Protein AF-0000000080308855 (afdb_homodimer)

InterPro domains:
  IPR004655 Beta-ketoacyl-[acyl-carrier-protein] synthase III [TIGR00747] (2-329)
  IPR013747 Beta-ketoacyl-[acyl-carrier-protein] synthase III, C-terminal [PF08541] (245-331)
  IPR013751 Beta-ketoacyl-[acyl-carrier-protein] synthase III, N-terminal [PF08545] (100-181)
  IPR016039 Thiolase-like [G3DSA:3.40.47.10] (1-331)
  IPR016039 Thiolase-like [SSF53901] (4-331)

Structure (mmCIF, N/CA/C/O backbone):
data_AF-0000000080308855-model_v1
#
loop_
_entity.id
_entity.type
_entity.pdbx_description
1 polymer 3-oxoacyl-
#
loop_
_atom_site.group_PDB
_atom_site.id
_atom_site.type_symbol
_atom_site.label_atom_id
_atom_site.label_alt_id
_atom_site.label_comp_id
_atom_site.label_asym_id
_atom_site.label_entity_id
_atom_site.label_seq_id
_atom_site.pdbx_PDB_ins_code
_atom_site.Cartn_x
_atom_site.Cartn_y
_atom_site.Cartn_z
_atom_site.occupancy
_atom_site.B_iso_or_equiv
_atom_site.auth_seq_id
_atom_site.auth_comp_id
_atom_site.auth_asym_id
_atom_site.auth_atom_id
_atom_site.pdbx_PDB_model_num
ATOM 1 N N . MET A 1 1 ? -13.664 26.125 -0.508 1 97 1 MET A N 1
ATOM 2 C CA . MET A 1 1 ? -13.219 26.562 0.813 1 97 1 MET A CA 1
ATOM 3 C C . MET A 1 1 ? -14.32 26.375 1.849 1 97 1 MET A C 1
ATOM 5 O O . MET A 1 1 ? -15.461 26.797 1.63 1 97 1 MET A O 1
ATOM 9 N N . VAL A 1 2 ? -13.938 25.672 2.977 1 97.94 2 VAL A N 1
ATOM 10 C CA . VAL A 1 2 ? -14.852 25.422 4.086 1 97.94 2 VAL A CA 1
ATOM 11 C C . VAL A 1 2 ? -14.273 26.016 5.371 1 97.94 2 VAL A C 1
ATOM 13 O O . VAL A 1 2 ? -13.297 25.484 5.914 1 97.94 2 VAL A O 1
ATOM 16 N N . THR A 1 3 ? -14.906 27.016 5.902 1 98.44 3 THR A N 1
ATOM 17 C CA . THR A 1 3 ? -14.469 27.609 7.16 1 98.44 3 THR A CA 1
ATOM 18 C C . THR A 1 3 ? -15.008 26.828 8.352 1 98.44 3 THR A C 1
ATOM 20 O O . THR A 1 3 ? -15.883 25.969 8.195 1 98.44 3 THR A O 1
ATOM 23 N N . ASN A 1 4 ? -14.43 27.188 9.523 1 98.44 4 ASN A N 1
ATOM 24 C CA . ASN A 1 4 ? -14.977 26.562 10.727 1 98.44 4 ASN A CA 1
ATOM 25 C C . ASN A 1 4 ? -16.453 26.875 10.898 1 98.44 4 ASN A C 1
ATOM 27 O O . ASN A 1 4 ? -17.234 26 11.305 1 98.44 4 ASN A O 1
ATOM 31 N N . ASP A 1 5 ? -16.828 28.031 10.602 1 98 5 ASP A N 1
ATOM 32 C CA . ASP A 1 5 ? -18.234 28.438 10.711 1 98 5 ASP A CA 1
ATOM 33 C C . ASP A 1 5 ? -19.094 27.688 9.695 1 98 5 ASP A C 1
ATOM 35 O O . ASP A 1 5 ? -20.266 27.391 9.969 1 98 5 ASP A O 1
ATOM 39 N N . ASP A 1 6 ? -18.547 27.438 8.562 1 97.75 6 ASP A N 1
ATOM 40 C CA . ASP A 1 6 ? -19.281 26.703 7.539 1 97.75 6 ASP A CA 1
ATOM 41 C C . ASP A 1 6 ? -19.688 25.312 8.047 1 97.75 6 ASP A C 1
ATOM 43 O O . ASP A 1 6 ? -20.75 24.797 7.66 1 97.75 6 ASP A O 1
ATOM 47 N N . LEU A 1 7 ? -18.891 24.688 8.891 1 97.5 7 LEU A N 1
ATOM 48 C CA . LEU A 1 7 ? -19.25 23.375 9.445 1 97.5 7 LEU A CA 1
ATOM 49 C C . LEU A 1 7 ? -20.562 23.469 10.219 1 97.5 7 LEU A C 1
ATOM 51 O O . LEU A 1 7 ? -21.375 22.547 10.164 1 97.5 7 LEU A O 1
ATOM 55 N N . ARG A 1 8 ? -20.75 24.5 10.891 1 96.19 8 ARG A N 1
ATOM 56 C CA . ARG A 1 8 ? -21.969 24.734 11.641 1 96.19 8 ARG A CA 1
ATOM 57 C C . ARG A 1 8 ? -23.109 25.156 10.719 1 96.19 8 ARG A C 1
ATOM 59 O O . ARG A 1 8 ? -24.203 24.562 10.758 1 96.19 8 ARG A O 1
ATOM 66 N N . THR A 1 9 ? -22.891 26.125 9.875 1 96.75 9 THR A N 1
ATOM 67 C CA . THR A 1 9 ? -23.969 26.766 9.117 1 96.75 9 THR A CA 1
ATOM 68 C C . THR A 1 9 ? -24.391 25.891 7.941 1 96.75 9 THR A C 1
ATOM 70 O O . THR A 1 9 ? -25.578 25.828 7.609 1 96.75 9 THR A O 1
ATOM 73 N N . GLN A 1 10 ? -23.438 25.266 7.359 1 93.88 10 GLN A N 1
ATOM 74 C CA . GLN A 1 10 ? -23.75 24.5 6.152 1 93.88 10 GLN A CA 1
ATOM 75 C C . GLN A 1 10 ? -24.016 23.031 6.48 1 93.88 10 GLN A C 1
ATOM 77 O O . GLN A 1 10 ? -24.812 22.375 5.816 1 93.88 10 GLN A O 1
ATOM 82 N N . TYR A 1 11 ? -23.375 22.562 7.48 1 90.69 11 TYR A N 1
ATOM 83 C CA . TYR A 1 11 ? -23.484 21.125 7.711 1 90.69 11 TYR A CA 1
ATOM 84 C C . TYR A 1 11 ? -24.219 20.828 9.008 1 90.69 11 TYR A C 1
ATOM 86 O O . TYR A 1 11 ? -24.484 19.672 9.336 1 90.69 11 TYR A O 1
ATOM 94 N N . GLY A 1 12 ? -24.469 21.781 9.766 1 94.5 12 GLY A N 1
ATOM 95 C CA . GLY A 1 12 ? -25.266 21.625 10.969 1 94.5 12 GLY A CA 1
ATOM 96 C C . GLY A 1 12 ? -24.516 20.969 12.109 1 94.5 12 GLY A C 1
ATOM 97 O O . GLY A 1 12 ? -25.125 20.391 13.016 1 94.5 12 GLY A O 1
ATOM 98 N N . ILE A 1 13 ? -23.25 21.016 12.078 1 95.81 13 ILE A N 1
ATOM 99 C CA . ILE A 1 13 ? -22.422 20.438 13.133 1 95.81 13 ILE A CA 1
ATOM 100 C C . ILE A 1 13 ? -22.359 21.391 14.32 1 95.81 13 ILE A C 1
ATOM 102 O O . ILE A 1 13 ? -22.109 22.578 14.156 1 95.81 13 ILE A O 1
ATOM 106 N N . ASP A 1 14 ? -22.594 20.859 15.492 1 97.62 14 ASP A N 1
ATOM 107 C CA . ASP A 1 14 ? -22.516 21.656 16.703 1 97.62 14 ASP A CA 1
ATOM 108 C C . ASP A 1 14 ? -21.062 21.906 17.094 1 97.62 14 ASP A C 1
ATOM 110 O O . ASP A 1 14 ? -20.469 21.141 17.859 1 97.62 14 ASP A O 1
ATOM 114 N N . THR A 1 15 ? -20.562 22.984 16.656 1 97 15 THR A N 1
ATOM 115 C CA . THR A 1 15 ? -19.172 23.406 16.891 1 97 15 THR A CA 1
ATOM 116 C C . THR A 1 15 ? -19.031 24.906 16.703 1 97 15 THR A C 1
ATOM 118 O O . THR A 1 15 ? -20.016 25.594 16.422 1 97 15 THR A O 1
ATOM 121 N N . THR A 1 16 ? -17.844 25.469 17.078 1 97.5 16 THR A N 1
ATOM 122 C CA . THR A 1 16 ? -17.531 26.875 16.891 1 97.5 16 THR A CA 1
ATOM 123 C C . THR A 1 16 ? -16.094 27.047 16.391 1 97.5 16 THR A C 1
ATOM 125 O O . THR A 1 16 ? -15.266 26.141 16.531 1 97.5 16 THR A O 1
ATOM 128 N N . HIS A 1 17 ? -15.945 28.188 15.758 1 98 17 HIS A N 1
ATOM 129 C CA . HIS A 1 17 ? -14.586 28.531 15.367 1 98 17 HIS A CA 1
ATOM 130 C C . HIS A 1 17 ? -13.633 28.453 16.562 1 98 17 HIS A C 1
ATOM 132 O O . HIS A 1 17 ? -12.531 27.906 16.438 1 98 17 HIS A O 1
ATOM 138 N N . GLU A 1 18 ? -14.016 28.969 17.672 1 98.12 18 GLU A N 1
ATOM 139 C CA . GLU A 1 18 ? -13.172 29.016 18.859 1 98.12 18 GLU A CA 1
ATOM 140 C C . GLU A 1 18 ? -12.812 27.594 19.328 1 98.12 18 GLU A C 1
ATOM 142 O O . GLU A 1 18 ? -11.656 27.328 19.641 1 98.12 18 GLU A O 1
ATOM 147 N N . TRP A 1 19 ? -13.773 26.75 19.344 1 97.5 19 TRP A N 1
ATOM 148 C CA . TRP A 1 19 ? -13.578 25.359 19.781 1 97.5 19 TRP A CA 1
ATOM 149 C C . TRP A 1 19 ? -12.562 24.656 18.891 1 97.5 19 TRP A C 1
ATOM 151 O O . TRP A 1 19 ? -11.633 24.016 19.391 1 97.5 19 TRP A O 1
ATOM 161 N N . ILE A 1 20 ? -12.672 24.781 17.656 1 98.06 20 ILE A N 1
ATOM 162 C CA . ILE A 1 20 ? -11.812 24.109 16.688 1 98.06 20 ILE A CA 1
ATOM 163 C C . ILE A 1 20 ? -10.422 24.719 16.719 1 98.06 20 ILE A C 1
ATOM 165 O O . ILE A 1 20 ? -9.422 24.016 16.828 1 98.06 20 ILE A O 1
ATOM 169 N N . HIS A 1 21 ? -10.43 26.062 16.625 1 98.06 21 HIS A N 1
ATOM 170 C CA . HIS A 1 21 ? -9.156 26.766 16.516 1 98.06 21 HIS A CA 1
ATOM 171 C C . HIS A 1 21 ? -8.289 26.516 17.75 1 98.06 21 HIS A C 1
ATOM 173 O O . HIS A 1 21 ? -7.078 26.328 17.641 1 98.06 21 HIS A O 1
ATOM 179 N N . GLN A 1 22 ? -8.82 26.531 18.891 1 96.94 22 GLN A N 1
ATOM 180 C CA . GLN A 1 22 ? -8.078 26.312 20.125 1 96.94 22 GLN A CA 1
ATOM 181 C C . GLN A 1 22 ? -7.473 24.922 20.172 1 96.94 22 GLN A C 1
ATOM 183 O O . GLN A 1 22 ? -6.371 24.734 20.688 1 96.94 22 GLN A O 1
ATOM 188 N N . ARG A 1 23 ? -8.133 24.031 19.609 1 95.44 23 ARG A N 1
ATOM 189 C CA . ARG A 1 23 ? -7.75 22.625 19.75 1 95.44 23 ARG A CA 1
ATOM 190 C C . ARG A 1 23 ? -6.828 22.188 18.625 1 95.44 23 ARG A C 1
ATOM 192 O O . ARG A 1 23 ? -6.035 21.266 18.781 1 95.44 23 ARG A O 1
ATOM 199 N N . THR A 1 24 ? -6.938 22.859 17.5 1 97.38 24 THR A N 1
ATOM 200 C CA . THR A 1 24 ? -6.293 22.266 16.344 1 97.38 24 THR A CA 1
ATOM 201 C C . THR A 1 24 ? -5.48 23.328 15.586 1 97.38 24 THR A C 1
ATOM 203 O O . THR A 1 24 ? -4.613 22.984 14.781 1 97.38 24 THR A O 1
ATOM 206 N N . GLY A 1 25 ? -5.797 24.562 15.742 1 97.81 25 GLY A N 1
ATOM 207 C CA . GLY A 1 25 ? -5.176 25.641 14.969 1 97.81 25 GLY A CA 1
ATOM 208 C C . GLY A 1 25 ? -5.797 25.828 13.602 1 97.81 25 GLY A C 1
ATOM 209 O O . GLY A 1 25 ? -5.375 26.688 12.836 1 97.81 25 GLY A O 1
ATOM 210 N N . ILE A 1 26 ? -6.875 25.094 13.242 1 98.69 26 ILE A N 1
ATOM 211 C CA . ILE A 1 26 ? -7.469 25.109 11.906 1 98.69 26 ILE A CA 1
ATOM 212 C C . ILE A 1 26 ? -8.516 26.219 11.82 1 98.69 26 ILE A C 1
ATOM 214 O O . ILE A 1 26 ? -9.336 26.375 12.727 1 98.69 26 ILE A O 1
ATOM 218 N N . GLU A 1 27 ? -8.453 26.953 10.758 1 98.69 27 GLU A N 1
ATOM 219 C CA . GLU A 1 27 ? -9.414 28.031 10.531 1 98.69 27 GLU A CA 1
ATOM 220 C C . GLU A 1 27 ? -10.336 27.703 9.359 1 98.69 27 GLU A C 1
ATOM 222 O O . GLU A 1 27 ? -11.492 28.141 9.336 1 98.69 27 GLU A O 1
ATOM 227 N N . GLU A 1 28 ? -9.805 27.172 8.414 1 98.5 28 GLU A N 1
ATO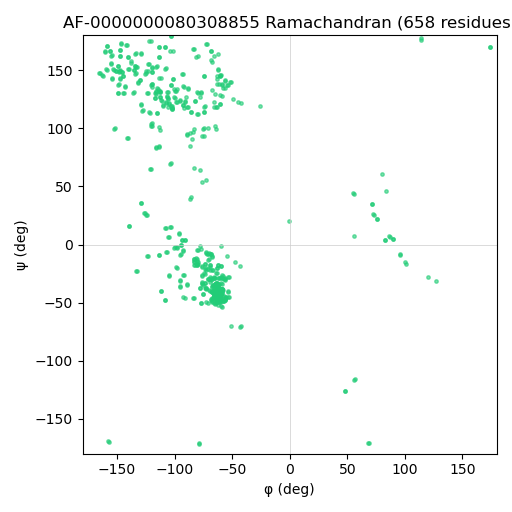M 228 C CA . GLU A 1 28 ? -10.516 26.719 7.219 1 98.5 28 GLU A CA 1
ATOM 229 C C . GLU A 1 28 ? -9.852 25.484 6.617 1 98.5 28 GLU A C 1
ATOM 231 O O . GLU A 1 28 ? -8.797 25.047 7.074 1 98.5 28 GLU A O 1
ATOM 236 N N . ARG A 1 29 ? -10.516 24.844 5.73 1 98.5 29 ARG A N 1
ATOM 237 C CA . ARG A 1 29 ? -10.008 23.703 4.977 1 98.5 29 ARG A CA 1
ATOM 238 C C . ARG A 1 29 ? -10.578 23.672 3.564 1 98.5 29 ARG A C 1
ATOM 240 O O . ARG A 1 29 ? -11.406 24.516 3.209 1 98.5 29 ARG A O 1
ATOM 247 N N . ARG A 1 30 ? -10.078 22.766 2.744 1 98.44 30 ARG A N 1
ATOM 248 C CA . ARG A 1 30 ? -10.562 22.578 1.38 1 98.44 30 ARG A CA 1
ATOM 249 C C . ARG A 1 30 ? -11.25 21.219 1.224 1 98.44 30 ARG A C 1
ATOM 251 O O . ARG A 1 30 ? -10.758 20.203 1.728 1 98.44 30 ARG A O 1
ATOM 258 N N . TYR A 1 31 ? -12.359 21.25 0.648 1 97.75 31 TYR A N 1
ATOM 259 C CA . TYR A 1 31 ? -13.047 20.016 0.245 1 97.75 31 TYR A CA 1
ATOM 260 C C . TYR A 1 31 ? -13.102 19.906 -1.273 1 97.75 31 TYR A C 1
ATOM 262 O O . TYR A 1 31 ? -13.422 20.875 -1.967 1 97.75 31 TYR A O 1
ATOM 270 N N . ALA A 1 32 ? -12.719 18.734 -1.751 1 97.31 32 ALA A N 1
ATOM 271 C CA . ALA A 1 32 ? -12.766 18.469 -3.188 1 97.31 32 ALA A CA 1
ATOM 272 C C . ALA A 1 32 ? -14.203 18.547 -3.709 1 97.31 32 ALA A C 1
ATOM 274 O O . ALA A 1 32 ? -15.148 18.234 -2.988 1 97.31 32 ALA A O 1
ATOM 275 N N . GLU A 1 33 ? -14.336 18.938 -4.98 1 95.94 33 GLU A N 1
ATOM 276 C CA . GLU A 1 33 ? -15.633 18.906 -5.641 1 95.94 33 GLU A CA 1
ATOM 277 C C . GLU A 1 33 ? -16.109 17.469 -5.848 1 95.94 33 GLU A C 1
ATOM 279 O O . GLU A 1 33 ? -15.305 16.531 -5.852 1 95.94 33 GLU A O 1
ATOM 284 N N . ASP A 1 34 ? -17.453 17.359 -5.988 1 93.56 34 ASP A N 1
ATOM 285 C CA . ASP A 1 34 ? -17.984 16.062 -6.336 1 93.56 34 ASP A CA 1
ATOM 286 C C . ASP A 1 34 ? -17.359 15.531 -7.625 1 93.56 34 ASP A C 1
ATOM 288 O O . ASP A 1 34 ? -17.172 16.281 -8.586 1 93.56 34 ASP A O 1
ATOM 292 N N . GLY A 1 35 ? -16.984 14.32 -7.598 1 95.12 35 GLY A N 1
ATOM 293 C CA . GLY A 1 35 ? -16.375 13.719 -8.781 1 95.12 35 GLY A CA 1
ATOM 294 C C . GLY A 1 35 ? -14.859 13.75 -8.758 1 95.12 35 GLY A C 1
ATOM 295 O O . GLY A 1 35 ? -14.211 13.086 -9.57 1 95.12 35 GLY A O 1
ATOM 296 N N . VAL A 1 36 ? -14.234 14.438 -7.812 1 97.19 36 VAL A N 1
ATOM 297 C CA . VAL A 1 36 ? -12.781 14.562 -7.738 1 97.19 36 VAL A CA 1
ATOM 298 C C . VAL A 1 36 ? -12.234 13.633 -6.656 1 97.19 36 VAL A C 1
ATOM 300 O O . VAL A 1 36 ? -12.625 13.734 -5.488 1 97.19 36 VAL A O 1
ATOM 303 N N . GLY A 1 37 ? -11.43 12.688 -7.09 1 97.12 37 GLY A N 1
ATOM 304 C CA . GLY A 1 37 ? -10.812 11.75 -6.164 1 97.12 37 GLY A CA 1
ATOM 305 C C . GLY A 1 37 ? -9.352 12.062 -5.883 1 97.12 37 GLY A C 1
ATOM 306 O O . GLY A 1 37 ? -8.828 13.086 -6.34 1 97.12 37 GLY A O 1
ATOM 307 N N . SER A 1 38 ? -8.766 11.281 -5.07 1 98.12 38 SER A N 1
ATOM 308 C CA . SER A 1 38 ? -7.379 11.461 -4.664 1 98.12 38 SER A CA 1
ATOM 309 C C . SER A 1 38 ? -6.441 11.391 -5.863 1 98.12 38 SER A C 1
ATOM 311 O O . SER A 1 38 ? -5.461 12.141 -5.938 1 98.12 38 SER A O 1
ATOM 313 N N . ALA A 1 39 ? -6.707 10.469 -6.805 1 98.06 39 ALA A N 1
ATOM 314 C CA . ALA A 1 39 ? -5.871 10.336 -7.996 1 98.06 39 ALA A CA 1
ATOM 315 C C . ALA A 1 39 ? -5.922 11.609 -8.844 1 98.06 39 ALA A C 1
ATOM 317 O O . ALA A 1 39 ? -4.93 11.984 -9.469 1 98.06 39 ALA A O 1
ATOM 318 N N . ASP A 1 40 ? -7.098 12.266 -8.883 1 97.88 40 ASP A N 1
ATOM 319 C CA . ASP A 1 40 ? -7.242 13.508 -9.633 1 97.88 40 ASP A CA 1
ATOM 320 C C . ASP A 1 40 ? -6.359 14.609 -9.055 1 97.88 40 ASP A C 1
ATOM 322 O O . ASP A 1 40 ? -5.656 15.305 -9.789 1 97.88 40 ASP A O 1
ATOM 326 N N . MET A 1 41 ? -6.434 14.75 -7.793 1 98.31 41 MET A N 1
ATOM 327 C CA . MET A 1 41 ? -5.629 15.781 -7.137 1 98.31 41 MET A CA 1
ATOM 328 C C . MET A 1 41 ? -4.145 15.445 -7.227 1 98.31 41 MET A C 1
ATOM 330 O O . MET A 1 41 ? -3.318 16.328 -7.457 1 98.31 41 MET A O 1
ATOM 334 N N . GLY A 1 42 ? -3.854 14.156 -7.027 1 98.62 42 GLY A N 1
ATOM 335 C CA . GLY A 1 42 ? -2.475 13.727 -7.168 1 98.62 42 GLY A CA 1
ATOM 336 C C . GLY A 1 42 ? -1.899 14 -8.547 1 98.62 42 GLY A C 1
ATOM 337 O O . GLY A 1 42 ? -0.734 14.383 -8.672 1 98.62 42 GLY A O 1
ATOM 338 N N . PHE A 1 43 ? -2.709 13.812 -9.547 1 98 43 PHE A N 1
ATOM 339 C CA . PHE A 1 43 ? -2.289 14.055 -10.922 1 98 43 PHE A CA 1
ATOM 340 C C . PHE A 1 43 ? -1.888 15.508 -11.125 1 98 43 PHE A C 1
ATOM 342 O O . PHE A 1 43 ? -0.851 15.789 -11.727 1 98 43 PHE A O 1
ATOM 349 N N . GLU A 1 44 ? -2.666 16.406 -10.617 1 97.75 44 GLU A N 1
ATOM 350 C CA . GLU A 1 44 ? -2.363 17.828 -10.75 1 97.75 44 GLU A CA 1
ATOM 351 C C . GLU A 1 44 ? -1.074 18.188 -10.023 1 97.75 44 GLU A C 1
ATOM 353 O O . GLU A 1 44 ? -0.25 18.938 -10.539 1 97.75 44 GLU A O 1
ATOM 358 N N . ALA A 1 45 ? -0.919 17.656 -8.82 1 98.44 45 ALA A N 1
ATOM 359 C CA . ALA A 1 45 ? 0.313 17.875 -8.07 1 98.44 45 ALA A CA 1
ATOM 360 C C . ALA A 1 45 ? 1.52 17.312 -8.812 1 98.44 45 ALA A C 1
ATOM 362 O O . ALA A 1 45 ? 2.58 17.938 -8.852 1 98.44 45 ALA A O 1
ATOM 363 N N . ALA A 1 46 ? 1.374 16.156 -9.352 1 98.06 46 ALA A N 1
ATOM 364 C CA . ALA A 1 46 ? 2.447 15.461 -10.07 1 98.06 46 ALA A CA 1
ATOM 365 C C . ALA A 1 46 ? 2.904 16.281 -11.281 1 98.06 46 ALA A C 1
ATOM 367 O O . ALA A 1 46 ? 4.105 16.375 -11.547 1 98.06 46 ALA A O 1
ATOM 368 N N . LYS A 1 47 ? 1.978 16.812 -11.992 1 96.56 47 LYS A N 1
ATOM 369 C CA . LYS A 1 47 ? 2.32 17.625 -13.156 1 96.56 47 LYS A CA 1
ATOM 370 C C . LYS A 1 47 ? 3.246 18.766 -12.773 1 96.56 47 LYS A C 1
ATOM 372 O O . LYS A 1 47 ? 4.246 19.031 -13.445 1 96.56 47 LYS A O 1
ATOM 377 N N . ILE A 1 48 ? 2.896 19.406 -11.695 1 96.88 48 ILE A N 1
ATOM 378 C CA . ILE A 1 48 ? 3.676 20.547 -11.227 1 96.88 48 ILE A CA 1
ATOM 379 C C . ILE A 1 48 ? 5.066 20.078 -10.805 1 96.88 48 ILE A C 1
ATOM 381 O O . ILE A 1 48 ? 6.07 20.688 -11.18 1 96.88 48 ILE A O 1
ATOM 385 N N . ALA A 1 49 ? 5.152 19 -10.055 1 97.75 49 ALA A N 1
ATOM 386 C CA . ALA A 1 49 ? 6.426 18.484 -9.57 1 97.75 49 ALA A CA 1
ATOM 387 C C . ALA A 1 49 ? 7.34 18.094 -10.727 1 97.75 49 ALA A C 1
ATOM 389 O O . ALA A 1 49 ? 8.539 18.375 -10.711 1 97.75 49 ALA A O 1
ATOM 390 N N . ILE A 1 50 ? 6.805 17.422 -11.695 1 96.75 50 ILE A N 1
ATOM 391 C CA . ILE A 1 50 ? 7.562 16.953 -12.852 1 96.75 50 ILE A CA 1
ATOM 392 C C . ILE A 1 50 ? 8.109 18.156 -13.625 1 96.75 50 ILE A C 1
ATOM 394 O O . ILE A 1 50 ? 9.281 18.172 -14 1 96.75 50 ILE A O 1
ATOM 398 N N . GLN A 1 51 ? 7.23 19.109 -13.797 1 95.69 51 GLN A N 1
ATOM 399 C CA . GLN A 1 51 ? 7.641 20.312 -14.5 1 95.69 51 GLN A CA 1
ATOM 400 C C . GLN A 1 51 ? 8.75 21.031 -13.742 1 95.69 51 GLN A C 1
ATOM 402 O O . GLN A 1 51 ? 9.742 21.469 -14.344 1 95.69 51 GLN A O 1
ATOM 407 N N . ARG A 1 52 ? 8.57 21.188 -12.492 1 95.75 52 ARG A N 1
ATOM 408 C CA . ARG A 1 52 ? 9.555 21.891 -11.664 1 95.75 52 ARG A CA 1
ATOM 409 C C . ARG A 1 52 ? 10.898 21.156 -11.672 1 95.75 52 ARG A C 1
ATOM 411 O O . ARG A 1 52 ? 11.953 21.766 -11.531 1 95.75 52 ARG A O 1
ATOM 418 N N . ALA A 1 53 ? 10.828 19.875 -11.844 1 96.38 53 ALA A N 1
ATOM 419 C CA . ALA A 1 53 ? 12.039 19.062 -11.891 1 96.38 53 ALA A CA 1
ATOM 420 C C . ALA A 1 53 ? 12.703 19.141 -13.258 1 96.38 53 ALA A C 1
ATOM 422 O O . ALA A 1 53 ? 13.781 18.578 -13.469 1 96.38 53 ALA A O 1
ATOM 423 N N . GLY A 1 54 ? 12.086 19.812 -14.227 1 96.69 54 GLY A N 1
ATOM 424 C CA . GLY A 1 54 ? 12.609 19.891 -15.586 1 96.69 54 GLY A CA 1
ATOM 425 C C . GLY A 1 54 ? 12.469 18.594 -16.359 1 96.69 54 GLY A C 1
ATOM 426 O O . GLY A 1 54 ? 13.273 18.312 -17.25 1 96.69 54 GLY A O 1
ATOM 427 N N . LEU A 1 55 ? 11.492 17.859 -15.938 1 95.69 55 LEU A N 1
ATOM 428 C CA . LEU A 1 55 ? 11.281 16.547 -16.562 1 95.69 55 LEU A CA 1
ATOM 429 C C . LEU A 1 55 ? 9.969 16.516 -17.328 1 95.69 55 LEU A C 1
ATOM 431 O O . LEU A 1 55 ? 9.211 17.5 -17.312 1 95.69 55 LEU A O 1
ATOM 435 N N . THR A 1 56 ? 9.789 15.453 -18.094 1 91.12 56 THR A N 1
ATOM 436 C CA . THR A 1 56 ? 8.516 15.117 -18.703 1 91.12 56 THR A CA 1
ATOM 437 C C . THR A 1 56 ? 7.953 13.82 -18.109 1 91.12 56 THR A C 1
ATOM 439 O O . THR A 1 56 ? 8.68 13.07 -17.453 1 91.12 56 THR A O 1
ATOM 442 N N . PRO A 1 57 ? 6.723 13.609 -18.266 1 87.94 57 PRO A N 1
ATOM 443 C CA . PRO A 1 57 ? 6.141 12.367 -17.766 1 87.94 57 PRO A CA 1
ATOM 444 C C . PRO A 1 57 ? 6.879 11.125 -18.266 1 87.94 57 PRO A C 1
ATOM 446 O O . PRO A 1 57 ? 6.906 10.102 -17.578 1 87.94 57 PRO A O 1
ATOM 449 N N . ARG A 1 58 ? 7.484 11.148 -19.375 1 89.38 58 ARG A N 1
ATOM 450 C CA . ARG A 1 58 ? 8.195 10.016 -19.969 1 89.38 58 ARG A CA 1
ATOM 451 C C . ARG A 1 58 ? 9.453 9.695 -19.156 1 89.38 58 ARG A C 1
ATOM 453 O O . ARG A 1 58 ? 9.969 8.578 -19.234 1 89.38 58 ARG A O 1
ATOM 460 N N . ASP A 1 59 ? 9.922 10.633 -18.422 1 94.19 59 ASP A N 1
ATOM 461 C CA . ASP A 1 59 ? 11.141 10.445 -17.641 1 94.19 59 ASP A CA 1
ATOM 462 C C . ASP A 1 59 ? 10.859 9.672 -16.344 1 94.19 59 ASP A C 1
ATOM 464 O O . ASP A 1 59 ? 11.781 9.156 -15.719 1 94.19 59 ASP A O 1
ATOM 468 N N . ILE A 1 60 ? 9.602 9.609 -15.961 1 96.5 60 ILE A N 1
ATOM 469 C CA . ILE A 1 60 ? 9.242 9.016 -14.68 1 96.5 60 ILE A CA 1
ATOM 470 C C . ILE A 1 60 ? 9.305 7.492 -14.773 1 96.5 60 ILE A C 1
ATOM 472 O O . ILE A 1 60 ? 8.695 6.895 -15.664 1 96.5 60 ILE A O 1
ATOM 476 N N . ASP A 1 61 ? 9.992 6.895 -13.805 1 97.81 61 ASP A N 1
ATOM 477 C CA . ASP A 1 61 ? 10.219 5.453 -13.836 1 97.81 61 ASP A CA 1
ATOM 478 C C . ASP A 1 61 ? 9.211 4.723 -12.953 1 97.81 61 ASP A C 1
ATOM 480 O O . ASP A 1 61 ? 9 3.518 -13.109 1 97.81 61 ASP A O 1
ATOM 484 N N . MET A 1 62 ? 8.625 5.441 -12.031 1 98.5 62 MET A N 1
ATOM 485 C CA . MET A 1 62 ? 7.68 4.82 -11.109 1 98.5 62 MET A CA 1
ATOM 486 C C . MET A 1 62 ? 6.855 5.875 -10.383 1 98.5 62 MET A C 1
ATOM 488 O O . MET A 1 62 ? 7.344 6.977 -10.117 1 98.5 62 MET A O 1
ATOM 492 N N . ILE A 1 63 ? 5.645 5.527 -10.094 1 98.56 63 ILE A N 1
ATOM 493 C CA . ILE A 1 63 ? 4.754 6.324 -9.25 1 98.56 63 ILE A CA 1
ATOM 494 C C . ILE A 1 63 ? 4.535 5.617 -7.918 1 98.56 63 ILE A C 1
ATOM 496 O O . ILE A 1 63 ? 4.117 4.457 -7.887 1 98.56 63 ILE A O 1
ATOM 500 N N . LEU A 1 64 ? 4.902 6.246 -6.836 1 98.94 64 LEU A N 1
ATOM 501 C CA . LEU A 1 64 ? 4.492 5.844 -5.496 1 98.94 64 LEU A CA 1
ATOM 502 C C . LEU A 1 64 ? 3.373 6.742 -4.98 1 98.94 64 LEU A C 1
ATOM 504 O O . LEU A 1 64 ? 3.553 7.957 -4.852 1 98.94 64 LEU A O 1
ATOM 508 N N . PHE A 1 65 ? 2.219 6.176 -4.73 1 98.94 65 PHE A N 1
ATOM 509 C CA . PHE A 1 65 ? 1.057 6.949 -4.316 1 98.94 65 PHE A CA 1
ATOM 510 C C . PHE A 1 65 ? 0.634 6.582 -2.9 1 98.94 65 PHE A C 1
ATOM 512 O O . PHE A 1 65 ? 0.193 5.457 -2.652 1 98.94 65 PHE A O 1
ATOM 519 N N . ALA A 1 66 ? 0.764 7.488 -1.954 1 98.88 66 ALA A N 1
ATOM 520 C CA . ALA A 1 66 ? 0.345 7.289 -0.569 1 98.88 66 ALA A CA 1
ATOM 521 C C . ALA A 1 66 ? -1.024 7.914 -0.315 1 98.88 66 ALA A C 1
ATOM 523 O O . ALA A 1 66 ? -1.22 9.109 -0.542 1 98.88 66 ALA A O 1
ATOM 524 N N . THR A 1 67 ? -1.992 7.094 0.147 1 98.31 67 THR A N 1
ATOM 525 C CA . THR A 1 67 ? -3.324 7.602 0.459 1 98.31 67 THR A CA 1
ATOM 526 C C . THR A 1 67 ? -4.086 6.617 1.339 1 98.31 67 THR A C 1
ATOM 528 O O . THR A 1 67 ? -3.873 5.406 1.25 1 98.31 67 THR A O 1
ATOM 531 N N . LEU A 1 68 ? -4.895 7.109 2.223 1 96.31 68 LEU A N 1
ATOM 532 C CA . LEU A 1 68 ? -5.848 6.258 2.932 1 96.31 68 LEU A CA 1
ATOM 533 C C . LEU A 1 68 ? -7.242 6.383 2.326 1 96.31 68 LEU A C 1
ATOM 535 O O . LEU A 1 68 ? -8.172 5.703 2.76 1 96.31 68 LEU A O 1
ATOM 539 N N . SER A 1 69 ? -7.438 7.266 1.293 1 96.06 69 SER A N 1
ATOM 540 C CA . SER A 1 69 ? -8.711 7.5 0.624 1 96.06 69 SER A CA 1
ATOM 541 C C . SER A 1 69 ? -8.617 7.191 -0.866 1 96.06 69 SER A C 1
ATOM 543 O O . SER A 1 69 ? -8.852 8.062 -1.703 1 96.06 69 SER A O 1
ATOM 545 N N . PRO A 1 70 ? -8.383 5.938 -1.197 1 95.56 70 PRO A N 1
ATOM 546 C CA . PRO A 1 70 ? -8.305 5.574 -2.613 1 95.56 70 PRO A CA 1
ATOM 547 C C . PRO A 1 70 ? -9.656 5.68 -3.32 1 95.56 70 PRO A C 1
ATOM 549 O O . PRO A 1 70 ? -10.695 5.789 -2.664 1 95.56 70 PRO A O 1
ATOM 552 N N . GLU A 1 71 ? -9.656 5.645 -4.629 1 94.25 71 GLU A N 1
ATOM 553 C CA . GLU A 1 71 ? -10.867 5.766 -5.426 1 94.25 71 GLU A CA 1
ATOM 554 C C . GLU A 1 71 ? -11.844 4.633 -5.125 1 94.25 71 GLU A C 1
ATOM 556 O O . GLU A 1 71 ? -13.055 4.848 -5.062 1 94.25 71 GLU A O 1
ATOM 561 N N . HIS A 1 72 ? -11.273 3.471 -4.945 1 92.81 72 HIS A N 1
ATOM 562 C CA . HIS A 1 72 ? -12.023 2.25 -4.676 1 92.81 72 HIS A CA 1
ATOM 563 C C . HIS A 1 72 ? -11.305 1.368 -3.664 1 92.81 72 HIS A C 1
ATOM 565 O O . HIS A 1 72 ? -10.203 1.707 -3.211 1 92.81 72 HIS A O 1
ATOM 571 N N . HIS A 1 73 ? -12.047 0.319 -3.254 1 92.12 73 HIS A N 1
ATOM 572 C CA . HIS A 1 73 ? -11.359 -0.615 -2.371 1 92.12 73 HIS A CA 1
ATOM 573 C C . HIS A 1 73 ? -10.086 -1.147 -3.02 1 92.12 73 HIS A C 1
ATOM 575 O O . HIS A 1 73 ? -9.031 -1.192 -2.381 1 92.12 73 HIS A O 1
ATOM 581 N N . PHE A 1 74 ? -10.211 -1.559 -4.242 1 94.56 74 PHE A N 1
ATOM 582 C CA . PHE A 1 74 ? -9.07 -1.822 -5.109 1 94.56 74 PHE A CA 1
ATOM 583 C C . PHE A 1 74 ? -9.484 -1.782 -6.578 1 94.56 74 PHE A C 1
ATOM 585 O O . PHE A 1 74 ? -10.641 -2.041 -6.906 1 94.56 74 PHE A O 1
ATOM 592 N N . PRO A 1 75 ? -8.531 -1.384 -7.473 1 96.88 75 PRO A N 1
ATOM 593 C CA . PRO A 1 75 ? -7.148 -0.99 -7.176 1 96.88 75 PRO A CA 1
ATOM 594 C C . PRO A 1 75 ? -7.059 0.38 -6.508 1 96.88 75 PRO A C 1
ATOM 596 O O . PRO A 1 75 ? -8.086 1.029 -6.281 1 96.88 75 PRO A O 1
ATOM 599 N N . GLY A 1 76 ? -5.832 0.737 -6.074 1 95.56 76 GLY A N 1
ATOM 600 C CA . GLY A 1 76 ? -5.59 2.02 -5.434 1 95.56 76 GLY A CA 1
ATOM 601 C C . GLY A 1 76 ? -5.492 3.17 -6.418 1 95.56 76 GLY A C 1
ATOM 602 O O . GLY A 1 76 ? -5.781 3.004 -7.602 1 95.56 76 GLY A O 1
ATOM 603 N N . SER A 1 77 ? -5.102 4.344 -5.941 1 97.88 77 SER A N 1
ATOM 604 C CA . SER A 1 77 ? -5.117 5.586 -6.703 1 97.88 77 SER A CA 1
ATOM 605 C C . SER A 1 77 ? -3.994 5.617 -7.734 1 97.88 77 SER A C 1
ATOM 607 O O . SER A 1 77 ? -4.07 6.359 -8.719 1 97.88 77 SER A O 1
ATOM 609 N N . GLY A 1 78 ? -2.928 4.871 -7.473 1 98.12 78 GLY A N 1
ATOM 610 C CA . GLY A 1 78 ? -1.75 4.922 -8.32 1 98.12 78 GLY A CA 1
ATOM 611 C C . GLY A 1 78 ? -2.055 4.633 -9.781 1 98.12 78 GLY A C 1
ATOM 612 O O . GLY A 1 78 ? -1.622 5.375 -10.664 1 98.12 78 GLY A O 1
ATOM 613 N N . VAL A 1 79 ? -2.836 3.609 -10.055 1 97.5 79 VAL A N 1
ATOM 614 C CA . VAL A 1 79 ? -3.084 3.203 -11.438 1 97.5 79 VAL A CA 1
ATOM 615 C C . VAL A 1 79 ? -4.027 4.195 -12.109 1 97.5 79 VAL A C 1
ATOM 617 O O . VAL A 1 79 ? -3.93 4.438 -13.312 1 97.5 79 VAL A O 1
ATOM 620 N N . PHE A 1 80 ? -4.941 4.762 -11.352 1 97 80 PHE A N 1
ATOM 621 C CA . PHE A 1 80 ? -5.824 5.777 -11.922 1 97 80 PHE A CA 1
ATOM 622 C C . PHE A 1 80 ? -5.043 7.027 -12.297 1 97 80 PHE A C 1
ATOM 624 O O . PHE A 1 80 ? -5.332 7.66 -13.32 1 97 80 PHE A O 1
ATOM 631 N N . MET A 1 81 ? -4.117 7.383 -11.469 1 96.62 81 MET A N 1
ATOM 632 C CA . MET A 1 81 ? -3.256 8.508 -11.828 1 96.62 81 MET A CA 1
ATOM 633 C C . MET A 1 81 ? -2.396 8.164 -13.039 1 96.62 81 MET A C 1
ATOM 635 O O . MET A 1 81 ? -2.213 8.992 -13.93 1 96.62 81 MET A O 1
ATOM 639 N N . GLN A 1 82 ? -1.805 6.945 -13.039 1 96.06 82 GLN A N 1
ATOM 640 C CA . GLN A 1 82 ? -0.998 6.488 -14.164 1 96.06 82 GLN A CA 1
ATOM 641 C C . GLN A 1 82 ? -1.776 6.582 -15.477 1 96.06 82 GLN A C 1
ATOM 643 O O . GLN A 1 82 ? -1.22 6.961 -16.5 1 96.06 82 GLN A O 1
ATOM 648 N N . ARG A 1 83 ? -3.029 6.238 -15.453 1 94 83 ARG A N 1
ATOM 649 C CA . ARG A 1 83 ? -3.902 6.355 -16.609 1 94 83 ARG A CA 1
ATOM 650 C C . ARG A 1 83 ? -3.922 7.785 -17.141 1 94 83 ARG A C 1
ATOM 652 O O . ARG A 1 83 ? -3.852 8.008 -18.359 1 94 83 ARG A O 1
ATOM 659 N N . LYS A 1 84 ? -4.09 8.688 -16.219 1 91.94 84 LYS A N 1
ATOM 660 C CA . LYS A 1 84 ? -4.133 10.102 -16.594 1 91.94 84 LYS A CA 1
ATOM 661 C C . LYS A 1 84 ? -2.805 10.555 -17.203 1 91.94 84 LYS A C 1
ATOM 663 O O . LYS A 1 84 ? -2.777 11.359 -18.125 1 91.94 84 LYS A O 1
ATOM 668 N N . PHE A 1 85 ? -1.74 10.039 -16.656 1 86.56 85 PHE A N 1
ATOM 669 C CA . PHE A 1 85 ? -0.406 10.336 -17.156 1 86.56 85 PHE A CA 1
ATOM 670 C C . PHE A 1 85 ? -0.246 9.828 -18.594 1 86.56 85 PHE A C 1
ATOM 672 O O . PHE A 1 85 ? 0.355 10.5 -19.438 1 86.56 85 PHE A O 1
ATOM 679 N N . ALA A 1 86 ? -0.747 8.648 -18.766 1 78.69 86 ALA A N 1
ATOM 680 C CA . ALA A 1 86 ? -0.641 8.031 -20.078 1 78.69 86 ALA A CA 1
ATOM 681 C C . ALA A 1 86 ? -1.311 8.883 -21.141 1 78.69 86 ALA A C 1
ATOM 683 O O . ALA A 1 86 ? -0.87 8.906 -22.297 1 78.69 86 ALA A O 1
ATOM 684 N N . GLU A 1 87 ? -2.219 9.633 -20.766 1 77.81 87 GLU A N 1
ATOM 685 C CA . GLU A 1 87 ? -2.939 10.5 -21.688 1 77.81 87 GLU A CA 1
ATOM 686 C C . GLU A 1 87 ? -2.076 11.68 -22.125 1 77.81 87 GLU A C 1
ATOM 688 O O . GLU A 1 87 ? -2.355 12.312 -23.156 1 77.81 87 GLU A O 1
ATOM 693 N N . LEU A 1 88 ? -1.094 11.922 -21.297 1 73.81 88 LEU A N 1
ATOM 694 C CA . LEU A 1 88 ? -0.211 13.031 -21.641 1 73.81 88 LEU A CA 1
ATOM 695 C C . LEU A 1 88 ? 0.807 12.617 -22.703 1 73.81 88 LEU A C 1
ATOM 697 O O . LEU A 1 88 ? 1.457 13.469 -23.312 1 73.81 88 LEU A O 1
ATOM 701 N N . PHE A 1 89 ? 0.872 11.312 -22.844 1 68 89 PHE A N 1
ATOM 702 C CA . PHE A 1 89 ? 1.857 10.797 -23.781 1 68 89 PHE A CA 1
ATOM 703 C C . PHE A 1 89 ? 1.298 10.797 -25.203 1 68 89 PHE A C 1
ATOM 705 O O . PHE A 1 89 ? 0.221 10.25 -25.453 1 68 89 PHE A O 1
ATOM 712 N N . GLU A 1 90 ? 1.493 11.945 -26.031 1 58.34 90 GLU A N 1
ATOM 713 C CA . GLU A 1 90 ? 1.021 12.102 -27.406 1 58.34 90 GLU A CA 1
ATOM 714 C C . GLU A 1 90 ? 1.498 10.953 -28.297 1 58.34 90 GLU A C 1
ATOM 716 O O . GLU A 1 90 ? 0.921 10.695 -29.344 1 58.34 90 GLU A O 1
ATOM 721 N N . GLY A 1 91 ? 2.381 10.156 -27.781 1 57.5 91 GLY A N 1
ATOM 722 C CA . GLY A 1 91 ? 2.975 9.211 -28.719 1 57.5 91 GLY A CA 1
ATOM 723 C C . GLY A 1 91 ? 2.375 7.82 -28.609 1 57.5 91 GLY A C 1
ATOM 724 O O . GLY A 1 91 ? 1.541 7.559 -27.75 1 57.5 91 GLY A O 1
ATOM 725 N N . ASP A 1 92 ? 2.648 6.867 -29.656 1 59.56 92 ASP A N 1
ATOM 726 C CA . ASP A 1 92 ? 2.072 5.555 -29.938 1 59.56 92 ASP A CA 1
ATOM 727 C C . ASP A 1 92 ? 2.1 4.664 -28.703 1 59.56 92 ASP A C 1
ATOM 729 O O . ASP A 1 92 ? 1.073 4.105 -28.312 1 59.56 92 ASP A O 1
ATOM 733 N N . MET A 1 93 ? 3.346 4.199 -28.25 1 61.12 93 MET A N 1
ATOM 734 C CA . MET A 1 93 ? 3.27 3.148 -27.234 1 61.12 93 MET A CA 1
ATOM 735 C C . MET A 1 93 ? 3.275 3.74 -25.828 1 61.12 93 MET A C 1
ATOM 737 O O . MET A 1 93 ? 4.152 4.539 -25.484 1 61.12 93 MET A O 1
ATOM 741 N N . PRO A 1 94 ? 2.227 3.543 -25.094 1 65.56 94 PRO A N 1
ATOM 742 C CA . PRO A 1 94 ? 2.197 4.035 -23.719 1 65.56 94 PRO A CA 1
ATOM 743 C C . PRO A 1 94 ? 3.322 3.457 -22.859 1 65.56 94 PRO A C 1
ATOM 745 O O . PRO A 1 94 ? 3.697 2.293 -23.031 1 65.56 94 PRO A O 1
ATOM 748 N N . LYS A 1 95 ? 4.035 4.387 -22.219 1 84.44 95 LYS A N 1
ATOM 749 C CA . LYS A 1 95 ? 4.941 3.891 -21.188 1 84.44 95 LYS A CA 1
ATOM 750 C C . LYS A 1 95 ? 4.164 3.266 -20.031 1 84.44 95 LYS A C 1
ATOM 752 O O . LYS A 1 95 ? 3.193 3.848 -19.547 1 84.44 95 LYS A O 1
ATOM 757 N N . TYR A 1 96 ? 4.41 2.029 -19.719 1 92.81 96 TYR A N 1
ATOM 758 C CA . TYR A 1 96 ? 3.777 1.304 -18.625 1 92.81 96 TYR A CA 1
ATOM 759 C C . TYR A 1 96 ? 4.473 1.603 -17.312 1 92.81 96 TYR A C 1
ATOM 761 O O . TYR A 1 96 ? 5.051 0.707 -16.688 1 92.81 96 TYR A O 1
ATOM 769 N N . VAL A 1 97 ? 4.324 2.939 -16.922 1 95.5 97 VAL A N 1
ATOM 770 C CA . VAL A 1 97 ? 4.961 3.348 -15.672 1 95.5 97 VAL A CA 1
ATOM 771 C C . VAL A 1 97 ? 4.336 2.592 -14.5 1 95.5 97 VAL A C 1
ATOM 773 O O . VAL A 1 97 ? 3.129 2.68 -14.266 1 95.5 97 VAL A O 1
ATOM 776 N N . PRO A 1 98 ? 5.191 1.804 -13.812 1 97.81 98 PRO A N 1
ATOM 777 C CA . PRO A 1 98 ? 4.633 1.112 -12.648 1 97.81 98 PRO A CA 1
ATOM 778 C C . PRO A 1 98 ? 4.09 2.074 -11.594 1 97.81 98 PRO A C 1
ATOM 780 O O . PRO A 1 98 ? 4.645 3.158 -11.391 1 97.81 98 PRO A O 1
ATOM 783 N N . ALA A 1 99 ? 3.031 1.689 -10.938 1 98.38 99 ALA A N 1
ATOM 784 C CA . ALA A 1 99 ? 2.369 2.459 -9.883 1 98.38 99 ALA A CA 1
ATOM 785 C C . ALA A 1 99 ? 2.16 1.611 -8.633 1 98.38 99 ALA A C 1
ATOM 787 O O . ALA A 1 99 ? 1.508 0.567 -8.688 1 98.38 99 ALA A O 1
ATOM 788 N N . MET A 1 100 ? 2.723 2.055 -7.543 1 98.75 100 MET A N 1
ATOM 789 C CA . MET A 1 100 ? 2.578 1.348 -6.273 1 98.75 100 MET A CA 1
ATOM 790 C C . MET A 1 100 ? 1.766 2.172 -5.281 1 98.75 100 MET A C 1
ATOM 792 O O . MET A 1 100 ? 2.074 3.34 -5.035 1 98.75 100 MET A O 1
ATOM 796 N N . ASP A 1 101 ? 0.759 1.575 -4.746 1 98.62 101 ASP A N 1
ATOM 797 C CA . ASP A 1 101 ? -0.059 2.219 -3.725 1 98.62 101 ASP A CA 1
ATOM 798 C C . ASP A 1 101 ? 0.406 1.827 -2.322 1 98.62 101 ASP A C 1
ATOM 800 O O . ASP A 1 101 ? 0.41 0.646 -1.972 1 98.62 101 ASP A O 1
ATOM 804 N N . ILE A 1 102 ? 0.724 2.846 -1.553 1 98.56 102 ILE A N 1
ATOM 805 C CA . ILE A 1 102 ? 1.183 2.691 -0.176 1 98.56 102 ILE A CA 1
ATOM 806 C C . ILE A 1 102 ? 0.061 3.072 0.788 1 98.56 102 ILE A C 1
ATOM 808 O O . ILE A 1 102 ? -0.479 4.18 0.716 1 98.56 102 ILE A O 1
ATOM 812 N N . ARG A 1 103 ? -0.313 2.1 1.644 1 97.38 103 ARG A N 1
ATOM 813 C CA . ARG A 1 103 ? -1.372 2.318 2.621 1 97.38 103 ARG A CA 1
ATOM 814 C C . ARG A 1 103 ? -0.794 2.527 4.02 1 97.38 103 ARG A C 1
ATOM 816 O O . ARG A 1 103 ? -0.928 1.662 4.887 1 97.38 103 ARG A O 1
ATOM 823 N N . ASN A 1 104 ? -0.124 3.652 4.238 1 98.38 104 ASN A N 1
ATOM 824 C CA . ASN A 1 104 ? 0.417 4.027 5.539 1 98.38 104 ASN A CA 1
ATOM 825 C C . ASN A 1 104 ? -0.062 5.41 5.969 1 98.38 104 ASN A C 1
ATOM 827 O O . ASN A 1 104 ? 0.669 6.148 6.633 1 98.38 104 ASN A O 1
ATOM 831 N N . GLN A 1 105 ? -1.231 5.785 5.48 1 96.94 105 GLN A N 1
ATOM 832 C CA . GLN A 1 105 ? -1.992 6.945 5.934 1 96.94 105 GLN A CA 1
ATOM 833 C C . GLN A 1 105 ? -1.104 8.18 6.035 1 96.94 105 GLN A C 1
ATOM 835 O O . GLN A 1 105 ? -0.459 8.57 5.059 1 96.94 105 GLN A O 1
ATOM 840 N N . CYS A 1 106 ? -1.054 8.883 7.234 1 98.56 106 CYS A N 1
ATOM 841 C CA . CYS A 1 106 ? -0.401 10.18 7.406 1 98.56 106 CYS A CA 1
ATOM 842 C C . CYS A 1 106 ? 1.106 10.055 7.211 1 98.56 106 CYS A C 1
ATOM 844 O O . CYS A 1 106 ? 1.769 11.023 6.836 1 98.56 106 CYS A O 1
ATOM 846 N N . SER A 1 107 ? 1.666 8.914 7.492 1 98.81 107 SER A N 1
ATOM 847 C CA . SER A 1 107 ? 3.107 8.734 7.355 1 98.81 107 SER A CA 1
ATOM 848 C C . SER A 1 107 ? 3.467 8.164 5.988 1 98.81 107 SER A C 1
ATOM 850 O O . SER A 1 107 ? 4.633 7.863 5.723 1 98.81 107 SER A O 1
ATOM 852 N N . GLY A 1 108 ? 2.461 8 5.133 1 98.81 108 GLY A N 1
ATOM 853 C CA . GLY A 1 108 ? 2.643 7.332 3.855 1 98.81 108 GLY A CA 1
ATOM 854 C C . GLY A 1 108 ? 3.682 8 2.975 1 98.81 108 GLY A C 1
ATOM 855 O O . GLY A 1 108 ? 4.438 7.32 2.275 1 98.81 108 GLY A O 1
ATOM 856 N N . PHE A 1 109 ? 3.689 9.344 2.994 1 98.94 109 PHE A N 1
ATOM 857 C CA . PHE A 1 109 ? 4.652 10.055 2.164 1 98.94 109 PHE A CA 1
ATOM 858 C C . PHE A 1 109 ? 6.078 9.672 2.533 1 98.94 109 PHE A C 1
ATOM 860 O O . PHE A 1 109 ? 6.914 9.453 1.654 1 98.94 109 PHE A O 1
ATOM 867 N N . LEU A 1 110 ? 6.418 9.531 3.84 1 98.94 110 LEU A N 1
ATOM 868 C CA . LEU A 1 110 ? 7.773 9.219 4.273 1 98.94 110 LEU A CA 1
ATOM 869 C C . LEU A 1 110 ? 8.117 7.766 3.965 1 98.94 110 LEU A C 1
ATOM 871 O O . LEU A 1 110 ? 9.273 7.449 3.654 1 98.94 110 LEU A O 1
ATOM 875 N N . TYR A 1 111 ? 7.156 6.875 4.109 1 98.94 111 TYR A N 1
ATOM 876 C CA . TYR A 1 111 ? 7.379 5.508 3.652 1 98.94 111 TYR A CA 1
ATOM 877 C C . TYR A 1 111 ? 7.691 5.473 2.162 1 98.94 111 TYR A C 1
ATOM 879 O O . TYR A 1 111 ? 8.594 4.758 1.727 1 98.94 111 TYR A O 1
ATOM 887 N N . GLY A 1 112 ? 6.914 6.289 1.398 1 98.94 112 GLY A N 1
ATOM 888 C CA . GLY A 1 112 ? 7.195 6.434 -0.021 1 98.94 112 GLY A CA 1
ATOM 889 C C . GLY A 1 112 ? 8.562 7.035 -0.301 1 98.94 112 GLY A C 1
ATOM 890 O O . GLY A 1 112 ? 9.273 6.578 -1.191 1 98.94 112 GLY A O 1
ATOM 891 N N . LEU A 1 113 ? 8.922 8.023 0.455 1 98.94 113 LEU A N 1
ATOM 892 C CA . LEU A 1 113 ? 10.211 8.688 0.266 1 98.94 113 LEU A CA 1
ATOM 893 C C . LEU A 1 113 ? 11.359 7.719 0.528 1 98.94 113 LEU A C 1
ATOM 895 O O . LEU A 1 113 ? 12.344 7.703 -0.214 1 98.94 113 LEU A O 1
ATOM 899 N N . GLY A 1 114 ? 11.258 6.918 1.634 1 98.88 114 GLY A N 1
ATOM 900 C CA . GLY A 1 114 ? 12.25 5.891 1.887 1 98.88 114 GLY A CA 1
ATOM 901 C C . GLY A 1 114 ? 12.367 4.879 0.759 1 98.88 114 GLY A C 1
ATOM 902 O O . GLY A 1 114 ? 13.477 4.512 0.361 1 98.88 114 GLY A O 1
ATOM 903 N N . THR A 1 115 ? 11.227 4.52 0.235 1 98.94 115 THR A N 1
ATOM 904 C CA . THR A 1 115 ? 11.18 3.572 -0.875 1 98.94 115 THR A CA 1
ATOM 905 C C . THR A 1 115 ? 11.836 4.168 -2.119 1 98.94 115 THR A C 1
ATOM 907 O O . THR A 1 115 ? 12.727 3.559 -2.711 1 98.94 115 THR A O 1
ATOM 910 N N . ALA A 1 116 ? 11.406 5.375 -2.471 1 98.94 116 ALA A N 1
ATOM 911 C CA . ALA A 1 116 ? 11.93 6.051 -3.656 1 98.94 116 ALA A CA 1
ATOM 912 C C . ALA A 1 116 ? 13.438 6.266 -3.547 1 98.94 116 ALA A C 1
ATOM 914 O O . ALA A 1 116 ? 14.18 6 -4.5 1 98.94 116 ALA A O 1
ATOM 915 N N . SER A 1 117 ? 13.867 6.727 -2.408 1 98.75 117 SER A N 1
ATOM 916 C CA . SER A 1 117 ? 15.289 6.973 -2.186 1 98.75 117 SER A CA 1
ATOM 917 C C . SER A 1 117 ? 16.094 5.691 -2.338 1 98.75 117 SER A C 1
ATOM 919 O O . SER A 1 117 ? 17.172 5.703 -2.938 1 98.75 117 SER A O 1
ATOM 921 N N . SER A 1 118 ? 15.586 4.609 -1.798 1 98.81 118 SER A N 1
ATOM 922 C CA . SER A 1 118 ? 16.281 3.332 -1.879 1 98.81 118 SER A CA 1
ATOM 923 C C . SER A 1 118 ? 16.359 2.838 -3.318 1 98.81 118 SER A C 1
ATOM 925 O O . SER A 1 118 ? 17.391 2.314 -3.742 1 98.81 118 SER A O 1
ATOM 927 N N . MET A 1 119 ? 15.266 2.984 -4.062 1 98.88 119 MET A N 1
ATOM 928 C CA . MET A 1 119 ? 15.234 2.531 -5.449 1 98.88 119 MET A CA 1
ATOM 929 C C . MET A 1 119 ? 16.203 3.34 -6.309 1 98.88 119 MET A C 1
ATOM 931 O O . MET A 1 119 ? 16.844 2.793 -7.203 1 98.88 119 MET A O 1
ATOM 935 N N . VAL A 1 120 ? 16.312 4.602 -6.035 1 98.75 120 VAL A N 1
ATOM 936 C CA . VAL A 1 120 ? 17.203 5.477 -6.793 1 98.75 120 VAL A CA 1
ATOM 937 C C . VAL A 1 120 ? 18.641 5.223 -6.379 1 98.75 120 VAL A C 1
ATOM 939 O O . VAL A 1 120 ? 19.531 5.086 -7.234 1 98.75 120 VAL A O 1
ATOM 942 N N . GLN A 1 121 ? 18.906 5.078 -5.086 1 98.06 121 GLN A N 1
ATOM 943 C CA . GLN A 1 121 ? 20.266 4.93 -4.566 1 98.06 121 GLN A CA 1
ATOM 944 C C . GLN A 1 121 ? 20.844 3.564 -4.926 1 98.06 121 GLN A C 1
ATOM 946 O O . GLN A 1 121 ? 22.062 3.418 -5.07 1 98.06 121 GLN A O 1
ATOM 951 N N . SER A 1 122 ? 20 2.555 -5.059 1 97.62 122 SER A N 1
ATOM 952 C CA . SER A 1 122 ? 20.453 1.233 -5.477 1 97.62 122 SER A CA 1
ATOM 953 C C . SER A 1 122 ? 20.797 1.209 -6.965 1 97.62 122 SER A C 1
ATOM 955 O O . SER A 1 122 ? 21.422 0.265 -7.449 1 97.62 122 SER A O 1
ATOM 957 N N . GLY A 1 123 ? 20.328 2.232 -7.734 1 97.94 123 GLY A N 1
ATOM 958 C CA . GLY A 1 123 ? 20.531 2.283 -9.172 1 97.94 123 GLY A CA 1
ATOM 959 C C . GLY A 1 123 ? 19.422 1.602 -9.945 1 97.94 123 GLY A C 1
ATOM 960 O O . GLY A 1 123 ? 19.453 1.539 -11.18 1 97.94 123 GLY A O 1
ATOM 961 N N . ALA A 1 124 ? 18.406 1.151 -9.273 1 97.94 124 ALA A N 1
ATOM 962 C CA . ALA A 1 124 ? 17.328 0.44 -9.945 1 97.94 124 ALA A CA 1
ATOM 963 C C . ALA A 1 124 ? 16.5 1.386 -10.82 1 97.94 124 ALA A C 1
ATOM 965 O O . ALA A 1 124 ? 16.031 0.998 -11.891 1 97.94 124 ALA A O 1
ATOM 966 N N . LEU A 1 125 ? 16.281 2.572 -10.328 1 98.56 125 LEU A N 1
ATOM 967 C CA . LEU A 1 125 ? 15.5 3.578 -11.047 1 98.56 125 LEU A CA 1
ATOM 968 C C . LEU A 1 125 ? 16.203 4.934 -11.008 1 98.56 125 LEU A C 1
ATOM 970 O O . LEU A 1 125 ? 17.078 5.156 -10.172 1 98.56 125 LEU A O 1
ATOM 974 N N . LYS A 1 126 ? 15.773 5.816 -11.875 1 98.75 126 LYS A N 1
ATOM 975 C CA . LYS A 1 126 ? 16.422 7.121 -11.961 1 98.75 126 LYS A CA 1
ATOM 976 C C . LYS A 1 126 ? 15.523 8.219 -11.406 1 98.75 126 LYS A C 1
ATOM 978 O O . LYS A 1 126 ? 16 9.148 -10.758 1 98.75 126 LYS A O 1
ATOM 983 N N . HIS A 1 127 ? 14.242 8.258 -11.805 1 98.75 127 HIS A N 1
ATOM 984 C CA . HIS A 1 127 ? 13.273 9.266 -11.375 1 98.75 127 HIS A CA 1
ATOM 985 C C . HIS A 1 127 ? 12.008 8.609 -10.836 1 98.75 127 HIS A C 1
ATOM 987 O O . HIS A 1 127 ? 11.266 7.969 -11.586 1 98.75 127 HIS A O 1
ATOM 993 N N . VAL A 1 128 ? 11.773 8.828 -9.539 1 98.88 128 VAL A N 1
ATOM 994 C CA . VAL A 1 128 ? 10.586 8.258 -8.906 1 98.88 128 VAL A CA 1
ATOM 995 C C . VAL A 1 128 ? 9.672 9.383 -8.414 1 98.88 128 VAL A C 1
ATOM 997 O O . VAL A 1 128 ? 10.117 10.312 -7.742 1 98.88 128 VAL A O 1
ATOM 1000 N N . LEU A 1 129 ? 8.438 9.32 -8.828 1 98.81 129 LEU A N 1
ATOM 1001 C CA . LEU A 1 129 ? 7.426 10.266 -8.383 1 98.81 129 LEU A CA 1
ATOM 1002 C C . LEU A 1 129 ? 6.746 9.781 -7.109 1 98.81 129 LEU A C 1
ATOM 1004 O O . LEU A 1 129 ? 6.176 8.688 -7.086 1 98.81 129 LEU A O 1
ATOM 1008 N N . VAL A 1 130 ? 6.863 10.539 -6.035 1 98.94 130 VAL A N 1
ATOM 1009 C CA . VAL A 1 130 ? 6.188 10.234 -4.777 1 98.94 130 VAL A CA 1
ATOM 1010 C C . VAL A 1 130 ? 5.039 11.219 -4.555 1 98.94 130 VAL A C 1
ATOM 1012 O O . VAL A 1 130 ? 5.254 12.43 -4.492 1 98.94 130 VAL A O 1
ATOM 1015 N N . VAL A 1 131 ? 3.838 10.664 -4.414 1 98.88 131 VAL A N 1
ATOM 1016 C CA . VAL A 1 131 ? 2.633 11.477 -4.328 1 98.88 131 VAL A CA 1
ATOM 1017 C C . VAL A 1 131 ? 1.883 11.164 -3.037 1 98.88 131 VAL A C 1
ATOM 1019 O O . VAL A 1 131 ? 1.76 10 -2.652 1 98.88 131 VAL A O 1
ATOM 1022 N N . GLY A 1 132 ? 1.511 12.164 -2.287 1 98.81 132 GLY A N 1
ATOM 1023 C CA . GLY A 1 132 ? 0.469 12.086 -1.276 1 98.81 132 GLY A CA 1
ATOM 1024 C C . GLY A 1 132 ? -0.814 12.789 -1.686 1 98.81 132 GLY A C 1
ATOM 1025 O O . GLY A 1 132 ? -0.786 13.938 -2.131 1 98.81 132 GLY A O 1
ATOM 1026 N N . GLY A 1 133 ? -1.93 12.102 -1.615 1 98.44 133 GLY A N 1
ATOM 1027 C CA . GLY A 1 133 ? -3.213 12.672 -1.997 1 98.44 133 GLY A CA 1
ATOM 1028 C C . GLY A 1 133 ? -4.375 12.109 -1.205 1 98.44 133 GLY A C 1
ATOM 1029 O O . GLY A 1 133 ? -4.441 10.898 -0.96 1 98.44 133 GLY A O 1
ATOM 1030 N N . GLU A 1 134 ? -5.273 13.016 -0.808 1 98.12 134 GLU A N 1
ATOM 1031 C CA . GLU A 1 134 ? -6.391 12.602 0.038 1 98.12 134 GLU A CA 1
ATOM 1032 C C . GLU A 1 134 ? -7.664 13.359 -0.325 1 98.12 134 GLU A C 1
ATOM 1034 O O . GLU A 1 134 ? -7.629 14.562 -0.562 1 98.12 134 GLU A O 1
ATOM 1039 N N . THR A 1 135 ? -8.758 12.641 -0.388 1 97.31 135 THR A N 1
ATOM 1040 C CA . THR A 1 135 ? -10.109 13.188 -0.4 1 97.31 135 THR A CA 1
ATOM 1041 C C . THR A 1 135 ? -10.883 12.742 0.837 1 97.31 135 THR A C 1
ATOM 1043 O O . THR A 1 135 ? -11.742 11.859 0.755 1 97.31 135 THR A O 1
ATOM 1046 N N . HIS A 1 136 ? -10.703 13.422 1.89 1 96.25 136 HIS A N 1
ATOM 1047 C CA . HIS A 1 136 ? -11.305 13.07 3.172 1 96.25 136 HIS A CA 1
ATOM 1048 C C . HIS A 1 136 ? -12.781 13.438 3.205 1 96.25 136 HIS A C 1
ATOM 1050 O O . HIS A 1 136 ? -13.578 12.758 3.863 1 96.25 136 HIS A O 1
ATOM 1056 N N . SER A 1 137 ? -13.102 14.484 2.531 1 94.94 137 SER A N 1
ATOM 1057 C CA . SER A 1 137 ? -14.43 15.086 2.635 1 94.94 137 SER A CA 1
ATOM 1058 C C . SER A 1 137 ? -15.516 14.094 2.234 1 94.94 137 SER A C 1
ATOM 1060 O O . SER A 1 137 ? -16.688 14.266 2.602 1 94.94 137 SER A O 1
ATOM 1062 N N . ALA A 1 138 ? -15.125 13.062 1.538 1 91.44 138 ALA A N 1
ATOM 1063 C CA . ALA A 1 138 ? -16.094 12.07 1.087 1 91.44 138 ALA A CA 1
ATOM 1064 C C . ALA A 1 138 ? -16.406 11.062 2.189 1 91.44 138 ALA A C 1
ATOM 1066 O O . ALA A 1 138 ? -17.438 10.375 2.145 1 91.44 138 ALA A O 1
ATOM 1067 N N . ALA A 1 139 ? -15.578 10.992 3.152 1 91 139 ALA A N 1
ATOM 1068 C CA . ALA A 1 139 ? -15.664 9.906 4.125 1 91 139 ALA A CA 1
ATOM 1069 C C . ALA A 1 139 ? -15.664 10.445 5.551 1 91 139 ALA A C 1
ATOM 1071 O O . ALA A 1 139 ? -15.078 9.836 6.453 1 91 139 ALA A O 1
ATOM 1072 N N . LEU A 1 140 ? -16.234 11.508 5.777 1 92.12 140 LEU A N 1
ATOM 1073 C CA . LEU A 1 140 ? -16.344 12.102 7.105 1 92.12 140 LEU A CA 1
ATOM 1074 C C . LEU A 1 140 ? -17.797 12.086 7.582 1 92.12 140 LEU A C 1
ATOM 1076 O O . LEU A 1 140 ? -18.719 12.234 6.777 1 92.12 140 LEU A O 1
ATOM 1080 N N . ASP A 1 141 ? -18 11.867 8.875 1 89.38 141 ASP A N 1
ATOM 1081 C CA . ASP A 1 141 ? -19.312 12.008 9.5 1 89.38 141 ASP A CA 1
ATOM 1082 C C . ASP A 1 141 ? -19.688 13.477 9.68 1 89.38 141 ASP A C 1
ATOM 1084 O O . ASP A 1 141 ? -19.344 14.094 10.695 1 89.38 141 ASP A O 1
ATOM 1088 N N . MET A 1 142 ? -20.5 13.977 8.766 1 90.5 142 MET A N 1
ATOM 1089 C CA . MET A 1 142 ? -20.828 15.398 8.75 1 90.5 142 MET A CA 1
ATOM 1090 C C . MET A 1 142 ? -22 15.695 9.68 1 90.5 142 MET A C 1
ATOM 1092 O O . MET A 1 142 ? -22.938 16.391 9.297 1 90.5 142 MET A O 1
ATOM 1096 N N . THR A 1 143 ? -21.984 15.07 10.812 1 89.81 143 THR A N 1
ATOM 1097 C CA . THR A 1 143 ? -22.922 15.336 11.898 1 89.81 143 THR A CA 1
ATOM 1098 C C . THR A 1 143 ? -22.172 15.719 13.172 1 89.81 143 THR A C 1
ATOM 1100 O O . THR A 1 143 ? -20.953 15.664 13.219 1 89.81 143 THR A O 1
ATOM 1103 N N . THR A 1 144 ? -22.922 16.078 14.211 1 93.81 144 THR A N 1
ATOM 1104 C CA . THR A 1 144 ? -22.328 16.469 15.484 1 93.81 144 THR A CA 1
ATOM 1105 C C . THR A 1 144 ? -21.578 15.297 16.109 1 93.81 144 THR A C 1
ATOM 1107 O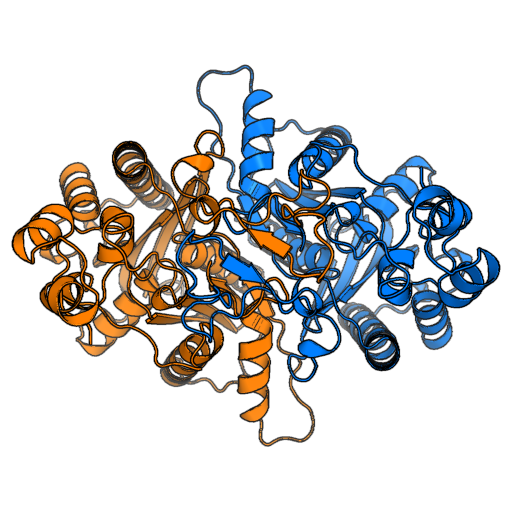 O . THR A 1 144 ? -20.562 15.484 16.781 1 93.81 144 THR A O 1
ATOM 1110 N N . ARG A 1 145 ? -22 14.125 15.711 1 89.25 145 ARG A N 1
ATOM 1111 C CA . ARG A 1 145 ? -21.328 12.938 16.234 1 89.25 145 ARG A CA 1
ATOM 1112 C C . ARG A 1 145 ? -19.875 12.875 15.766 1 89.25 145 ARG A C 1
ATOM 1114 O O . ARG A 1 145 ? -18.984 12.445 16.5 1 89.25 145 ARG A O 1
ATOM 1121 N N . GLY A 1 146 ? -19.641 13.328 14.617 1 91.88 146 GLY A N 1
ATOM 1122 C CA . GLY A 1 146 ? -18.328 13.227 14.008 1 91.88 146 GLY A CA 1
ATOM 1123 C C . GLY A 1 146 ? -17.484 14.484 14.188 1 91.88 146 GLY A C 1
ATOM 1124 O O . GLY A 1 146 ? -16.406 14.609 13.609 1 91.88 146 GLY A O 1
ATOM 1125 N N . ARG A 1 147 ? -17.844 15.43 14.953 1 94.25 147 ARG A N 1
ATOM 1126 C CA . ARG A 1 147 ? -17.281 16.781 14.953 1 94.25 147 ARG A CA 1
ATOM 1127 C C . ARG A 1 147 ? -15.789 16.75 15.297 1 94.25 147 ARG A C 1
ATOM 1129 O O . ARG A 1 147 ? -15.008 17.516 14.742 1 94.25 147 ARG A O 1
ATOM 1136 N N . THR A 1 148 ? -15.352 15.781 16.203 1 94.62 148 THR A N 1
ATOM 1137 C CA . THR A 1 148 ? -13.961 15.75 16.641 1 94.62 148 THR A CA 1
ATOM 1138 C C . THR A 1 148 ? -13.039 15.305 15.516 1 94.62 148 THR A C 1
ATOM 1140 O O . THR A 1 148 ? -11.883 15.742 15.438 1 94.62 148 THR A O 1
ATOM 1143 N N . VAL A 1 149 ? -13.539 14.516 14.672 1 95 149 VAL A N 1
ATOM 1144 C CA . VAL A 1 149 ? -12.75 14.016 13.555 1 95 149 VAL A CA 1
ATOM 1145 C C . VAL A 1 149 ? -12.938 14.922 12.336 1 95 149 VAL A C 1
ATOM 1147 O O . VAL A 1 149 ? -11.969 15.359 11.719 1 95 149 VAL A O 1
ATOM 1150 N N . THR A 1 150 ? -14.117 15.281 12.055 1 95.69 150 THR A N 1
ATOM 1151 C CA . THR A 1 150 ? -14.484 16.031 10.859 1 95.69 150 THR A CA 1
ATOM 1152 C C . THR A 1 150 ? -13.828 17.406 10.875 1 95.69 150 THR A C 1
ATOM 1154 O O . THR A 1 150 ? -13.438 17.938 9.828 1 95.69 150 THR A O 1
ATOM 1157 N N . SER A 1 151 ? -13.648 18 12 1 97.25 151 SER A N 1
ATOM 1158 C CA . SER A 1 151 ? -13.109 19.344 12.117 1 97.25 151 SER A CA 1
ATOM 1159 C C . SER A 1 151 ? -11.625 19.375 11.773 1 97.25 151 SER A C 1
ATOM 1161 O O . SER A 1 151 ? -11.055 20.453 11.578 1 97.25 151 SER A O 1
ATOM 1163 N N . LEU A 1 152 ? -10.984 18.234 11.594 1 98.06 152 LEU A N 1
ATOM 1164 C CA . LEU A 1 152 ? -9.531 18.156 11.43 1 98.06 152 LEU A CA 1
ATOM 1165 C C . LEU A 1 152 ? -9.148 18.141 9.953 1 98.06 152 LEU A C 1
ATOM 1167 O O . LEU A 1 152 ? -8.141 18.719 9.562 1 98.06 152 LEU A O 1
ATOM 1171 N N . PHE A 1 153 ? -9.961 17.5 9.172 1 98.19 153 PHE A N 1
ATOM 1172 C CA . PHE A 1 153 ? -9.398 17 7.918 1 98.19 153 PHE A CA 1
ATOM 1173 C C . PHE A 1 153 ? -9.789 17.906 6.754 1 98.19 153 PHE A C 1
ATOM 1175 O O . PHE A 1 153 ? -10.906 18.422 6.719 1 98.19 153 PHE A O 1
ATOM 1182 N N . GLY A 1 154 ? -8.891 18.094 5.855 1 98.44 154 GLY A N 1
ATOM 1183 C CA . GLY A 1 154 ? -9.086 18.719 4.559 1 98.44 154 GLY A CA 1
ATOM 1184 C C . GLY A 1 154 ? -8.539 17.906 3.406 1 98.44 154 GLY A C 1
ATOM 1185 O O . GLY A 1 154 ? -7.812 16.938 3.617 1 98.44 154 GLY A O 1
ATOM 1186 N N . ASP A 1 155 ? -8.961 18.266 2.211 1 98.56 155 ASP A N 1
ATOM 1187 C CA . ASP A 1 155 ? -8.539 17.562 1.001 1 98.56 155 ASP A CA 1
ATOM 1188 C C . ASP A 1 155 ? -7.32 18.25 0.374 1 98.56 155 ASP A C 1
ATOM 1190 O O . ASP A 1 155 ? -7.168 19.469 0.47 1 98.56 155 ASP A O 1
ATOM 1194 N N . GLY A 1 156 ? -6.441 17.422 -0.239 1 98.62 156 GLY A N 1
ATOM 1195 C CA . GLY A 1 156 ? -5.293 17.969 -0.937 1 98.62 156 GLY A CA 1
ATOM 1196 C C . GLY A 1 156 ? -4.328 16.906 -1.435 1 98.62 156 GLY A C 1
ATOM 1197 O O . GLY A 1 156 ? -4.504 15.719 -1.153 1 98.62 156 GLY A O 1
ATOM 1198 N N . ALA A 1 157 ? -3.418 17.375 -2.236 1 98.81 157 ALA A N 1
ATOM 1199 C CA . ALA A 1 157 ? -2.363 16.484 -2.73 1 98.81 157 ALA A CA 1
ATOM 1200 C C . ALA A 1 157 ? -1.062 17.25 -2.945 1 98.81 157 ALA A C 1
ATOM 1202 O O . ALA A 1 157 ? -1.08 18.469 -3.199 1 98.81 157 ALA A O 1
ATOM 1203 N N . GLY A 1 158 ? 0.018 16.625 -2.77 1 98.88 158 GLY A N 1
ATOM 1204 C CA . GLY A 1 158 ? 1.364 17.078 -3.082 1 98.88 158 GLY A CA 1
ATOM 1205 C C . GLY A 1 158 ? 2.24 15.984 -3.666 1 98.88 158 GLY A C 1
ATOM 1206 O O . GLY A 1 158 ? 1.896 14.797 -3.596 1 98.88 158 GLY A O 1
ATOM 1207 N N . ALA A 1 159 ? 3.316 16.391 -4.32 1 98.88 159 ALA A N 1
ATOM 1208 C CA . ALA A 1 159 ? 4.191 15.414 -4.961 1 98.88 159 ALA A CA 1
ATOM 1209 C C . ALA A 1 159 ? 5.637 15.898 -4.977 1 98.88 159 ALA A C 1
ATOM 1211 O O . ALA A 1 159 ? 5.895 17.109 -4.953 1 98.88 159 ALA A O 1
ATOM 1212 N N . VAL A 1 160 ? 6.551 14.969 -5.016 1 98.81 160 VAL A N 1
ATOM 1213 C CA . VAL A 1 160 ? 7.965 15.234 -5.234 1 98.81 160 VAL A CA 1
ATOM 1214 C C . VAL A 1 160 ? 8.531 14.234 -6.238 1 98.81 160 VAL A C 1
ATOM 1216 O O . VAL A 1 160 ? 8.023 13.125 -6.375 1 98.81 160 VAL A O 1
ATOM 1219 N N . VAL A 1 161 ? 9.516 14.641 -6.977 1 98.62 161 VAL A N 1
ATOM 1220 C CA . VAL A 1 161 ? 10.312 13.742 -7.801 1 98.62 161 VAL A CA 1
ATOM 1221 C C . VAL A 1 161 ? 11.656 13.477 -7.125 1 98.62 161 VAL A C 1
ATOM 1223 O O . VAL A 1 161 ? 12.391 14.414 -6.801 1 98.62 161 VAL A O 1
ATOM 1226 N N . VAL A 1 162 ? 11.906 12.227 -6.812 1 98.81 162 VAL A N 1
ATOM 1227 C CA . VAL A 1 162 ? 13.211 11.797 -6.316 1 98.81 162 VAL A CA 1
ATOM 1228 C C . VAL A 1 162 ? 14.078 11.32 -7.48 1 98.81 162 VAL A C 1
ATOM 1230 O O . VAL A 1 162 ? 13.727 10.359 -8.172 1 98.81 162 VAL A O 1
ATOM 1233 N N . SER A 1 163 ? 15.203 11.977 -7.656 1 98.56 163 SER A N 1
ATOM 1234 C CA . SER A 1 163 ? 16.016 11.711 -8.836 1 98.56 163 SER A CA 1
ATOM 1235 C C . SER A 1 163 ? 17.453 11.344 -8.453 1 98.56 163 SER A C 1
ATOM 1237 O O . SER A 1 163 ? 17.969 11.82 -7.445 1 98.56 163 SER A O 1
ATOM 1239 N N . ALA A 1 164 ? 18.016 10.477 -9.273 1 98.25 164 ALA A N 1
ATOM 1240 C CA . ALA A 1 164 ? 19.453 10.195 -9.148 1 98.25 164 ALA A CA 1
ATOM 1241 C C . ALA A 1 164 ? 20.281 11.445 -9.391 1 98.25 164 ALA A C 1
ATOM 1243 O O . ALA A 1 164 ? 19.953 12.258 -10.258 1 98.25 164 ALA A O 1
ATOM 1244 N N . THR A 1 165 ? 21.266 11.625 -8.617 1 95.94 165 THR A N 1
ATOM 1245 C CA . THR A 1 165 ? 22.188 12.742 -8.789 1 95.94 165 THR A CA 1
ATOM 1246 C C . THR A 1 165 ? 23.594 12.352 -8.367 1 95.94 165 THR A C 1
ATOM 1248 O O . THR A 1 165 ? 23.781 11.5 -7.5 1 95.94 165 THR A O 1
ATOM 1251 N N . ASP A 1 166 ? 24.562 12.938 -8.992 1 95 166 ASP A N 1
ATOM 1252 C CA . ASP A 1 166 ? 25.953 12.742 -8.617 1 95 166 ASP A CA 1
ATOM 1253 C C . ASP A 1 166 ? 26.422 13.836 -7.648 1 95 166 ASP A C 1
ATOM 1255 O O . ASP A 1 166 ? 27.547 13.797 -7.156 1 95 166 ASP A O 1
ATOM 1259 N N . ASP A 1 167 ? 25.469 14.727 -7.363 1 94.56 167 ASP A N 1
ATOM 1260 C CA . ASP A 1 167 ? 25.797 15.789 -6.414 1 94.56 167 ASP A CA 1
ATOM 1261 C C . ASP A 1 167 ? 25.703 15.289 -4.977 1 94.56 167 ASP A C 1
ATOM 1263 O O . ASP A 1 167 ? 24.609 15 -4.48 1 94.56 167 ASP A O 1
ATOM 1267 N N . PRO A 1 168 ? 26.844 15.211 -4.312 1 90.81 168 PRO A N 1
ATOM 1268 C CA . PRO A 1 168 ? 26.828 14.664 -2.953 1 90.81 168 PRO A CA 1
ATOM 1269 C C . PRO A 1 168 ? 26.109 15.578 -1.96 1 90.81 168 PRO A C 1
ATOM 1271 O O . PRO A 1 168 ? 25.844 15.172 -0.826 1 90.81 168 PRO A O 1
ATOM 1274 N N . LYS A 1 169 ? 25.766 16.766 -2.395 1 92.38 169 LYS A N 1
ATOM 1275 C CA . LYS A 1 169 ? 25.141 17.719 -1.494 1 92.38 169 LYS A CA 1
ATOM 1276 C C . LYS A 1 169 ? 23.641 17.812 -1.753 1 92.38 169 LYS A C 1
ATOM 1278 O O . LYS A 1 169 ? 22.984 18.766 -1.313 1 92.38 169 LYS A O 1
ATOM 1283 N N . ARG A 1 170 ? 23.188 16.828 -2.486 1 95.12 170 ARG A N 1
ATOM 1284 C CA . ARG A 1 170 ? 21.75 16.828 -2.775 1 95.12 170 ARG A CA 1
ATOM 1285 C C . ARG A 1 170 ? 21.156 15.438 -2.551 1 95.12 170 ARG A C 1
ATOM 1287 O O . ARG A 1 170 ? 21.828 14.422 -2.773 1 95.12 170 ARG A O 1
ATOM 1294 N N . GLY A 1 171 ? 19.906 15.5 -2.129 1 96.06 171 GLY A N 1
ATOM 1295 C CA . GLY A 1 171 ? 19.172 14.25 -2.061 1 96.06 171 GLY A CA 1
ATOM 1296 C C . GLY A 1 171 ? 18.812 13.844 -0.645 1 96.06 171 GLY A C 1
ATOM 1297 O O . GLY A 1 171 ? 19.125 14.555 0.31 1 96.06 171 GLY A O 1
ATOM 1298 N N . VAL A 1 172 ? 18.109 12.758 -0.551 1 97.75 172 VAL A N 1
ATOM 1299 C CA . VAL A 1 172 ? 17.703 12.219 0.745 1 97.75 172 VAL A CA 1
ATOM 1300 C C . VAL A 1 172 ? 18.922 11.578 1.429 1 97.75 172 VAL A C 1
ATOM 1302 O O . VAL A 1 172 ? 19.484 10.609 0.923 1 97.75 172 VAL A O 1
ATOM 1305 N N . ARG A 1 173 ? 19.328 12.086 2.605 1 95.81 173 ARG A N 1
ATOM 1306 C CA . ARG A 1 173 ? 20.5 11.617 3.326 1 95.81 173 ARG A CA 1
ATOM 1307 C C . ARG A 1 173 ? 20.188 10.391 4.168 1 95.81 173 ARG A C 1
ATOM 1309 O O . ARG A 1 173 ? 21 9.469 4.266 1 95.81 173 ARG A O 1
ATOM 1316 N N . LYS A 1 174 ? 19.109 10.539 4.82 1 97.12 174 LYS A N 1
ATOM 1317 C CA . LYS A 1 174 ? 18.719 9.492 5.762 1 97.12 174 LYS A CA 1
ATOM 1318 C C . LYS A 1 174 ? 17.219 9.477 5.984 1 97.12 174 LYS A C 1
ATOM 1320 O O . LYS A 1 174 ? 16.562 10.523 5.926 1 97.12 174 LYS A O 1
ATOM 1325 N N . TRP A 1 175 ? 16.719 8.289 6.121 1 98.56 175 TRP A N 1
ATOM 1326 C CA . TRP A 1 175 ? 15.336 8.125 6.57 1 98.56 175 TRP A CA 1
ATOM 1327 C C . TRP A 1 175 ? 15.242 7.066 7.66 1 98.56 175 TRP A C 1
ATOM 1329 O O . TRP A 1 175 ? 16.125 6.211 7.785 1 98.56 175 TRP A O 1
ATOM 1339 N N . HIS A 1 176 ? 14.25 7.234 8.461 1 98.12 176 HIS A N 1
ATOM 1340 C CA . HIS A 1 176 ? 13.883 6.309 9.523 1 98.12 176 HIS A CA 1
ATOM 1341 C C . HIS A 1 176 ? 12.375 6.086 9.57 1 98.12 176 HIS A C 1
ATOM 1343 O O . HIS A 1 176 ? 11.594 7.043 9.523 1 98.12 176 HIS A O 1
ATOM 1349 N N . LEU A 1 177 ? 11.992 4.801 9.609 1 98.56 177 LEU A N 1
ATOM 1350 C CA . LEU A 1 177 ? 10.578 4.434 9.688 1 98.56 177 LEU A CA 1
ATOM 1351 C C . LEU A 1 177 ? 10.305 3.576 10.922 1 98.56 177 LEU A C 1
ATOM 1353 O O . LEU A 1 177 ? 11.219 2.939 11.453 1 98.56 177 LEU A O 1
ATOM 1357 N N . GLY A 1 178 ? 9.062 3.604 11.375 1 97.5 178 GLY A N 1
ATOM 1358 C CA . GLY A 1 178 ? 8.656 2.797 12.516 1 97.5 178 GLY A CA 1
ATOM 1359 C C . GLY A 1 178 ? 7.164 2.502 12.539 1 97.5 178 GLY A C 1
ATOM 1360 O O . GLY A 1 178 ? 6.402 3.082 11.758 1 97.5 178 GLY A O 1
ATOM 1361 N N . ALA A 1 179 ? 6.832 1.567 13.383 1 97.12 179 ALA A N 1
ATOM 1362 C CA . ALA A 1 179 ? 5.43 1.205 13.594 1 97.12 179 ALA A CA 1
ATOM 1363 C C . ALA A 1 179 ? 5.219 0.626 14.984 1 97.12 179 ALA A C 1
ATOM 1365 O O . ALA A 1 179 ? 6.141 0.067 15.586 1 97.12 179 ALA A O 1
ATOM 1366 N N . ASP A 1 180 ? 4.082 0.802 15.492 1 95.62 180 ASP A N 1
ATOM 1367 C CA . ASP A 1 180 ? 3.607 0.202 16.734 1 95.62 180 ASP A CA 1
ATOM 1368 C C . ASP A 1 180 ? 2.143 -0.213 16.625 1 95.62 180 ASP A C 1
ATOM 1370 O O . ASP A 1 180 ? 1.244 0.563 16.953 1 95.62 180 ASP A O 1
ATOM 1374 N N . GLY A 1 181 ? 1.973 -1.493 16.203 1 95.25 181 GLY A N 1
ATOM 1375 C CA . GLY A 1 181 ? 0.649 -2.014 15.906 1 95.25 181 GLY A CA 1
ATOM 1376 C C . GLY A 1 181 ? -0.194 -2.26 17.141 1 95.25 181 GLY A C 1
ATOM 1377 O O . GLY A 1 181 ? -1.394 -2.525 17.031 1 95.25 181 GLY A O 1
ATOM 1378 N N . ARG A 1 182 ? 0.361 -2.129 18.406 1 94.12 182 ARG A N 1
ATOM 1379 C CA . ARG A 1 182 ? -0.365 -2.354 19.656 1 94.12 182 ARG A CA 1
ATOM 1380 C C . ARG A 1 182 ? -1.523 -1.372 19.797 1 94.12 182 ARG A C 1
ATOM 1382 O O . ARG A 1 182 ? -2.52 -1.671 20.453 1 94.12 182 ARG A O 1
ATOM 1389 N N . PHE A 1 183 ? -1.475 -0.212 18.969 1 93.62 183 PHE A N 1
ATOM 1390 C CA . PHE A 1 183 ? -2.455 0.856 19.125 1 93.62 183 PHE A CA 1
ATOM 1391 C C . PHE A 1 183 ? -3.16 1.143 17.812 1 93.62 183 PHE A C 1
ATOM 1393 O O . PHE A 1 183 ? -3.641 2.254 17.578 1 93.62 183 PHE A O 1
ATOM 1400 N N . ALA A 1 184 ? -3.195 0.152 16.984 1 95.94 184 ALA A N 1
ATOM 1401 C CA . ALA A 1 184 ? -3.738 0.319 15.641 1 95.94 184 ALA A CA 1
ATOM 1402 C C . ALA A 1 184 ? -5.172 0.841 15.688 1 95.94 184 ALA A C 1
ATOM 1404 O O . ALA A 1 184 ? -5.582 1.623 14.828 1 95.94 184 ALA A O 1
ATOM 1405 N N . GLU A 1 185 ? -5.926 0.524 16.719 1 95.94 185 GLU A N 1
ATOM 1406 C CA . GLU A 1 185 ? -7.344 0.861 16.781 1 95.94 185 GLU A CA 1
ATOM 1407 C C . GLU A 1 185 ? -7.559 2.221 17.438 1 95.94 185 GLU A C 1
ATOM 1409 O O . GLU A 1 185 ? -8.703 2.658 17.609 1 95.94 185 GLU A O 1
ATOM 1414 N N . ALA A 1 186 ? -6.473 2.947 17.781 1 97.5 186 ALA A N 1
ATOM 1415 C CA . ALA A 1 186 ? -6.598 4.305 18.297 1 97.5 186 ALA A CA 1
ATOM 1416 C C . ALA A 1 186 ? -6.914 5.297 17.188 1 97.5 186 ALA A C 1
ATOM 1418 O O . ALA A 1 186 ? -7.379 6.41 17.453 1 97.5 186 ALA A O 1
ATOM 1419 N N . LEU A 1 187 ? -6.68 4.965 16.016 1 97.06 187 LEU A N 1
ATOM 1420 C CA . LEU A 1 187 ? -6.973 5.727 14.812 1 97.06 187 LEU A CA 1
ATOM 1421 C C . LEU A 1 187 ? -7.199 4.797 13.625 1 97.06 187 LEU A C 1
ATOM 1423 O O . LEU A 1 187 ? -6.242 4.246 13.07 1 97.06 187 LEU A O 1
ATOM 1427 N N . TRP A 1 188 ? -8.453 4.57 13.297 1 96.44 188 TRP A N 1
ATOM 1428 C CA . TRP A 1 188 ? -8.766 3.568 12.289 1 96.44 188 TRP A CA 1
ATOM 1429 C C . TRP A 1 188 ? -10.164 3.785 11.719 1 96.44 188 TRP A C 1
ATOM 1431 O O . TRP A 1 188 ? -10.906 4.645 12.203 1 96.44 188 TRP A O 1
ATOM 1441 N N . MET A 1 189 ? -10.461 3.178 10.672 1 93.12 189 MET A N 1
ATOM 1442 C CA . MET A 1 189 ? -11.797 3.064 10.094 1 93.12 189 MET A CA 1
ATOM 1443 C C . MET A 1 189 ? -12.227 1.604 10 1 93.12 189 MET A C 1
ATOM 1445 O O . MET A 1 189 ? -11.836 0.89 9.078 1 93.12 189 MET A O 1
ATOM 1449 N N . PRO A 1 190 ? -13.094 1.228 10.898 1 87.69 190 PRO A N 1
ATOM 1450 C CA . PRO A 1 190 ? -13.336 -0.199 11.125 1 87.69 190 PRO A CA 1
ATOM 1451 C C . PRO A 1 190 ? -14.219 -0.824 10.047 1 87.69 190 PRO A C 1
ATOM 1453 O O . PRO A 1 190 ? -14.438 -2.039 10.055 1 87.69 190 PRO A O 1
ATOM 1456 N N . VAL A 1 191 ? -14.672 -0.016 9.18 1 79.19 191 VAL A N 1
ATOM 1457 C CA . VAL A 1 191 ? -15.508 -0.646 8.164 1 79.19 191 VAL A CA 1
ATOM 1458 C C . VAL A 1 191 ? -14.695 -1.703 7.41 1 79.19 191 VAL A C 1
ATOM 1460 O O . VAL A 1 191 ? -13.469 -1.666 7.406 1 79.19 191 VAL A O 1
ATOM 1463 N N . TRP A 1 192 ? -15.242 -2.764 6.984 1 77.5 192 TRP A N 1
ATOM 1464 C CA . TRP A 1 192 ? -14.562 -3.818 6.238 1 77.5 192 TRP A CA 1
ATOM 1465 C C . TRP A 1 192 ? -13.781 -4.734 7.172 1 77.5 192 TRP A C 1
ATOM 1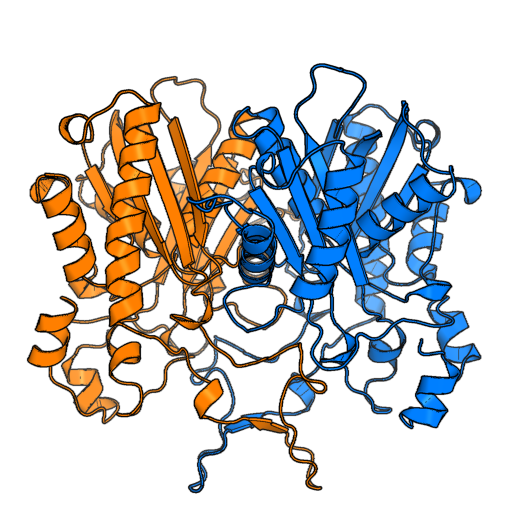467 O O . TRP A 1 192 ? -12.578 -4.926 7 1 77.5 192 TRP A O 1
ATOM 1477 N N . ASP A 1 193 ? -14.344 -5.379 8.047 1 87.06 193 ASP A N 1
ATOM 1478 C CA . ASP A 1 193 ? -13.625 -6.344 8.867 1 87.06 193 ASP A CA 1
ATOM 1479 C C . ASP A 1 193 ? -13.508 -7.691 8.164 1 87.06 193 ASP A C 1
ATOM 1481 O O . ASP A 1 193 ? -14.406 -8.523 8.258 1 87.06 193 ASP A O 1
ATOM 1485 N N . ILE A 1 194 ? -12.312 -7.961 7.543 1 92.75 194 ILE A N 1
ATOM 1486 C CA . ILE A 1 194 ? -12.125 -9.117 6.672 1 92.75 194 ILE A CA 1
ATOM 1487 C C . ILE A 1 194 ? -12.156 -10.398 7.504 1 92.75 194 ILE A C 1
ATOM 1489 O O . ILE A 1 194 ? -12.219 -11.5 6.953 1 92.75 194 ILE A O 1
ATOM 1493 N N . ARG A 1 195 ? -12.18 -10.305 8.852 1 93.44 195 ARG A N 1
ATOM 1494 C CA . ARG A 1 195 ? -12.219 -11.469 9.734 1 93.44 195 ARG A CA 1
ATOM 1495 C C . ARG A 1 195 ? -13.641 -11.984 9.898 1 93.44 195 ARG A C 1
ATOM 1497 O O . ARG A 1 195 ? -13.859 -13.086 10.398 1 93.44 195 ARG A O 1
ATOM 1504 N N . LYS A 1 196 ? -14.508 -11.141 9.438 1 87.56 196 LYS A N 1
ATOM 1505 C CA . LYS A 1 196 ? -15.914 -11.508 9.5 1 87.56 196 LYS A CA 1
ATOM 1506 C C . LYS A 1 196 ? -16.406 -12.023 8.148 1 87.56 196 LYS A C 1
ATOM 1508 O O . LYS A 1 196 ? -16.141 -11.406 7.109 1 87.56 196 LYS A O 1
ATOM 1513 N N . LYS A 1 197 ? -17.094 -13.148 8.117 1 81.88 197 LYS A N 1
ATOM 1514 C CA . LYS A 1 197 ? -17.625 -13.727 6.891 1 81.88 197 LYS A CA 1
ATOM 1515 C C . LYS A 1 197 ? -19.156 -13.688 6.887 1 81.88 197 LYS A C 1
ATOM 1517 O O . LYS A 1 197 ? -19.797 -14.438 7.617 1 81.88 197 LYS A O 1
ATOM 1522 N N . PRO A 1 198 ? -19.812 -12.711 6.227 1 79.19 198 PRO A N 1
ATOM 1523 C CA . PRO A 1 198 ? -19.25 -11.75 5.285 1 79.19 198 PRO A CA 1
ATOM 1524 C C . PRO A 1 198 ? -18.578 -10.57 5.992 1 79.19 198 PRO A C 1
ATOM 1526 O O . PRO A 1 198 ? -18.828 -10.328 7.172 1 79.19 198 PRO A O 1
ATOM 1529 N N . PHE A 1 199 ? -17.719 -9.898 5.152 1 77.06 199 PHE A N 1
ATOM 1530 C CA . PHE A 1 199 ? -16.875 -8.844 5.711 1 77.06 199 PHE A CA 1
ATOM 1531 C C . PHE A 1 199 ? -17.734 -7.66 6.152 1 77.06 199 PHE A C 1
ATOM 1533 O O . PHE A 1 199 ? -17.25 -6.797 6.898 1 77.06 199 PHE A O 1
ATOM 1540 N N . VAL A 1 200 ? -18.969 -7.52 5.598 1 71.25 200 VAL A N 1
ATOM 1541 C CA . VAL A 1 200 ? -19.938 -6.508 6.02 1 71.25 200 VAL A CA 1
ATOM 1542 C C . VAL A 1 200 ? -21.203 -7.184 6.527 1 71.25 200 VAL A C 1
ATOM 1544 O O . VAL A 1 200 ? -21.578 -8.258 6.055 1 71.25 200 VAL A O 1
ATOM 1547 N N . ASN A 1 201 ? -21.75 -6.691 7.695 1 62.19 201 ASN A N 1
ATOM 1548 C CA . ASN A 1 201 ? -23.031 -7.23 8.125 1 62.19 201 ASN A CA 1
ATOM 1549 C C . ASN A 1 201 ? -24.141 -6.895 7.133 1 62.19 201 ASN A C 1
ATOM 1551 O O . ASN A 1 201 ? -24.422 -5.719 6.887 1 62.19 201 ASN A O 1
ATOM 1555 N N . LEU A 1 202 ? -24.438 -7.918 6.285 1 56.44 202 LEU A N 1
ATOM 1556 C CA . LEU A 1 202 ? -25.531 -7.754 5.32 1 56.44 202 LEU A CA 1
ATOM 1557 C C . LEU A 1 202 ? -26.859 -8.141 5.934 1 56.44 202 LEU A C 1
ATOM 1559 O O . LEU A 1 202 ? -27 -9.211 6.535 1 56.44 202 LEU A O 1
ATOM 1563 N N . PRO A 1 203 ? -27.656 -7.312 6.438 1 48.94 203 PRO A N 1
ATOM 1564 C CA . PRO A 1 203 ? -28.938 -7.871 6.859 1 48.94 203 PRO A CA 1
ATOM 1565 C C . PRO A 1 203 ? -29.531 -8.812 5.82 1 48.94 203 PRO A C 1
ATOM 1567 O O . PRO A 1 203 ? -29.312 -8.641 4.621 1 48.94 203 PRO A O 1
ATOM 1570 N N . HIS A 1 204 ? -29.781 -10.016 6.227 1 44 204 HIS A N 1
ATOM 1571 C CA . HIS A 1 204 ? -30.406 -11.086 5.457 1 44 204 HIS A CA 1
ATOM 1572 C C . HIS A 1 204 ? -31.672 -10.594 4.75 1 44 204 HIS A C 1
ATOM 1574 O O . HIS A 1 204 ? -32.375 -11.375 4.125 1 44 204 HIS A O 1
ATOM 1580 N N . GLY A 1 205 ? -32.281 -9.469 5.047 1 41.5 205 GLY A N 1
ATOM 1581 C CA . GLY A 1 205 ? -33.625 -9.531 4.512 1 41.5 205 GLY A CA 1
ATOM 1582 C C . GLY A 1 205 ? -33.656 -9.562 2.994 1 41.5 205 GLY A C 1
ATOM 1583 O O . GLY A 1 205 ? -32.656 -9.312 2.338 1 41.5 205 GLY A O 1
ATOM 1584 N N . ARG A 1 206 ? -34.875 -10.016 2.471 1 42.41 206 ARG A N 1
ATOM 1585 C CA . ARG A 1 206 ? -35.312 -10.328 1.114 1 42.41 206 ARG A CA 1
ATOM 1586 C C . ARG A 1 206 ? -34.812 -9.289 0.121 1 42.41 206 ARG A C 1
ATOM 1588 O O . ARG A 1 206 ? -34.438 -9.625 -1.005 1 42.41 206 ARG A O 1
ATOM 1595 N N . ASP A 1 207 ? -35.375 -8.078 0.201 1 48.25 207 ASP A N 1
ATOM 1596 C CA . ASP A 1 207 ? -35.094 -7.176 -0.9 1 48.25 207 ASP A CA 1
ATOM 1597 C C . ASP A 1 207 ? -33.625 -6.676 -0.815 1 48.25 207 ASP A C 1
ATOM 1599 O O . ASP A 1 207 ? -33.281 -5.914 0.09 1 48.25 207 ASP A O 1
ATOM 1603 N N . GLY A 1 208 ? -32.5 -7.512 -0.765 1 49.78 208 GLY A N 1
ATOM 1604 C CA . GLY A 1 208 ? -31.109 -7.926 -0.633 1 49.78 208 GLY A CA 1
ATOM 1605 C C . GLY A 1 208 ? -30.156 -6.77 -0.4 1 49.78 208 GLY A C 1
ATOM 1606 O O . GLY A 1 208 ? -28.984 -6.824 -0.802 1 49.78 208 GLY A O 1
ATOM 1607 N N . LYS A 1 209 ? -30.5 -5.559 0.064 1 58.03 209 LYS A N 1
ATOM 1608 C CA . LYS A 1 209 ? -29.5 -4.508 0.272 1 58.03 209 LYS A CA 1
ATOM 1609 C C . LYS A 1 209 ? -28.719 -4.742 1.557 1 58.03 209 LYS A C 1
ATOM 1611 O O . LYS A 1 209 ? -29.281 -5.188 2.562 1 58.03 209 LYS A O 1
ATOM 1616 N N . ALA A 1 210 ? -27.406 -4.766 1.475 1 64.75 210 ALA A N 1
ATOM 1617 C CA . ALA A 1 210 ? -26.5 -4.914 2.613 1 64.75 210 ALA A CA 1
ATOM 1618 C C . ALA A 1 210 ? -26.609 -3.713 3.551 1 64.75 210 ALA A C 1
ATOM 1620 O O . ALA A 1 210 ? -26.797 -2.582 3.104 1 64.75 210 ALA A O 1
ATOM 1621 N N . GLU A 1 211 ? -26.797 -3.945 4.902 1 68.31 211 GLU A N 1
ATOM 1622 C CA . GLU A 1 211 ? -26.797 -2.896 5.918 1 68.31 211 GLU A CA 1
ATOM 1623 C C . GLU A 1 211 ? -25.453 -2.783 6.613 1 68.31 211 GLU A C 1
ATOM 1625 O O . GLU A 1 211 ? -24.797 -3.793 6.867 1 68.31 211 GLU A O 1
ATOM 1630 N N . ILE A 1 212 ? -25 -1.534 6.738 1 72.12 212 ILE A N 1
ATOM 1631 C CA . ILE A 1 212 ? -23.75 -1.256 7.449 1 72.12 212 ILE A CA 1
ATOM 1632 C C . ILE A 1 212 ? -24.062 -0.443 8.711 1 72.12 212 ILE A C 1
ATOM 1634 O O . ILE A 1 212 ? -24.875 0.473 8.68 1 72.12 212 ILE A O 1
ATOM 1638 N N . ASP A 1 213 ? -23.438 -0.889 9.797 1 72 213 ASP A N 1
ATOM 1639 C CA . ASP A 1 213 ? -23.469 -0.07 11 1 72 213 ASP A CA 1
ATOM 1640 C C . ASP A 1 213 ? -22.828 1.294 10.758 1 72 213 ASP A C 1
ATOM 1642 O O . ASP A 1 213 ? -21.641 1.379 10.445 1 72 213 ASP A O 1
ATOM 1646 N N . PRO A 1 214 ? -23.672 2.279 10.992 1 70.88 214 PRO A N 1
ATOM 1647 C CA . PRO A 1 214 ? -23.125 3.615 10.742 1 70.88 214 PRO A CA 1
ATOM 1648 C C . PRO A 1 214 ? -21.906 3.918 11.594 1 70.88 214 PRO A C 1
ATOM 1650 O O . PRO A 1 214 ? -21.047 4.703 11.188 1 70.88 214 PRO A O 1
ATOM 1653 N N . GLY A 1 215 ? -21.875 3.279 12.727 1 74.75 215 GLY A N 1
ATOM 1654 C CA . GLY A 1 215 ? -20.766 3.52 13.625 1 74.75 215 GLY A CA 1
ATOM 1655 C C . GLY A 1 215 ? -19.438 3.006 13.086 1 74.75 215 GLY A C 1
ATOM 1656 O O . GLY A 1 215 ? -18.375 3.395 13.562 1 74.75 215 GLY A O 1
ATOM 1657 N N . THR A 1 216 ? -19.469 2.229 12.023 1 81.31 216 THR A N 1
ATOM 1658 C CA . THR A 1 216 ? -18.234 1.652 11.492 1 81.31 216 THR A CA 1
ATOM 1659 C C . THR A 1 216 ? -17.828 2.338 10.195 1 81.31 216 THR A C 1
ATOM 1661 O O . THR A 1 216 ? -16.734 2.109 9.68 1 81.31 216 THR A O 1
ATOM 1664 N N . LEU A 1 217 ? -18.719 3.205 9.727 1 82.56 217 LEU A N 1
ATOM 1665 C CA . LEU A 1 217 ? -18.562 3.748 8.383 1 82.56 217 LEU A CA 1
ATOM 1666 C C . LEU A 1 217 ? -17.547 4.879 8.359 1 82.56 217 LEU A C 1
ATOM 1668 O O . LEU A 1 217 ? -17.016 5.223 7.301 1 82.56 217 LEU A O 1
ATOM 1672 N N . TRP A 1 218 ? -17.281 5.402 9.531 1 89.31 218 TRP A N 1
ATOM 1673 C CA . TRP A 1 218 ? -16.469 6.617 9.586 1 89.31 218 TRP A CA 1
ATOM 1674 C C . TRP A 1 218 ? -15.188 6.387 10.383 1 89.31 218 TRP A C 1
ATOM 1676 O O . TRP A 1 218 ? -15.148 5.531 11.273 1 89.31 218 TRP A O 1
ATOM 1686 N N . PRO A 1 219 ? -14.148 7.18 10.031 1 93.38 219 PRO A N 1
ATOM 1687 C CA . PRO A 1 219 ? -12.938 7.105 10.852 1 93.38 219 PRO A CA 1
ATOM 1688 C C . PRO A 1 219 ? -13.211 7.391 12.328 1 93.38 219 PRO A C 1
ATOM 1690 O O . PRO A 1 219 ? -14.016 8.266 12.648 1 93.38 219 PRO A O 1
ATOM 1693 N N . GLN A 1 220 ? -12.516 6.625 13.117 1 94.25 220 GLN A N 1
ATOM 1694 C CA . GLN A 1 220 ? -12.57 6.77 14.562 1 94.25 220 GLN A CA 1
ATOM 1695 C C . GLN A 1 220 ? -11.195 7.09 15.141 1 94.25 220 GLN A C 1
ATOM 1697 O O . GLN A 1 220 ? -10.172 6.641 14.609 1 94.25 220 GLN A O 1
ATOM 1702 N N . MET A 1 221 ? -11.234 7.875 16.25 1 96.19 221 MET A N 1
ATOM 1703 C CA . MET A 1 221 ? -9.961 8.32 16.797 1 96.19 221 MET A CA 1
ATOM 1704 C C . MET A 1 221 ? -10.047 8.5 18.297 1 96.19 221 MET A C 1
ATOM 1706 O O . MET A 1 221 ? -10.992 9.125 18.797 1 96.19 221 MET A O 1
ATOM 1710 N N . ASP A 1 222 ? -9.078 7.906 19 1 96.81 222 ASP A N 1
ATOM 1711 C CA . ASP A 1 222 ? -8.781 8.281 20.375 1 96.81 222 ASP A CA 1
ATOM 1712 C C . ASP A 1 222 ? -7.75 9.406 20.422 1 96.81 222 ASP A C 1
ATOM 1714 O O . ASP A 1 222 ? -6.551 9.156 20.547 1 96.81 222 ASP A O 1
ATOM 1718 N N . GLY A 1 223 ? -8.289 10.617 20.516 1 95.75 223 GLY A N 1
ATOM 1719 C CA . GLY A 1 223 ? -7.449 11.797 20.375 1 95.75 223 GLY A CA 1
ATOM 1720 C C . GLY A 1 223 ? -6.34 11.867 21.406 1 95.75 223 GLY A C 1
ATOM 1721 O O . GLY A 1 223 ? -5.215 12.266 21.094 1 95.75 223 GLY A O 1
ATOM 1722 N N . LYS A 1 224 ? -6.602 11.484 22.578 1 96.31 224 LYS A N 1
ATOM 1723 C CA . LYS A 1 224 ? -5.613 11.555 23.656 1 96.31 224 LYS A CA 1
ATOM 1724 C C . LYS A 1 224 ? -4.461 10.586 23.406 1 96.31 224 LYS A C 1
ATOM 1726 O O . LYS A 1 224 ? -3.293 10.961 23.547 1 96.31 224 LYS A O 1
ATOM 1731 N N . GLN A 1 225 ? -4.766 9.398 23.047 1 97.06 225 GLN A N 1
ATOM 1732 C CA . GLN A 1 225 ? -3.736 8.406 22.766 1 97.06 225 GLN A CA 1
ATOM 1733 C C . GLN A 1 225 ? -2.914 8.812 21.531 1 97.06 225 GLN A C 1
ATOM 1735 O O . GLN A 1 225 ? -1.689 8.672 21.531 1 97.06 225 GLN A O 1
ATOM 1740 N N . VAL A 1 226 ? -3.641 9.281 20.547 1 97.56 226 VAL A N 1
ATOM 1741 C CA . VAL A 1 226 ? -2.965 9.688 19.312 1 97.56 226 VAL A CA 1
ATOM 1742 C C . VAL A 1 226 ? -1.992 10.828 19.625 1 97.56 226 VAL A C 1
ATOM 1744 O O . VAL A 1 226 ? -0.841 10.805 19.172 1 97.56 226 VAL A O 1
ATOM 1747 N N . PHE A 1 227 ? -2.42 11.797 20.422 1 97.25 227 PHE A N 1
ATOM 1748 C CA . PHE A 1 227 ? -1.592 12.953 20.766 1 97.25 227 PHE A CA 1
ATOM 1749 C C . PHE A 1 227 ? -0.323 12.508 21.484 1 97.25 227 PHE A C 1
ATOM 1751 O O . PHE A 1 227 ? 0.783 12.883 21.094 1 97.25 227 PHE A O 1
ATOM 1758 N N . ARG A 1 228 ? -0.458 11.711 22.438 1 97.81 228 ARG A N 1
ATOM 1759 C CA . ARG A 1 228 ? 0.662 11.258 23.266 1 97.81 228 ARG A CA 1
ATOM 1760 C C . ARG A 1 228 ? 1.686 10.5 22.422 1 97.81 228 ARG A C 1
ATOM 1762 O O . ARG A 1 228 ? 2.881 10.805 22.469 1 97.81 228 ARG A O 1
ATOM 1769 N N . HIS A 1 229 ? 1.252 9.625 21.656 1 97.94 229 HIS A N 1
ATOM 1770 C CA . HIS A 1 229 ? 2.158 8.797 20.875 1 97.94 229 HIS A CA 1
ATOM 1771 C C . HIS A 1 229 ? 2.768 9.586 19.719 1 97.94 229 HIS A C 1
ATOM 1773 O O . HIS A 1 229 ? 3.914 9.352 19.328 1 97.94 229 HIS A O 1
ATOM 1779 N N . ALA A 1 230 ? 1.938 10.453 19.125 1 98.5 230 ALA A N 1
ATOM 1780 C CA . ALA A 1 230 ? 2.457 11.281 18.047 1 98.5 230 ALA A CA 1
ATOM 1781 C C . ALA A 1 230 ? 3.648 12.117 18.516 1 98.5 230 ALA A C 1
ATOM 1783 O O . ALA A 1 230 ? 4.695 12.133 17.859 1 98.5 230 ALA A O 1
ATOM 1784 N N . VAL A 1 231 ? 3.508 12.773 19.641 1 98.44 231 VAL A N 1
ATOM 1785 C CA . VAL A 1 231 ? 4.586 13.602 20.172 1 98.44 231 VAL A CA 1
ATOM 1786 C C . VAL A 1 231 ? 5.816 12.742 20.453 1 98.44 231 VAL A C 1
ATOM 1788 O O . VAL A 1 231 ? 6.926 13.078 20.031 1 98.44 231 VAL A O 1
ATOM 1791 N N . GLU A 1 232 ? 5.625 11.664 21.031 1 98 232 GLU A N 1
ATOM 1792 C CA . GLU A 1 232 ? 6.719 10.773 21.406 1 98 232 GLU A CA 1
ATOM 1793 C C . GLU A 1 232 ? 7.449 10.25 20.172 1 98 232 GLU A C 1
ATOM 1795 O O . GLU A 1 232 ? 8.672 10.336 20.078 1 98 232 GLU A O 1
ATOM 1800 N N . LYS A 1 233 ? 6.746 9.727 19.219 1 98.19 233 LYS A N 1
ATOM 1801 C CA . LYS A 1 233 ? 7.355 9.023 18.094 1 98.19 233 LYS A CA 1
ATOM 1802 C C . LYS A 1 233 ? 7.957 10.016 17.094 1 98.19 233 LYS A C 1
ATOM 1804 O O . LYS A 1 233 ? 8.969 9.719 16.469 1 98.19 233 LYS A O 1
ATOM 1809 N N . MET A 1 234 ? 7.328 11.164 16.953 1 98.62 234 MET A N 1
ATOM 1810 C CA . MET A 1 234 ? 7.914 12.188 16.078 1 98.62 234 MET A CA 1
ATOM 1811 C C . MET A 1 234 ? 9.234 12.688 16.656 1 98.62 234 MET A C 1
ATOM 1813 O O . MET A 1 234 ? 10.219 12.82 15.93 1 98.62 234 MET A O 1
ATOM 1817 N N . CYS A 1 235 ? 9.25 12.922 17.969 1 98.31 235 CYS A N 1
ATOM 1818 C CA . CYS A 1 235 ? 10.5 13.336 18.609 1 98.31 235 CYS A CA 1
ATOM 1819 C C . CYS A 1 235 ? 11.57 12.258 18.453 1 98.31 235 CYS A C 1
ATOM 1821 O O . CYS A 1 235 ? 12.695 12.547 18.047 1 98.31 235 CYS A O 1
ATOM 1823 N N . MET A 1 236 ? 11.195 11.07 18.719 1 97.25 236 MET A N 1
ATOM 1824 C CA . MET A 1 236 ? 12.133 9.945 18.688 1 97.25 236 MET A CA 1
ATOM 1825 C C . MET A 1 236 ? 12.711 9.766 17.281 1 97.25 236 MET A C 1
ATOM 1827 O O . MET A 1 236 ? 13.922 9.594 17.125 1 97.25 236 MET A O 1
ATOM 1831 N N . SER A 1 237 ? 11.852 9.773 16.281 1 97.44 237 SER A N 1
ATOM 1832 C CA . SER A 1 237 ? 12.297 9.516 14.914 1 97.44 237 SER A CA 1
ATOM 1833 C C . SER A 1 237 ? 13.18 10.648 14.398 1 97.44 237 SER A C 1
ATOM 1835 O O . SER A 1 237 ? 14.156 10.398 13.688 1 97.44 237 SER A O 1
ATOM 1837 N N . LEU A 1 238 ? 12.82 11.844 14.711 1 97.69 238 LEU A N 1
ATOM 1838 C CA . LEU A 1 238 ? 13.641 12.984 14.312 1 97.69 238 LEU A CA 1
ATOM 1839 C C . LEU A 1 238 ? 15.008 12.93 14.977 1 97.69 238 LEU A C 1
ATOM 1841 O O . LEU A 1 238 ? 16.031 13.172 14.328 1 97.69 238 LEU A O 1
ATOM 1845 N N . MET A 1 239 ? 15.023 12.617 16.234 1 97.38 239 MET A N 1
ATOM 1846 C CA . MET A 1 239 ? 16.281 12.5 16.953 1 97.38 239 MET A CA 1
ATOM 1847 C C . MET A 1 239 ? 17.141 11.383 16.359 1 97.38 239 MET A C 1
ATOM 1849 O O . MET A 1 239 ? 18.359 11.516 16.266 1 97.38 239 MET A O 1
ATOM 1853 N N . GLN A 1 240 ? 16.516 10.352 15.977 1 96.69 240 GLN A N 1
ATOM 1854 C CA . GLN A 1 240 ? 17.219 9.211 15.422 1 96.69 240 GLN A CA 1
ATOM 1855 C C . GLN A 1 240 ? 17.938 9.586 14.117 1 96.69 240 GLN A C 1
ATOM 1857 O O . GLN A 1 240 ? 19.109 9.273 13.938 1 96.69 240 GLN A O 1
ATOM 1862 N N . VAL A 1 241 ? 17.203 10.219 13.219 1 97.5 241 VAL A N 1
ATOM 1863 C CA . VAL A 1 241 ? 17.812 10.547 11.938 1 97.5 241 VAL A CA 1
ATOM 1864 C C . VAL A 1 241 ? 18.906 11.594 12.141 1 97.5 241 VAL A C 1
ATOM 1866 O O . VAL A 1 241 ? 19.922 11.586 11.438 1 97.5 241 VAL A O 1
ATOM 1869 N N . CYS A 1 242 ? 18.719 12.523 13.031 1 97.31 242 CYS A N 1
ATOM 1870 C CA . CYS A 1 242 ? 19.75 13.5 13.336 1 97.31 242 CYS A CA 1
ATOM 1871 C C . CYS A 1 242 ? 20.984 12.828 13.914 1 97.31 242 CYS A C 1
ATOM 1873 O O . CYS A 1 242 ? 22.109 13.133 13.516 1 97.31 242 CYS A O 1
ATOM 1875 N N . PHE A 1 243 ? 20.734 11.906 14.797 1 96.94 243 PHE A N 1
ATOM 1876 C CA . PHE A 1 243 ? 21.828 11.188 15.422 1 96.94 243 PHE A CA 1
ATOM 1877 C C . PHE A 1 243 ? 22.625 10.406 14.375 1 96.94 243 PHE A C 1
ATOM 1879 O O . PHE A 1 243 ? 23.859 10.469 14.352 1 96.94 243 PHE A O 1
ATOM 1886 N N . ASP A 1 244 ? 21.938 9.734 13.547 1 96.25 244 ASP A N 1
ATOM 1887 C CA . ASP A 1 244 ? 22.562 8.922 12.508 1 96.25 244 ASP A CA 1
ATOM 1888 C C . ASP A 1 244 ? 23.438 9.773 11.594 1 96.25 244 ASP A C 1
ATOM 1890 O O . ASP A 1 244 ? 24.422 9.281 11.031 1 96.25 244 ASP A O 1
ATOM 1894 N N . GLN A 1 245 ? 23.094 11.031 11.445 1 96.19 245 GLN A N 1
ATOM 1895 C CA . GLN A 1 245 ? 23.797 11.906 10.523 1 96.19 245 GLN A CA 1
ATOM 1896 C C . GLN A 1 245 ? 24.703 12.883 11.273 1 96.19 245 GLN A C 1
ATOM 1898 O O . GLN A 1 245 ? 25.25 13.812 10.68 1 96.19 245 GLN A O 1
ATOM 1903 N N . SER A 1 246 ? 24.812 12.703 12.594 1 97.31 246 SER A N 1
ATOM 1904 C CA . SER A 1 246 ? 25.625 13.57 13.445 1 97.31 246 SER A CA 1
ATOM 1905 C C . SER A 1 246 ? 25.219 15.031 13.289 1 97.31 246 SER A C 1
ATOM 1907 O O . SER A 1 246 ? 26.078 15.898 13.109 1 97.31 246 SER A O 1
ATOM 1909 N N . LEU A 1 247 ? 23.938 15.219 13.281 1 96.69 247 LEU A N 1
ATOM 1910 C CA . LEU A 1 247 ? 23.375 16.562 13.188 1 96.69 247 LEU A CA 1
ATOM 1911 C C . LEU A 1 247 ? 22.594 16.906 14.461 1 96.69 247 LEU A C 1
ATOM 1913 O O . LEU A 1 247 ? 22.156 16.031 15.188 1 96.69 247 LEU A O 1
ATOM 1917 N N . SER A 1 248 ? 22.531 18.172 14.734 1 93.81 248 SER A N 1
ATOM 1918 C CA . SER A 1 248 ? 21.609 18.703 15.727 1 93.81 248 SER A CA 1
ATOM 1919 C C . SER A 1 248 ? 20.469 19.484 15.062 1 93.81 248 SER A C 1
ATOM 1921 O O . SER A 1 248 ? 20.5 19.734 13.852 1 93.81 248 SER A O 1
ATOM 1923 N N . ALA A 1 249 ? 19.484 19.828 15.844 1 90.62 249 ALA A N 1
ATOM 1924 C CA . ALA A 1 249 ? 18.375 20.625 15.344 1 90.62 249 ALA A CA 1
ATOM 1925 C C . ALA A 1 249 ? 18.859 21.938 14.734 1 90.62 249 ALA A C 1
ATOM 1927 O O . ALA A 1 249 ? 18.281 22.438 13.773 1 90.62 249 ALA A O 1
ATOM 1928 N N . ASN A 1 250 ? 19.938 22.422 15.219 1 92.69 250 ASN A N 1
ATOM 1929 C CA . ASN A 1 250 ? 20.469 23.688 14.758 1 92.69 250 ASN A CA 1
ATOM 1930 C C . ASN A 1 250 ? 21.062 23.578 13.359 1 92.69 250 ASN A C 1
ATOM 1932 O O . ASN A 1 250 ? 21.203 24.562 12.648 1 92.69 250 ASN A O 1
ATOM 1936 N N . ASP A 1 251 ? 21.406 22.391 12.984 1 96.12 251 ASP A N 1
ATOM 1937 C CA . ASP A 1 251 ? 22 22.141 11.68 1 96.12 251 ASP A CA 1
ATOM 1938 C C . ASP A 1 251 ? 20.938 22.078 10.586 1 96.12 251 ASP A C 1
ATOM 1940 O O . ASP A 1 251 ? 21.25 22.125 9.398 1 96.12 251 ASP A O 1
ATOM 1944 N N . ILE A 1 252 ? 19.703 22 11 1 98.25 252 ILE A N 1
ATOM 1945 C CA . ILE A 1 252 ? 18.594 21.891 10.062 1 98.25 252 ILE A CA 1
ATOM 1946 C C . ILE A 1 252 ? 18.062 23.281 9.727 1 98.25 252 ILE A C 1
ATOM 1948 O O . ILE A 1 252 ? 17.859 24.094 10.617 1 98.25 252 ILE A O 1
ATOM 1952 N N . ASP A 1 253 ? 17.812 23.531 8.477 1 98.5 253 ASP A N 1
ATOM 1953 C CA . ASP A 1 253 ? 17.359 24.859 8.039 1 98.5 253 ASP A CA 1
ATOM 1954 C C . ASP A 1 253 ? 15.836 24.953 8.086 1 98.5 253 ASP A C 1
ATOM 1956 O O . ASP A 1 253 ? 15.289 26.047 8.289 1 98.5 253 ASP A O 1
ATOM 1960 N N . LEU A 1 254 ? 15.203 23.891 7.797 1 98.75 254 LEU A N 1
ATOM 1961 C CA . LEU A 1 254 ? 13.742 23.891 7.691 1 98.75 254 LEU A CA 1
ATOM 1962 C C . LEU A 1 254 ? 13.164 22.578 8.211 1 98.75 254 LEU A C 1
ATOM 1964 O O . LEU A 1 254 ? 13.664 21.5 7.883 1 98.75 254 LEU A O 1
ATOM 1968 N N . PHE A 1 255 ? 12.164 22.688 9.078 1 98.81 255 PHE A N 1
ATOM 1969 C CA . PHE A 1 255 ? 11.43 21.531 9.586 1 98.81 255 PHE A CA 1
ATOM 1970 C C . PHE A 1 255 ? 10.047 21.453 8.953 1 98.81 255 PHE A C 1
ATOM 1972 O O . PHE A 1 255 ? 9.281 22.422 8.984 1 98.81 255 PHE A O 1
ATOM 1979 N N . VAL A 1 256 ? 9.742 20.312 8.359 1 98.88 256 VAL A N 1
ATOM 1980 C CA . VAL A 1 256 ? 8.469 20.062 7.699 1 98.88 256 VAL A CA 1
ATOM 1981 C C . VAL A 1 256 ? 7.77 18.875 8.367 1 98.88 256 VAL A C 1
ATOM 1983 O O . VAL A 1 256 ? 8.086 17.719 8.07 1 98.88 256 VAL A O 1
ATOM 1986 N N . PHE A 1 257 ? 6.805 19.172 9.18 1 98.81 257 PHE A N 1
ATOM 1987 C CA . PHE A 1 257 ? 6.094 18.141 9.945 1 98.81 257 PHE A CA 1
ATOM 1988 C C . PHE A 1 257 ? 4.734 17.844 9.32 1 98.81 257 PHE A C 1
ATOM 1990 O O . PHE A 1 257 ? 4.062 18.766 8.828 1 98.81 257 PHE A O 1
ATOM 1997 N N . HIS A 1 258 ? 4.418 16.547 9.266 1 98.62 258 HIS A N 1
ATOM 1998 C CA . HIS A 1 258 ? 2.996 16.266 9.109 1 98.62 258 HIS A CA 1
ATOM 1999 C C . HIS A 1 258 ? 2.17 17.016 10.156 1 98.62 258 HIS A C 1
ATOM 2001 O O . HIS A 1 258 ? 2.557 17.094 11.32 1 98.62 258 HIS A O 1
ATOM 2007 N N . GLN A 1 259 ? 1.032 17.531 9.727 1 97.31 259 GLN A N 1
ATOM 2008 C CA . GLN A 1 259 ? 0.219 18.375 10.594 1 97.31 259 GLN A CA 1
ATOM 2009 C C . GLN A 1 259 ? -1.11 17.703 10.93 1 97.31 259 GLN A C 1
ATOM 2011 O O . GLN A 1 259 ? -2.125 17.969 10.281 1 97.31 259 GLN A O 1
ATOM 2016 N N . ALA A 1 260 ? -1.035 16.844 11.969 1 96.5 260 ALA A N 1
ATOM 2017 C CA . ALA A 1 260 ? -2.303 16.312 12.461 1 96.5 260 ALA A CA 1
ATOM 2018 C C . ALA A 1 260 ? -3.131 17.406 13.133 1 96.5 260 ALA A C 1
ATOM 2020 O O . ALA A 1 260 ? -4.336 17.516 12.906 1 96.5 260 ALA A O 1
ATOM 2021 N N . ASN A 1 261 ? -2.633 18.156 13.938 1 95.88 261 ASN A N 1
ATOM 2022 C CA . ASN A 1 261 ? -3.078 19.406 14.523 1 95.88 261 ASN A CA 1
ATOM 2023 C C . ASN A 1 261 ? -1.9 20.266 15 1 95.88 261 ASN A C 1
ATOM 2025 O O . ASN A 1 261 ? -0.781 19.766 15.117 1 95.88 261 ASN A O 1
ATOM 2029 N N . MET A 1 262 ? -2.15 21.516 15.195 1 96.31 262 MET A N 1
ATOM 2030 C CA . MET A 1 262 ? -1.074 22.453 15.461 1 96.31 262 MET A CA 1
ATOM 2031 C C . MET A 1 262 ? -0.426 22.188 16.812 1 96.31 262 MET A C 1
ATOM 2033 O O . MET A 1 262 ? 0.775 22.406 16.984 1 96.31 262 MET A O 1
ATOM 2037 N N . ARG A 1 263 ? -1.093 21.703 17.75 1 96.25 263 ARG A N 1
ATOM 2038 C CA . ARG A 1 263 ? -0.61 21.484 19.109 1 96.25 263 ARG A CA 1
ATOM 2039 C C . ARG A 1 263 ? 0.492 20.438 19.125 1 96.25 263 ARG A C 1
ATOM 2041 O O . ARG A 1 263 ? 1.477 20.578 19.859 1 96.25 263 ARG A O 1
ATOM 2048 N N . ILE A 1 264 ? 0.317 19.422 18.344 1 97.75 264 ILE A N 1
ATOM 2049 C CA . ILE A 1 264 ? 1.321 18.359 18.281 1 97.75 264 ILE A CA 1
ATOM 2050 C C . ILE A 1 264 ? 2.641 18.922 17.766 1 97.75 264 ILE A C 1
ATOM 2052 O O . ILE A 1 264 ? 3.699 18.688 18.344 1 97.75 264 ILE A O 1
ATOM 2056 N N . ASN A 1 265 ? 2.564 19.656 16.672 1 97.94 265 ASN A N 1
ATOM 2057 C CA . ASN A 1 265 ? 3.768 20.219 16.078 1 97.94 265 ASN A CA 1
ATOM 2058 C C . ASN A 1 265 ? 4.469 21.172 17.047 1 97.94 265 ASN A C 1
ATOM 2060 O O . ASN A 1 265 ? 5.699 21.188 17.141 1 97.94 265 ASN A O 1
ATOM 2064 N N . THR A 1 266 ? 3.684 21.953 17.734 1 96.69 266 THR A N 1
ATOM 2065 C CA . THR A 1 266 ? 4.23 22.891 18.703 1 96.69 266 THR A CA 1
ATOM 2066 C C . THR A 1 266 ? 4.941 22.141 19.828 1 96.69 266 THR A C 1
ATOM 2068 O O . THR A 1 266 ? 6.051 22.5 20.219 1 96.69 266 THR A O 1
ATOM 2071 N N . TYR A 1 267 ? 4.316 21.141 20.328 1 97.56 267 TYR A N 1
ATOM 2072 C CA . TYR A 1 267 ? 4.898 20.359 21.422 1 97.56 267 TYR A CA 1
ATOM 2073 C C . TYR A 1 267 ? 6.191 19.688 20.984 1 97.56 267 TYR A C 1
ATOM 2075 O O . TYR A 1 267 ? 7.164 19.656 21.75 1 97.56 267 TYR A O 1
ATOM 2083 N N . VAL A 1 268 ? 6.195 19.109 19.812 1 98.06 268 VAL A N 1
ATOM 2084 C CA . VAL A 1 268 ? 7.398 18.469 19.281 1 98.06 268 VAL A CA 1
ATOM 2085 C C . VAL A 1 268 ? 8.516 19.5 19.156 1 98.06 268 VAL A C 1
ATOM 2087 O O . VAL A 1 268 ? 9.648 19.25 19.578 1 98.06 268 VAL A O 1
ATOM 2090 N N . ALA A 1 269 ? 8.211 20.656 18.578 1 97.69 269 ALA A N 1
ATOM 2091 C CA . ALA A 1 269 ? 9.203 21.703 18.406 1 97.69 269 ALA A CA 1
ATOM 2092 C C . ALA A 1 269 ? 9.758 22.172 19.75 1 97.69 269 ALA A C 1
ATOM 2094 O O . ALA A 1 269 ? 10.969 22.359 19.906 1 97.69 269 ALA A O 1
ATOM 2095 N N . ASP A 1 270 ? 8.859 22.359 20.688 1 97.44 270 ASP A N 1
ATOM 2096 C CA . ASP A 1 270 ? 9.266 22.797 22.016 1 97.44 270 ASP A CA 1
ATOM 2097 C C . ASP A 1 270 ? 10.156 21.75 22.688 1 97.44 270 ASP A C 1
ATOM 2099 O O . ASP A 1 270 ? 11.18 22.094 23.281 1 97.44 270 ASP A O 1
ATOM 2103 N N . THR A 1 271 ? 9.758 20.578 22.594 1 97.38 271 THR A N 1
ATOM 2104 C CA . THR A 1 271 ? 10.477 19.484 23.219 1 97.38 271 THR A CA 1
ATOM 2105 C C . THR A 1 271 ? 11.891 19.375 22.656 1 97.38 271 THR A C 1
ATOM 2107 O O . THR A 1 271 ? 12.844 19.109 23.406 1 97.38 271 THR A O 1
ATOM 2110 N N . LEU A 1 272 ? 12.062 19.594 21.375 1 97.12 272 LEU A N 1
ATOM 2111 C CA . LEU A 1 272 ? 13.352 19.375 20.719 1 97.12 272 LEU A CA 1
ATOM 2112 C C . LEU A 1 272 ? 14.117 20.688 20.578 1 97.12 272 LEU A C 1
ATOM 2114 O O . LEU A 1 272 ? 15.227 20.703 20.031 1 97.12 272 LEU A O 1
ATOM 2118 N N . GLY A 1 273 ? 13.516 21.766 21 1 96.5 273 GLY A N 1
ATOM 2119 C CA . GLY A 1 273 ? 14.164 23.062 20.938 1 96.5 273 GLY A CA 1
ATOM 2120 C C . GLY A 1 273 ? 14.281 23.594 19.516 1 96.5 273 GLY A C 1
ATOM 2121 O O . GLY A 1 273 ? 15.281 24.234 19.172 1 96.5 273 GLY A O 1
ATOM 2122 N N . ILE A 1 274 ? 13.32 23.312 18.734 1 97.25 274 ILE A N 1
ATOM 2123 C CA . ILE A 1 274 ? 13.32 23.781 17.344 1 97.25 274 ILE A CA 1
ATOM 2124 C C . ILE A 1 274 ? 12.805 25.219 17.281 1 97.25 274 ILE A C 1
ATOM 2126 O O . ILE A 1 274 ? 11.703 25.5 17.734 1 97.25 274 ILE A O 1
ATOM 2130 N N . PRO A 1 275 ? 13.594 26.094 16.734 1 95.31 275 PRO A N 1
ATOM 2131 C CA . PRO A 1 275 ? 13.086 27.469 16.562 1 95.31 275 PRO A CA 1
ATOM 2132 C C . PRO A 1 275 ? 11.82 27.531 15.719 1 95.31 275 PRO A C 1
ATOM 2134 O O . PRO A 1 275 ? 11.742 26.891 14.664 1 95.31 275 PRO A O 1
ATOM 2137 N N . GLN A 1 276 ? 10.922 28.297 16.125 1 92.56 276 GLN A N 1
ATOM 2138 C CA . GLN A 1 276 ? 9.609 28.375 15.484 1 92.56 276 GLN A CA 1
ATOM 2139 C C . GLN A 1 276 ? 9.727 28.859 14.047 1 92.56 276 GLN A C 1
ATOM 2141 O O . GLN A 1 276 ? 8.945 28.469 13.18 1 92.56 276 GLN A O 1
ATOM 2146 N N . ASP A 1 277 ? 10.672 29.719 13.844 1 94.44 277 ASP A N 1
ATOM 2147 C CA . ASP A 1 277 ? 10.805 30.312 12.516 1 94.44 277 ASP A CA 1
ATOM 2148 C C . ASP A 1 277 ? 11.312 29.281 11.508 1 94.44 277 ASP A C 1
ATOM 2150 O O . ASP A 1 277 ? 11.234 29.5 10.297 1 94.44 277 ASP A O 1
ATOM 2154 N N . LYS A 1 278 ? 11.805 28.109 11.945 1 97.44 278 LYS A N 1
ATOM 2155 C CA . LYS A 1 278 ? 12.289 27.047 11.07 1 97.44 278 LYS A CA 1
ATOM 2156 C C . LYS A 1 278 ? 11.195 26.016 10.805 1 97.44 278 LYS A C 1
ATOM 2158 O O . LYS A 1 278 ? 11.367 25.125 9.977 1 97.44 278 LYS A O 1
ATOM 2163 N N . LEU A 1 279 ? 10.141 26.141 11.516 1 97.75 279 LEU A N 1
ATOM 2164 C CA . LEU A 1 279 ? 9 25.25 11.352 1 97.75 279 LEU A CA 1
ATOM 2165 C C . LEU A 1 279 ? 7.906 25.891 10.516 1 97.75 279 LEU A C 1
ATOM 2167 O O . LEU A 1 279 ? 7.41 26.969 10.859 1 97.75 279 LEU A O 1
ATOM 2171 N N . ILE A 1 280 ? 7.488 25.203 9.461 1 97.88 280 ILE A N 1
ATOM 2172 C CA . ILE A 1 280 ? 6.48 25.797 8.594 1 97.88 280 ILE A CA 1
ATOM 2173 C C . ILE A 1 280 ? 5.145 25.094 8.789 1 97.88 280 ILE A C 1
ATOM 2175 O O . ILE A 1 280 ? 5.109 23.906 9.117 1 97.88 280 ILE A O 1
ATOM 2179 N N . HIS A 1 281 ? 4.051 25.844 8.555 1 97.69 281 HIS A N 1
ATOM 2180 C CA . HIS A 1 281 ? 2.693 25.344 8.758 1 97.69 281 HIS A CA 1
ATOM 2181 C C . HIS A 1 281 ? 1.736 25.922 7.719 1 97.69 281 HIS A C 1
ATOM 2183 O O . HIS A 1 281 ? 1.92 27.047 7.258 1 97.69 281 HIS A O 1
ATOM 2189 N N . ASN A 1 282 ? 0.792 25.141 7.32 1 98.31 282 ASN A N 1
ATOM 2190 C CA . ASN A 1 282 ? -0.326 25.641 6.531 1 98.31 282 ASN A CA 1
ATOM 2191 C C . ASN A 1 282 ? -1.647 25.016 6.969 1 98.31 282 ASN A C 1
ATOM 2193 O O . ASN A 1 282 ? -2.645 25.094 6.25 1 98.31 282 ASN A O 1
ATOM 2197 N N . ILE A 1 283 ? -1.604 24.422 8.141 1 98.62 283 ILE A N 1
ATOM 2198 C CA . ILE A 1 283 ? -2.752 23.672 8.625 1 98.62 283 ILE A CA 1
ATOM 2199 C C . ILE A 1 283 ? -3.934 24.609 8.852 1 98.62 283 ILE A C 1
ATOM 2201 O O . ILE A 1 283 ? -5.09 24.188 8.734 1 98.62 283 ILE A O 1
ATOM 2205 N N . HIS A 1 284 ? -3.709 25.891 9.18 1 98.44 284 HIS A N 1
ATOM 2206 C CA . HIS A 1 284 ? -4.785 26.844 9.414 1 98.44 284 HIS A CA 1
ATOM 2207 C C . HIS A 1 284 ? -5.609 27.062 8.148 1 98.44 284 HIS A C 1
ATOM 2209 O O . HIS A 1 284 ? -6.785 27.438 8.227 1 98.44 284 HIS A O 1
ATOM 2215 N N . LYS A 1 285 ? -5.008 26.734 7.008 1 98.19 285 LYS A N 1
ATOM 2216 C CA . LYS A 1 285 ? -5.676 27 5.738 1 98.19 285 LYS A CA 1
ATOM 2217 C C . LYS A 1 285 ? -6.23 25.719 5.133 1 98.19 285 LYS A C 1
ATOM 2219 O O . LYS A 1 285 ? -7.219 25.75 4.395 1 98.19 285 LYS A O 1
ATOM 2224 N N . TYR A 1 286 ? -5.609 24.578 5.469 1 98.31 286 TYR A N 1
ATOM 2225 C CA . TYR A 1 286 ? -5.926 23.391 4.68 1 98.31 286 TYR A CA 1
ATOM 2226 C C . TYR A 1 286 ? -6.441 22.266 5.574 1 98.31 286 TYR A C 1
ATOM 2228 O O . TYR A 1 286 ? -6.996 21.281 5.082 1 98.31 286 TYR A O 1
ATOM 2236 N N . GLY A 1 287 ? -6.34 22.406 6.914 1 98.5 287 GLY A N 1
ATOM 2237 C CA . GLY A 1 287 ? -6.609 21.281 7.793 1 98.5 287 GLY A CA 1
ATOM 2238 C C . GLY A 1 287 ? -5.574 20.172 7.68 1 98.5 287 GLY A C 1
ATOM 2239 O O . GLY A 1 287 ? -4.457 20.406 7.207 1 98.5 287 GLY A O 1
ATOM 2240 N N . ASN A 1 288 ? -5.871 19.062 8.297 1 98.62 288 ASN A N 1
ATOM 2241 C CA . ASN A 1 288 ? -5.039 17.875 8.203 1 98.62 288 ASN A CA 1
ATOM 2242 C C . ASN A 1 288 ? -5.203 17.188 6.852 1 98.62 288 ASN A C 1
ATOM 2244 O O . ASN A 1 288 ? -6.254 16.609 6.57 1 98.62 288 ASN A O 1
ATOM 2248 N N . THR A 1 289 ? -4.121 17.188 6.051 1 98.69 289 THR A N 1
ATOM 2249 C CA . THR A 1 289 ? -4.199 16.594 4.723 1 98.69 289 THR A CA 1
ATOM 2250 C C . THR A 1 289 ? -3.424 15.273 4.672 1 98.69 289 THR A C 1
ATOM 2252 O O . THR A 1 289 ? -3.08 14.789 3.592 1 98.69 289 THR A O 1
ATOM 2255 N N . THR A 1 290 ? -3.088 14.766 5.77 1 98.31 290 THR A N 1
ATOM 2256 C CA . THR A 1 290 ? -2.545 13.43 5.945 1 98.31 290 THR A CA 1
ATOM 2257 C C . THR A 1 290 ? -1.29 13.234 5.098 1 98.31 290 THR A C 1
ATOM 2259 O O . THR A 1 290 ? -0.296 13.945 5.285 1 98.31 290 THR A O 1
ATOM 2262 N N . ALA A 1 291 ? -1.312 12.336 4.125 1 98.62 291 ALA A N 1
ATOM 2263 C CA . ALA A 1 291 ? -0.119 12.008 3.35 1 98.62 291 ALA A CA 1
ATOM 2264 C C . ALA A 1 291 ? 0.288 13.172 2.447 1 98.62 291 ALA A C 1
ATOM 2266 O O . ALA A 1 291 ? 1.43 13.234 1.984 1 98.62 291 ALA A O 1
ATOM 2267 N N . ALA A 1 292 ? -0.571 14.086 2.197 1 98.81 292 ALA A N 1
ATOM 2268 C CA . ALA A 1 292 ? -0.31 15.195 1.286 1 98.81 292 ALA A CA 1
ATOM 2269 C C . ALA A 1 292 ? 0.444 16.328 1.992 1 98.81 292 ALA A C 1
ATOM 2271 O O . ALA A 1 292 ? 1.012 17.203 1.34 1 98.81 292 ALA A O 1
ATOM 2272 N N . THR A 1 293 ? 0.496 16.312 3.32 1 98.88 293 THR A N 1
ATOM 2273 C CA . THR A 1 293 ? 0.943 17.453 4.105 1 98.88 293 THR A CA 1
ATOM 2274 C C . THR A 1 293 ? 2.373 17.844 3.736 1 98.88 293 THR A C 1
ATOM 2276 O O . THR A 1 293 ? 2.637 18.969 3.338 1 98.88 293 THR A O 1
ATOM 2279 N N . ILE A 1 294 ? 3.268 16.906 3.783 1 98.94 294 ILE A N 1
ATOM 2280 C CA . ILE A 1 294 ? 4.691 17.203 3.66 1 98.94 294 ILE A CA 1
ATOM 2281 C C . ILE A 1 294 ? 4.996 17.688 2.246 1 98.94 294 ILE A C 1
ATOM 2283 O O . ILE A 1 294 ? 5.582 18.766 2.064 1 98.94 294 ILE A O 1
ATOM 2287 N N . PRO A 1 295 ? 4.535 17 1.247 1 98.94 295 PRO A N 1
ATOM 2288 C CA . PRO A 1 295 ? 4.859 17.516 -0.083 1 98.94 295 PRO A CA 1
ATOM 2289 C C . PRO A 1 295 ? 4.133 18.812 -0.401 1 98.94 295 PRO A C 1
ATOM 2291 O O . PRO A 1 295 ? 4.656 19.656 -1.14 1 98.94 295 PRO A O 1
ATOM 2294 N N . LEU A 1 296 ? 2.947 19.078 0.158 1 98.69 296 LEU A N 1
ATOM 2295 C CA . LEU A 1 296 ? 2.26 20.344 0.004 1 98.69 296 LEU A CA 1
ATOM 2296 C C . LEU A 1 296 ? 3.068 21.484 0.633 1 98.69 296 LEU A C 1
ATOM 2298 O O . LEU A 1 296 ? 3.219 22.547 0.035 1 98.69 296 LEU A O 1
ATOM 2302 N N . LEU A 1 297 ? 3.553 21.219 1.813 1 98.81 297 LEU A N 1
ATOM 2303 C CA . LEU A 1 297 ? 4.352 22.219 2.521 1 98.81 297 LEU A CA 1
ATOM 2304 C C . LEU A 1 297 ? 5.645 22.5 1.772 1 98.81 297 LEU A C 1
ATOM 2306 O O . LEU A 1 297 ? 6.062 23.656 1.671 1 98.81 297 LEU A O 1
ATOM 2310 N N . LEU A 1 298 ? 6.273 21.453 1.271 1 98.75 298 LEU A N 1
ATOM 2311 C CA . LEU A 1 298 ? 7.5 21.641 0.5 1 98.75 298 LEU A CA 1
ATOM 2312 C C . LEU A 1 298 ? 7.238 22.5 -0.729 1 98.75 298 LEU A C 1
ATOM 2314 O O . LEU A 1 298 ? 8.016 23.406 -1.029 1 98.75 298 LEU A O 1
ATOM 2318 N N . ALA A 1 299 ? 6.195 22.219 -1.4 1 98.5 299 ALA A N 1
ATOM 2319 C CA . ALA A 1 299 ? 5.852 22.984 -2.602 1 98.5 299 ALA A CA 1
ATOM 2320 C C . ALA A 1 299 ? 5.613 24.453 -2.273 1 98.5 299 ALA A C 1
ATOM 2322 O O . ALA A 1 299 ? 6.125 25.328 -2.965 1 98.5 299 ALA A O 1
ATOM 2323 N N . GLU A 1 300 ? 4.836 24.688 -1.263 1 98.19 300 GLU A N 1
ATOM 2324 C CA . GLU A 1 300 ? 4.543 26.062 -0.873 1 98.19 300 GLU A CA 1
ATOM 2325 C C . GLU A 1 300 ? 5.805 26.781 -0.415 1 98.19 300 GLU A C 1
ATOM 2327 O O . GLU A 1 300 ? 5.988 27.969 -0.703 1 98.19 300 GLU A O 1
ATOM 2332 N N . ALA A 1 301 ? 6.605 26.062 0.32 1 98.44 301 ALA A N 1
ATOM 2333 C CA . ALA A 1 301 ? 7.848 26.656 0.808 1 98.44 301 ALA A CA 1
ATOM 2334 C C . ALA A 1 301 ? 8.758 27.047 -0.35 1 98.44 301 ALA A C 1
ATOM 2336 O O . ALA A 1 301 ? 9.43 28.078 -0.292 1 98.44 301 ALA A O 1
ATOM 2337 N N . GLU A 1 302 ? 8.789 26.25 -1.363 1 97.31 302 GLU A N 1
ATOM 2338 C CA . GLU A 1 302 ? 9.562 26.594 -2.549 1 97.31 302 GLU A CA 1
ATOM 2339 C C . GLU A 1 302 ? 8.992 27.828 -3.238 1 97.31 302 GLU A C 1
ATOM 2341 O O . GLU A 1 302 ? 9.734 28.719 -3.645 1 97.31 302 GLU A O 1
ATOM 2346 N N . GLU A 1 303 ? 7.727 27.859 -3.367 1 96.62 303 GLU A N 1
ATOM 2347 C CA . GLU A 1 303 ? 7.043 28.969 -4.043 1 96.62 303 GLU A CA 1
ATOM 2348 C C . GLU A 1 303 ? 7.266 30.281 -3.312 1 96.62 303 GLU A C 1
ATOM 2350 O O . GLU A 1 303 ? 7.387 31.328 -3.945 1 96.62 303 GLU A O 1
ATOM 2355 N N . THR A 1 304 ? 7.32 30.203 -2.008 1 96.81 304 THR A N 1
ATOM 2356 C CA . THR A 1 304 ? 7.422 31.422 -1.213 1 96.81 304 THR A CA 1
ATOM 2357 C C . THR A 1 304 ? 8.883 31.766 -0.933 1 96.81 304 THR A C 1
ATOM 2359 O O . THR A 1 304 ? 9.18 32.781 -0.288 1 96.81 304 THR A O 1
ATOM 2362 N N . GLY A 1 305 ? 9.797 30.906 -1.324 1 96.56 305 GLY A N 1
ATOM 2363 C CA . GLY A 1 305 ? 11.219 31.172 -1.16 1 96.56 305 GLY A CA 1
ATOM 2364 C C . GLY A 1 305 ? 11.75 30.734 0.196 1 96.56 305 GLY A C 1
ATOM 2365 O O . GLY A 1 305 ? 12.914 31 0.519 1 96.56 305 GLY A O 1
ATOM 2366 N N . ARG A 1 306 ? 10.953 30.094 0.967 1 97.62 306 ARG A N 1
ATOM 2367 C CA . ARG A 1 306 ? 11.383 29.609 2.275 1 97.62 306 ARG A CA 1
ATOM 2368 C C . ARG A 1 306 ? 12.25 28.375 2.141 1 97.62 306 ARG A C 1
ATOM 2370 O O . ARG A 1 306 ? 13.023 28.047 3.047 1 97.62 306 ARG A O 1
ATOM 2377 N N . LEU A 1 307 ? 12.039 27.672 1.071 1 98.06 307 LEU A N 1
ATOM 2378 C CA . LEU A 1 307 ? 12.859 26.516 0.731 1 98.06 307 LEU A CA 1
ATOM 2379 C C . LEU A 1 307 ? 13.711 26.797 -0.506 1 98.06 307 LEU A C 1
ATOM 2381 O O . LEU A 1 307 ? 13.172 27.156 -1.56 1 98.06 307 LEU A O 1
ATOM 2385 N N . LYS A 1 308 ? 15 26.641 -0.366 1 96.56 308 LYS A N 1
ATOM 2386 C CA . LYS A 1 308 ? 15.953 26.922 -1.435 1 96.56 308 LYS A CA 1
ATOM 2387 C C . LYS A 1 308 ? 16.984 25.812 -1.571 1 96.56 308 LYS A C 1
ATOM 2389 O O . LYS A 1 308 ? 17.25 25.094 -0.609 1 96.56 308 LYS A O 1
ATOM 2394 N N . PRO A 1 309 ? 17.531 25.688 -2.799 1 95 309 PRO A N 1
ATOM 2395 C CA . PRO A 1 309 ? 18.609 24.703 -2.965 1 95 309 PRO A CA 1
ATOM 2396 C C . PRO A 1 309 ? 19.734 24.906 -1.959 1 95 309 PRO A C 1
ATOM 2398 O O . PRO A 1 309 ? 20.109 26.031 -1.657 1 95 309 PRO A O 1
ATOM 2401 N N . GLY A 1 310 ? 20.188 23.797 -1.426 1 95.25 310 GLY A N 1
ATOM 2402 C CA . GLY A 1 310 ? 21.297 23.844 -0.481 1 95.25 310 GLY A CA 1
ATOM 2403 C C . GLY A 1 310 ? 20.844 23.75 0.965 1 95.25 310 GLY A C 1
ATOM 2404 O O . GLY A 1 310 ? 21.656 23.469 1.854 1 95.25 310 GLY A O 1
ATOM 2405 N N . MET A 1 311 ? 19.625 23.938 1.22 1 97.81 311 MET A N 1
ATOM 2406 C CA . MET A 1 311 ? 19.078 23.859 2.576 1 97.81 311 MET A CA 1
ATOM 2407 C C . MET A 1 311 ? 18.969 22.422 3.039 1 97.81 311 MET A C 1
ATOM 2409 O O . MET A 1 311 ? 18.703 21.516 2.238 1 97.81 311 MET A O 1
ATOM 2413 N N . LYS A 1 312 ? 19.203 22.219 4.34 1 98.19 312 LYS A N 1
ATOM 2414 C CA . LYS A 1 312 ? 18.922 20.938 4.988 1 98.19 312 LYS A CA 1
ATOM 2415 C C . LYS A 1 312 ? 17.5 20.906 5.555 1 98.19 312 LYS A C 1
ATOM 2417 O O . LYS A 1 312 ? 17.141 21.766 6.367 1 98.19 312 LYS A O 1
ATOM 2422 N N . VAL A 1 313 ? 16.797 19.969 5.102 1 98.75 313 VAL A N 1
ATOM 2423 C CA . VAL A 1 313 ? 15.383 19.891 5.453 1 98.75 313 VAL A CA 1
ATOM 2424 C C . VAL A 1 313 ? 15.117 18.609 6.258 1 98.75 313 VAL A C 1
ATOM 2426 O O . VAL A 1 313 ? 15.57 17.531 5.883 1 98.75 313 VAL A O 1
ATOM 2429 N N . ALA A 1 314 ? 14.453 18.734 7.398 1 98.81 314 ALA A N 1
ATOM 2430 C CA . ALA A 1 314 ? 14 17.594 8.18 1 98.81 314 ALA A CA 1
ATOM 2431 C C . ALA A 1 314 ? 12.484 17.406 8.055 1 98.81 314 ALA A C 1
ATOM 2433 O O . ALA A 1 314 ? 11.727 18.375 8.133 1 98.81 314 ALA A O 1
ATOM 2434 N N . MET A 1 315 ? 12.094 16.234 7.789 1 98.94 315 MET A N 1
ATOM 2435 C CA . MET A 1 315 ? 10.688 15.859 7.645 1 98.94 315 MET A CA 1
ATOM 2436 C C . MET A 1 315 ? 10.297 14.789 8.664 1 98.94 315 MET A C 1
ATOM 2438 O O . MET A 1 315 ? 11.078 13.875 8.938 1 98.94 315 MET A O 1
ATOM 2442 N N . VAL A 1 316 ? 9.148 14.922 9.242 1 98.81 316 VAL A N 1
ATOM 2443 C CA . VAL A 1 316 ? 8.695 13.906 10.188 1 98.81 316 VAL A CA 1
ATOM 2444 C C . VAL A 1 316 ? 7.176 13.773 10.125 1 98.81 316 VAL A C 1
ATOM 2446 O O . VAL A 1 316 ? 6.477 14.742 9.82 1 98.81 316 VAL A O 1
ATOM 2449 N N . ALA A 1 317 ? 6.668 12.57 10.258 1 98.81 317 ALA A N 1
ATOM 2450 C CA . ALA A 1 317 ? 5.234 12.297 10.203 1 98.81 317 ALA A CA 1
ATOM 2451 C C . ALA A 1 317 ? 4.859 11.156 11.148 1 98.81 317 ALA A C 1
ATOM 2453 O O . ALA A 1 317 ? 5.684 10.289 11.438 1 98.81 317 ALA A O 1
ATOM 2454 N N . PHE A 1 318 ? 3.684 11.219 11.672 1 98.62 318 PHE A N 1
ATOM 2455 C CA . PHE A 1 318 ? 3.012 10.203 12.469 1 98.62 318 PHE A CA 1
ATOM 2456 C C . PHE A 1 318 ? 1.604 9.945 11.953 1 98.62 318 PHE A C 1
ATOM 2458 O O . PHE A 1 318 ? 0.922 10.875 11.508 1 98.62 318 PHE A O 1
ATOM 2465 N N . GLY A 1 319 ? 1.203 8.648 11.977 1 97.75 319 GLY A N 1
ATOM 2466 C CA . GLY A 1 319 ? -0.124 8.383 11.438 1 97.75 319 GLY A CA 1
ATOM 2467 C C . GLY A 1 319 ? -0.725 7.086 11.953 1 97.75 319 GLY A C 1
ATOM 2468 O O . GLY A 1 319 ? -0.214 6.492 12.906 1 97.75 319 GLY A O 1
ATOM 2469 N N . SER A 1 320 ? -1.821 6.719 11.297 1 97.19 320 SER A N 1
ATOM 2470 C CA . SER A 1 320 ? -2.641 5.57 11.672 1 97.19 320 SER A CA 1
ATOM 2471 C C . SER A 1 320 ? -1.857 4.27 11.555 1 97.19 320 SER A C 1
ATOM 2473 O O . SER A 1 320 ? -1.028 4.117 10.648 1 97.19 320 SER A O 1
ATOM 2475 N N . GLY A 1 321 ? -2.166 3.334 12.492 1 92.38 321 GLY A N 1
ATOM 2476 C CA . GLY A 1 321 ? -1.567 2.01 12.508 1 92.38 321 GLY A CA 1
ATOM 2477 C C . GLY A 1 321 ? -0.803 1.716 13.789 1 92.38 321 GLY A C 1
ATOM 2478 O O . GLY A 1 321 ? -0.905 0.619 14.344 1 92.38 321 GLY A O 1
ATOM 2479 N N . PHE A 1 322 ? -0.33 2.746 14.367 1 97.25 322 PHE A N 1
ATOM 2480 C CA . PHE A 1 322 ? 0.572 3.891 14.422 1 97.25 322 PHE A CA 1
ATOM 2481 C C . PHE A 1 322 ? 1.807 3.646 13.562 1 97.25 322 PHE A C 1
ATOM 2483 O O . PHE A 1 322 ? 2.453 2.604 13.68 1 97.25 322 PHE A O 1
ATOM 2490 N N . THR A 1 323 ? 2.104 4.32 12.648 1 98.5 323 THR A N 1
ATOM 2491 C CA . THR A 1 323 ? 3.318 4.371 11.844 1 98.5 323 THR A CA 1
ATOM 2492 C C . THR A 1 323 ? 3.912 5.777 11.859 1 98.5 323 THR A C 1
ATOM 2494 O O . THR A 1 323 ? 3.191 6.762 12.039 1 98.5 323 THR A O 1
ATOM 2497 N N . TRP A 1 324 ? 5.227 5.855 11.75 1 98.75 324 TRP A N 1
ATOM 2498 C CA . TRP A 1 324 ? 5.895 7.152 11.711 1 98.75 324 TRP A CA 1
ATOM 2499 C C . TRP A 1 324 ? 7.145 7.094 10.844 1 98.75 324 TRP A C 1
ATOM 2501 O O . TRP A 1 324 ? 7.578 6.012 10.438 1 98.75 324 TRP A O 1
ATOM 2511 N N . GLY A 1 325 ? 7.613 8.195 10.453 1 98.5 325 GLY A N 1
ATOM 2512 C CA . GLY A 1 325 ? 8.852 8.32 9.703 1 98.5 325 GLY A CA 1
ATOM 2513 C C . GLY A 1 325 ? 9.516 9.672 9.859 1 98.5 325 GLY A C 1
ATOM 2514 O O . GLY A 1 325 ? 8.867 10.648 10.234 1 98.5 325 GLY A O 1
ATOM 2515 N N . ALA A 1 326 ? 10.766 9.703 9.648 1 98.81 326 ALA A N 1
ATOM 2516 C CA . ALA A 1 326 ? 11.562 10.922 9.57 1 98.81 326 ALA A CA 1
ATOM 2517 C C . ALA A 1 326 ? 12.609 10.82 8.469 1 98.81 326 ALA A C 1
ATOM 2519 O O . ALA A 1 326 ? 13.031 9.719 8.102 1 98.81 326 ALA A O 1
ATOM 2520 N N . ALA A 1 327 ? 12.945 11.922 7.934 1 98.81 327 ALA A N 1
ATOM 2521 C CA . ALA A 1 327 ? 13.984 11.953 6.906 1 98.81 327 ALA A CA 1
ATOM 2522 C C . ALA A 1 327 ? 14.719 13.297 6.914 1 98.81 327 ALA A C 1
ATOM 2524 O O . ALA A 1 327 ? 14.164 14.312 7.328 1 98.81 327 ALA A O 1
ATOM 2525 N N . ILE A 1 328 ? 15.945 13.258 6.547 1 98.56 328 ILE A N 1
ATOM 2526 C CA . ILE A 1 328 ? 16.75 14.445 6.289 1 98.56 328 ILE A CA 1
ATOM 2527 C C . ILE A 1 328 ? 17.156 14.484 4.816 1 98.56 328 ILE A C 1
ATOM 2529 O O . ILE A 1 328 ? 17.609 13.477 4.266 1 98.56 328 ILE A O 1
ATOM 2533 N N . ALA A 1 329 ? 16.953 15.625 4.23 1 98.25 329 ALA A N 1
ATOM 2534 C CA . ALA A 1 329 ? 17.359 15.797 2.834 1 98.25 329 ALA A CA 1
ATOM 2535 C C . ALA A 1 329 ? 18.141 17.094 2.645 1 98.25 329 ALA A C 1
ATOM 2537 O O . ALA A 1 329 ? 17.844 18.109 3.277 1 98.25 329 ALA A O 1
ATOM 2538 N N . ASP A 1 330 ? 19.141 16.953 1.837 1 97.5 330 ASP A N 1
ATOM 2539 C CA . ASP A 1 330 ? 19.766 18.141 1.263 1 97.5 330 ASP A CA 1
ATOM 2540 C C . ASP A 1 330 ? 19.031 18.594 0.001 1 97.5 330 ASP A C 1
ATOM 2542 O O . ASP A 1 330 ? 19.109 17.938 -1.036 1 97.5 330 ASP A O 1
ATOM 2546 N N . TRP A 1 331 ? 18.422 19.766 0.081 1 96.62 331 TRP A N 1
ATOM 2547 C CA . TRP A 1 331 ? 17.531 20.188 -0.981 1 96.62 331 TRP A CA 1
ATOM 2548 C C . TRP A 1 331 ? 18.312 20.719 -2.18 1 96.62 331 TRP A C 1
ATOM 2550 O O . TRP A 1 331 ? 19.219 21.547 -2.023 1 96.62 331 TRP A O 1
ATOM 2560 N N . MET B 1 1 ? -11.023 -26.875 4.113 1 96.94 1 MET B N 1
ATOM 2561 C CA . MET B 1 1 ? -10.961 -27.297 2.715 1 96.94 1 MET B CA 1
ATOM 2562 C C . MET B 1 1 ? -12.336 -27.203 2.061 1 96.94 1 MET B C 1
ATOM 2564 O O . MET B 1 1 ? -13.328 -27.703 2.605 1 96.94 1 MET B O 1
ATOM 2568 N N . VAL B 1 2 ? -12.359 -26.484 0.869 1 97.88 2 VAL B N 1
ATOM 2569 C CA . VAL B 1 2 ? -13.578 -26.328 0.09 1 97.88 2 VAL B CA 1
ATOM 2570 C C . VAL B 1 2 ? -13.375 -26.875 -1.317 1 97.88 2 VAL B C 1
ATOM 2572 O O . VAL B 1 2 ? -12.648 -26.297 -2.123 1 97.88 2 VAL B O 1
ATOM 2575 N N . THR B 1 3 ? -14.07 -27.922 -1.637 1 98.44 3 THR B N 1
ATOM 2576 C CA . THR B 1 3 ? -13.992 -28.5 -2.973 1 98.44 3 THR B CA 1
ATOM 2577 C C . THR B 1 3 ? -14.922 -27.781 -3.936 1 98.44 3 THR B C 1
ATOM 2579 O O . THR B 1 3 ? -15.766 -26.984 -3.51 1 98.44 3 THR B O 1
ATOM 2582 N N . ASN B 1 4 ? -14.703 -28.109 -5.23 1 98.44 4 ASN B N 1
ATOM 2583 C CA . ASN B 1 4 ? -15.633 -27.531 -6.203 1 98.44 4 ASN B CA 1
ATOM 2584 C C . ASN B 1 4 ? -17.078 -27.953 -5.918 1 98.44 4 ASN B C 1
ATOM 2586 O O . ASN B 1 4 ? -18 -27.156 -6.062 1 98.44 4 ASN B O 1
ATOM 2590 N N . ASP B 1 5 ? -17.266 -29.125 -5.543 1 98 5 ASP B N 1
ATOM 2591 C CA . ASP B 1 5 ? -18.594 -29.641 -5.223 1 98 5 ASP B CA 1
ATOM 2592 C C . ASP B 1 5 ? -19.156 -28.953 -3.986 1 98 5 ASP B C 1
ATOM 2594 O O . ASP B 1 5 ? -20.375 -28.75 -3.887 1 98 5 ASP B O 1
ATOM 2598 N N . ASP B 1 6 ? -18.312 -28.641 -3.07 1 97.75 6 ASP B N 1
ATOM 2599 C CA . ASP B 1 6 ? -18.75 -27.953 -1.863 1 97.75 6 ASP B CA 1
ATOM 2600 C C . ASP B 1 6 ? -19.406 -26.625 -2.201 1 97.75 6 ASP B C 1
ATOM 2602 O O . ASP B 1 6 ? -20.328 -26.172 -1.512 1 97.75 6 ASP B O 1
ATOM 2606 N N . LEU B 1 7 ? -18.938 -25.938 -3.244 1 97.44 7 LEU B N 1
ATOM 2607 C CA . LEU B 1 7 ? -19.531 -24.672 -3.65 1 97.44 7 LEU B CA 1
ATOM 2608 C C . LEU B 1 7 ? -21.016 -24.859 -3.988 1 97.44 7 LEU B C 1
ATOM 2610 O O . LEU B 1 7 ? -21.844 -24 -3.68 1 97.44 7 LEU B O 1
ATOM 2614 N N . ARG B 1 8 ? -21.312 -25.906 -4.582 1 96.12 8 ARG B N 1
ATOM 2615 C CA . ARG B 1 8 ? -22.688 -26.234 -4.934 1 96.12 8 ARG B CA 1
ATOM 2616 C C . ARG B 1 8 ? -23.469 -26.734 -3.717 1 96.12 8 ARG B C 1
ATOM 2618 O O . ARG B 1 8 ? -24.547 -26.234 -3.414 1 96.12 8 ARG B O 1
ATOM 2625 N N . THR B 1 9 ? -22.938 -27.672 -2.992 1 96.75 9 THR B N 1
ATOM 2626 C CA . THR B 1 9 ? -23.688 -28.391 -1.958 1 96.75 9 THR B CA 1
ATOM 2627 C C . THR B 1 9 ? -23.797 -27.531 -0.697 1 96.75 9 THR B C 1
ATOM 2629 O O . THR B 1 9 ? -24.828 -27.547 -0.023 1 96.75 9 THR B O 1
ATOM 2632 N N . GLN B 1 10 ? -22.766 -26.828 -0.412 1 93.94 10 GLN B N 1
ATOM 2633 C CA . GLN B 1 10 ? -22.75 -26.094 0.84 1 93.94 10 GLN B CA 1
ATOM 2634 C C . GLN B 1 10 ? -23.203 -24.641 0.626 1 93.94 10 GLN B C 1
ATOM 2636 O O . GLN B 1 10 ? -23.828 -24.047 1.509 1 93.94 10 GLN B O 1
ATOM 2641 N N . TYR B 1 11 ? -22.938 -24.125 -0.519 1 90.56 11 TYR B N 1
ATOM 2642 C CA . TYR B 1 11 ? -23.203 -22.703 -0.688 1 90.56 11 TYR B CA 1
ATOM 2643 C C . TYR B 1 11 ? -24.328 -22.484 -1.698 1 90.56 11 TYR B C 1
ATOM 2645 O O . TYR B 1 11 ? -24.766 -21.359 -1.908 1 90.56 11 TYR B O 1
ATOM 2653 N N . GLY B 1 12 ? -24.719 -23.469 -2.346 1 94.5 12 GLY B N 1
ATOM 2654 C CA . GLY B 1 12 ? -25.859 -23.391 -3.25 1 94.5 12 GLY B CA 1
ATOM 2655 C C . GLY B 1 12 ? -25.531 -22.688 -4.559 1 94.5 12 GLY B C 1
ATOM 2656 O O . GLY B 1 12 ? -26.422 -22.172 -5.234 1 94.5 12 GLY B O 1
ATOM 2657 N N . ILE B 1 13 ? -24.312 -22.641 -4.918 1 95.81 13 ILE B N 1
ATOM 2658 C CA . ILE B 1 13 ? -23.891 -22.016 -6.164 1 95.81 13 ILE B CA 1
ATOM 2659 C C . ILE B 1 13 ? -24.125 -22.969 -7.332 1 95.81 13 ILE B C 1
ATOM 2661 O O . ILE B 1 13 ? -23.766 -24.141 -7.266 1 95.81 13 ILE B O 1
ATOM 2665 N N . ASP B 1 14 ? -24.766 -22.453 -8.367 1 97.62 14 ASP B N 1
ATOM 2666 C CA . ASP B 1 14 ? -24.984 -23.266 -9.562 1 97.62 14 ASP B CA 1
ATOM 2667 C C . ASP B 1 14 ? -23.703 -23.422 -10.375 1 97.62 14 ASP B C 1
ATOM 2669 O O . ASP B 1 14 ? -23.438 -22.609 -11.266 1 97.62 14 ASP B O 1
ATOM 2673 N N . THR B 1 15 ? -23.016 -24.453 -10.117 1 96.94 15 THR B N 1
ATOM 2674 C CA . THR B 1 15 ? -21.75 -24.766 -10.766 1 96.94 15 THR B CA 1
ATOM 2675 C C . THR B 1 15 ? -21.438 -26.266 -10.648 1 96.94 15 THR B C 1
ATOM 2677 O O . THR B 1 15 ? -22.234 -27.016 -10.086 1 96.94 15 THR B O 1
ATOM 2680 N N . THR B 1 16 ? -20.375 -26.75 -11.367 1 97.5 16 THR B N 1
ATOM 2681 C CA . THR B 1 16 ? -19.906 -28.125 -11.289 1 97.5 16 THR B CA 1
ATOM 2682 C C . THR B 1 16 ? -18.391 -28.172 -11.25 1 97.5 16 THR B C 1
ATOM 2684 O O . THR B 1 16 ? -17.719 -27.219 -11.625 1 97.5 16 THR B O 1
ATOM 2687 N N . HIS B 1 17 ? -17.969 -29.297 -10.719 1 98 17 HIS B N 1
ATOM 2688 C CA . HIS B 1 17 ? -16.531 -29.531 -10.758 1 98 17 HIS B CA 1
ATOM 2689 C C . HIS B 1 17 ? -16 -29.391 -12.18 1 98 17 HIS B C 1
ATOM 2691 O O . HIS B 1 17 ? -14.961 -28.766 -12.398 1 98 17 HIS B O 1
ATOM 2697 N N . GLU B 1 18 ? -16.656 -29.953 -13.133 1 98.12 18 GLU B N 1
ATOM 2698 C CA . GLU B 1 18 ? -16.219 -29.938 -14.523 1 98.12 18 GLU B CA 1
ATOM 2699 C C . GLU B 1 18 ? -16.125 -28.516 -15.062 1 98.12 18 GLU B C 1
ATOM 2701 O O . GLU B 1 18 ? -15.141 -28.156 -15.719 1 98.12 18 GLU B O 1
ATOM 2706 N N . TRP B 1 19 ? -17.109 -27.734 -14.773 1 97.5 19 TRP B N 1
ATOM 2707 C CA . TRP B 1 19 ? -17.156 -26.359 -15.234 1 97.5 19 TRP B CA 1
ATOM 2708 C C . TRP B 1 19 ? -15.961 -25.562 -14.688 1 97.5 19 TRP B C 1
ATOM 2710 O O . TRP B 1 19 ? -15.289 -24.859 -15.438 1 97.5 19 TRP B O 1
ATOM 2720 N N . ILE B 1 20 ? -15.695 -25.688 -13.477 1 98.06 20 ILE B N 1
ATOM 2721 C CA . ILE B 1 20 ? -14.633 -24.922 -12.812 1 98.06 20 ILE B CA 1
ATOM 2722 C C . ILE B 1 20 ? -13.273 -25.453 -13.266 1 98.06 20 ILE B C 1
ATOM 2724 O O . ILE B 1 20 ? -12.406 -24.672 -13.672 1 98.06 20 ILE B O 1
ATOM 2728 N N . HIS B 1 21 ? -13.156 -26.766 -13.195 1 98.12 21 HIS B N 1
ATOM 2729 C CA . HIS B 1 21 ? -11.867 -27.375 -13.492 1 98.12 21 HIS B CA 1
ATOM 2730 C C . HIS B 1 21 ? -11.438 -27.094 -14.93 1 98.12 21 HIS B C 1
ATOM 2732 O O . HIS B 1 21 ? -10.266 -26.812 -15.188 1 98.12 21 HIS B O 1
ATOM 2738 N N . GLN B 1 22 ? -12.281 -27.156 -15.836 1 96.94 22 GLN B N 1
ATOM 2739 C CA . GLN B 1 22 ? -11.969 -26.906 -17.234 1 96.94 22 GLN B CA 1
ATOM 2740 C C . GLN B 1 22 ? -11.516 -25.469 -17.453 1 96.94 22 GLN B C 1
ATOM 2742 O O . GLN B 1 22 ? -10.648 -25.203 -18.297 1 96.94 22 GLN B O 1
ATOM 2747 N N . ARG B 1 23 ? -12.039 -24.625 -16.719 1 95.5 23 ARG B N 1
ATOM 2748 C CA . ARG B 1 23 ? -11.82 -23.203 -16.953 1 95.5 23 ARG B CA 1
ATOM 2749 C C . ARG B 1 23 ? -10.633 -22.688 -16.156 1 95.5 23 ARG B C 1
ATOM 2751 O O . ARG B 1 23 ? -10 -21.688 -16.531 1 95.5 23 ARG B O 1
ATOM 2758 N N . THR B 1 24 ? -10.352 -23.344 -15.062 1 97.44 24 THR B N 1
ATOM 2759 C CA . THR B 1 24 ? -9.422 -22.703 -14.141 1 97.44 24 THR B CA 1
ATOM 2760 C C . THR B 1 24 ? -8.344 -23.672 -13.688 1 97.44 24 THR B C 1
ATOM 2762 O O . THR B 1 24 ? -7.301 -23.266 -13.172 1 97.44 24 THR B O 1
ATOM 2765 N N . GLY B 1 25 ? -8.594 -24.938 -13.75 1 97.88 25 GLY B N 1
ATOM 2766 C CA . GLY B 1 25 ? -7.695 -25.953 -13.219 1 97.88 25 GLY B CA 1
ATOM 2767 C C . GLY B 1 25 ? -7.855 -26.172 -11.727 1 97.88 25 GLY B C 1
ATOM 2768 O O . GLY B 1 25 ? -7.152 -26.984 -11.141 1 97.88 25 GLY B O 1
ATOM 2769 N N . ILE B 1 26 ? -8.82 -25.516 -11.047 1 98.69 26 ILE B N 1
ATOM 2770 C CA . ILE B 1 26 ? -8.977 -25.562 -9.602 1 98.69 26 ILE B CA 1
ATOM 2771 C C . ILE B 1 26 ? -9.867 -26.75 -9.211 1 98.69 26 ILE B C 1
ATOM 2773 O O . ILE B 1 26 ? -10.906 -26.969 -9.828 1 98.69 26 ILE B O 1
ATOM 2777 N N . GLU B 1 27 ? -9.43 -27.453 -8.227 1 98.69 27 GLU B N 1
ATOM 2778 C CA . GLU B 1 27 ? -10.195 -28.594 -7.73 1 98.69 27 GLU B CA 1
ATOM 2779 C C . GLU B 1 27 ? -10.742 -28.328 -6.332 1 98.69 27 GLU B C 1
ATOM 2781 O O . GLU B 1 27 ? -11.805 -28.828 -5.969 1 98.69 27 GLU B O 1
ATOM 2786 N N . GLU B 1 28 ? -9.984 -27.75 -5.582 1 98.5 28 GLU B N 1
ATOM 2787 C CA . GLU B 1 28 ? -10.328 -27.344 -4.223 1 98.5 28 GLU B CA 1
ATOM 2788 C C . GLU B 1 28 ? -9.609 -26.047 -3.834 1 98.5 28 GLU B C 1
ATOM 2790 O O . GLU B 1 28 ? -8.773 -25.547 -4.586 1 98.5 28 GLU B O 1
ATOM 2795 N N . ARG B 1 29 ? -10.016 -25.453 -2.777 1 98.5 29 ARG B N 1
ATOM 2796 C CA . ARG B 1 29 ? -9.383 -24.266 -2.203 1 98.5 29 ARG B CA 1
ATOM 2797 C C . ARG B 1 29 ? -9.492 -24.266 -0.682 1 98.5 29 ARG B C 1
ATOM 2799 O O . ARG B 1 29 ? -10.117 -25.156 -0.102 1 98.5 29 ARG B O 1
ATOM 2806 N N . ARG B 1 30 ? -8.836 -23.312 -0.046 1 98.44 30 ARG B N 1
ATOM 2807 C CA . ARG B 1 30 ? -8.891 -23.141 1.402 1 98.44 30 ARG B CA 1
ATOM 2808 C C . ARG B 1 30 ? -9.586 -21.844 1.774 1 98.44 30 ARG B C 1
ATOM 2810 O O . ARG B 1 30 ? -9.344 -20.812 1.154 1 98.44 30 ARG B O 1
ATOM 2817 N N . TYR B 1 31 ? -10.469 -21.938 2.666 1 97.75 31 TYR B N 1
ATOM 2818 C CA . TYR B 1 31 ? -11.086 -20.75 3.271 1 97.75 31 TYR B CA 1
ATOM 2819 C C . TYR B 1 31 ? -10.68 -20.625 4.734 1 97.75 31 TYR B C 1
ATOM 2821 O O . TYR B 1 31 ? -10.703 -21.609 5.48 1 97.75 31 TYR B O 1
ATOM 2829 N N . ALA B 1 32 ? -10.25 -19.422 5.086 1 97.31 32 ALA B N 1
ATOM 2830 C CA . ALA B 1 32 ? -9.875 -19.156 6.469 1 97.31 32 ALA B CA 1
ATOM 2831 C C . ALA B 1 32 ? -11.07 -19.328 7.406 1 97.31 32 ALA B C 1
ATOM 2833 O O . ALA B 1 32 ? -12.211 -19.094 7.016 1 97.31 32 ALA B O 1
ATOM 2834 N N . GLU B 1 33 ? -10.781 -19.703 8.648 1 96 33 GLU B N 1
ATOM 2835 C CA . GLU B 1 33 ? -11.82 -19.766 9.672 1 96 33 GLU B CA 1
ATOM 2836 C C . GLU B 1 33 ? -12.32 -18.359 10.031 1 96 33 GLU B C 1
ATOM 2838 O O . GLU B 1 33 ? -11.633 -17.375 9.789 1 96 33 GLU B O 1
ATOM 2843 N N . ASP B 1 34 ? -13.547 -18.375 10.594 1 93.69 34 ASP B N 1
ATOM 2844 C CA . ASP B 1 34 ? -14.047 -17.094 11.102 1 93.69 34 ASP B CA 1
ATOM 2845 C C . ASP B 1 34 ? -13.086 -16.516 12.141 1 93.69 34 ASP B C 1
ATOM 2847 O O . ASP B 1 34 ? -12.555 -17.234 12.977 1 93.69 34 ASP B O 1
ATOM 2851 N N . GLY B 1 35 ? -12.828 -15.273 12.008 1 95.19 35 GLY B N 1
ATOM 2852 C CA . GLY B 1 35 ? -11.938 -14.609 12.953 1 95.19 35 GLY B CA 1
ATOM 2853 C C . GLY B 1 35 ? -10.508 -14.523 12.461 1 95.19 35 GLY B C 1
ATOM 2854 O O . GLY B 1 35 ? -9.688 -13.812 13.047 1 95.19 35 GLY B O 1
ATOM 2855 N N . VAL B 1 36 ? -10.148 -15.18 11.367 1 97.25 36 VAL B N 1
ATOM 2856 C CA . VAL B 1 36 ? -8.781 -15.203 10.844 1 97.25 36 VAL B CA 1
ATOM 2857 C C . VAL B 1 36 ? -8.664 -14.25 9.656 1 97.25 36 VAL B C 1
ATOM 2859 O O . VAL B 1 36 ? -9.383 -14.391 8.664 1 97.25 36 VAL B O 1
ATOM 2862 N N . GLY B 1 37 ? -7.832 -13.242 9.836 1 97.12 37 GLY B N 1
ATOM 2863 C CA . GLY B 1 37 ? -7.594 -12.281 8.773 1 97.12 37 GLY B CA 1
ATOM 2864 C C . GLY B 1 37 ? -6.273 -12.484 8.062 1 97.12 37 GLY B C 1
ATOM 2865 O O . GLY B 1 37 ? -5.555 -13.453 8.344 1 97.12 37 GLY B O 1
ATOM 2866 N N . SER B 1 38 ? -6.023 -11.672 7.113 1 98.12 38 SER B N 1
ATOM 2867 C CA . SER B 1 38 ? -4.812 -11.75 6.301 1 98.12 38 SER B CA 1
ATOM 2868 C C . SER B 1 38 ? -3.561 -11.602 7.16 1 98.12 38 SER B C 1
ATOM 2870 O O . SER B 1 38 ? -2.555 -12.273 6.922 1 98.12 38 SER B O 1
ATOM 2872 N N . ALA B 1 39 ? -3.605 -10.688 8.148 1 98.12 39 ALA B N 1
ATOM 2873 C CA . ALA B 1 39 ? -2.461 -10.484 9.031 1 98.12 39 ALA B CA 1
ATOM 2874 C C . ALA B 1 39 ? -2.158 -11.742 9.836 1 98.12 39 ALA B C 1
ATOM 2876 O O . ALA B 1 39 ? -0.996 -12.039 10.133 1 98.12 39 ALA B O 1
ATOM 2877 N N . ASP B 1 40 ? -3.213 -12.484 10.227 1 97.88 40 ASP B N 1
ATOM 2878 C CA . ASP B 1 40 ? -3.031 -13.727 10.977 1 97.88 40 ASP B CA 1
ATOM 2879 C C . ASP B 1 40 ? -2.291 -14.773 10.148 1 97.88 40 ASP B C 1
ATOM 2881 O O . ASP B 1 40 ? -1.348 -15.398 10.633 1 97.88 40 ASP B O 1
ATOM 2885 N N . MET B 1 41 ? -2.734 -14.93 8.961 1 98.31 41 MET B N 1
ATOM 2886 C CA . MET B 1 41 ? -2.094 -15.906 8.086 1 98.31 41 MET B CA 1
ATOM 2887 C C . MET B 1 41 ? -0.681 -15.461 7.719 1 98.31 41 MET B C 1
ATOM 2889 O O . MET B 1 41 ? 0.24 -16.281 7.68 1 98.31 41 MET B O 1
ATOM 2893 N N . GLY B 1 42 ? -0.562 -14.156 7.453 1 98.62 42 GLY B N 1
ATOM 2894 C CA . GLY B 1 42 ? 0.761 -13.617 7.176 1 98.62 42 GLY B CA 1
ATOM 2895 C C . GLY B 1 42 ? 1.746 -13.844 8.305 1 98.62 42 GLY B C 1
ATOM 2896 O O . GLY B 1 42 ? 2.918 -14.141 8.07 1 98.62 42 GLY B O 1
ATOM 2897 N N . PHE B 1 43 ? 1.271 -13.711 9.508 1 98 43 PHE B N 1
ATOM 2898 C CA . PHE B 1 43 ? 2.105 -13.898 10.688 1 98 43 PHE B CA 1
ATOM 2899 C C . PHE B 1 43 ? 2.654 -15.32 10.742 1 98 43 PHE B C 1
ATOM 2901 O O . PHE B 1 43 ? 3.844 -15.523 10.992 1 98 43 PHE B O 1
ATOM 2908 N N . GLU B 1 44 ? 1.827 -16.266 10.484 1 97.75 44 GLU B N 1
ATOM 2909 C CA . GLU B 1 44 ? 2.258 -17.672 10.508 1 97.75 44 GLU B CA 1
ATOM 2910 C C . GLU B 1 44 ? 3.285 -17.938 9.406 1 97.75 44 GLU B C 1
ATOM 2912 O O . GLU B 1 44 ? 4.281 -18.625 9.641 1 97.75 44 GLU B O 1
ATOM 2917 N N . ALA B 1 45 ? 3.027 -17.422 8.227 1 98.44 45 ALA B N 1
ATOM 2918 C CA . ALA B 1 45 ? 3.982 -17.562 7.137 1 98.44 45 ALA B CA 1
ATOM 2919 C C . ALA B 1 45 ? 5.316 -16.891 7.48 1 98.44 45 ALA B C 1
ATOM 2921 O O . ALA B 1 45 ? 6.379 -17.453 7.191 1 98.44 45 ALA B O 1
ATOM 2922 N N . ALA B 1 46 ? 5.258 -15.742 8.055 1 98.06 46 ALA B N 1
ATOM 2923 C CA . ALA B 1 46 ? 6.445 -14.977 8.414 1 98.06 46 ALA B CA 1
ATOM 2924 C C . ALA B 1 46 ? 7.309 -15.734 9.414 1 98.06 46 ALA B C 1
ATOM 2926 O O . ALA B 1 46 ? 8.531 -15.75 9.305 1 98.06 46 ALA B O 1
ATOM 2927 N N . LYS B 1 47 ? 6.688 -16.328 10.375 1 96.5 47 LYS B N 1
ATOM 2928 C CA . LYS B 1 47 ? 7.426 -17.094 11.367 1 96.5 47 LYS B CA 1
ATOM 2929 C C . LYS B 1 47 ? 8.266 -18.188 10.703 1 96.5 47 LYS B C 1
ATOM 2931 O O . LYS B 1 47 ? 9.445 -18.359 11.039 1 96.5 47 LYS B O 1
ATOM 2936 N N . ILE B 1 48 ? 7.648 -18.844 9.773 1 97 48 ILE B N 1
ATOM 2937 C CA . ILE B 1 48 ? 8.328 -19.922 9.078 1 97 48 ILE B CA 1
ATOM 2938 C C . ILE B 1 48 ? 9.484 -19.375 8.258 1 97 48 ILE B C 1
ATOM 2940 O O . ILE B 1 48 ? 10.594 -19.906 8.297 1 97 48 ILE B O 1
ATOM 2944 N N . ALA B 1 49 ? 9.258 -18.297 7.535 1 97.88 49 ALA B N 1
ATOM 2945 C CA . ALA B 1 49 ? 10.289 -17.703 6.684 1 97.88 49 ALA B CA 1
ATOM 2946 C C . ALA B 1 49 ? 11.477 -17.234 7.516 1 97.88 49 ALA B C 1
ATOM 2948 O O . ALA B 1 49 ? 12.633 -17.438 7.129 1 97.88 49 ALA B O 1
ATOM 2949 N N . ILE B 1 50 ? 11.227 -16.594 8.609 1 96.75 50 ILE B N 1
ATOM 2950 C CA . ILE B 1 50 ? 12.266 -16.062 9.484 1 96.75 50 ILE B CA 1
ATOM 2951 C C . ILE B 1 50 ? 13.102 -17.203 10.047 1 96.75 50 ILE B C 1
ATOM 2953 O O . ILE B 1 50 ? 14.336 -17.141 10.039 1 96.75 50 ILE B O 1
ATOM 2957 N N . GLN B 1 51 ? 12.383 -18.219 10.461 1 95.81 51 GLN B N 1
ATOM 2958 C CA . GLN B 1 51 ? 13.078 -19.391 10.984 1 95.81 51 GLN B CA 1
ATOM 2959 C C . GLN B 1 51 ? 13.953 -20.031 9.922 1 95.81 51 GLN B C 1
ATOM 2961 O O . GLN B 1 51 ? 15.109 -20.391 10.188 1 95.81 51 GLN B O 1
ATOM 2966 N N . ARG B 1 52 ? 13.414 -20.219 8.781 1 96 52 ARG B N 1
ATOM 2967 C CA . ARG B 1 52 ? 14.148 -20.844 7.688 1 96 52 ARG B CA 1
ATOM 2968 C C . ARG B 1 52 ? 15.367 -20.016 7.301 1 96 52 ARG B C 1
ATOM 2970 O O . ARG B 1 52 ? 16.375 -20.562 6.832 1 96 52 ARG B O 1
ATOM 2977 N N . ALA B 1 53 ? 15.273 -18.75 7.504 1 96.44 53 ALA B N 1
ATOM 2978 C CA . ALA B 1 53 ? 16.375 -17.859 7.188 1 96.44 53 ALA B CA 1
ATOM 2979 C C . ALA B 1 53 ? 17.438 -17.875 8.297 1 96.44 53 ALA B C 1
ATOM 2981 O O . ALA B 1 53 ? 18.469 -17.219 8.18 1 96.44 53 ALA B O 1
ATOM 2982 N N . GLY B 1 54 ? 17.188 -18.578 9.398 1 96.75 54 GLY B N 1
ATOM 2983 C CA . GLY B 1 54 ? 18.094 -18.594 10.531 1 96.75 54 GLY B CA 1
ATOM 2984 C C . GLY B 1 54 ? 18.094 -17.312 11.328 1 96.75 54 GLY B C 1
ATOM 2985 O O . GLY B 1 54 ? 19.109 -16.953 11.938 1 96.75 54 GLY B O 1
ATOM 2986 N N . LEU B 1 55 ? 16.984 -16.641 11.234 1 95.81 55 LEU B N 1
ATOM 2987 C CA . LEU B 1 55 ? 16.875 -15.352 11.898 1 95.81 55 LEU B CA 1
ATOM 2988 C C . LEU B 1 55 ? 15.859 -15.406 13.031 1 95.81 55 LEU B C 1
ATOM 2990 O O . LEU B 1 55 ? 15.195 -16.438 13.219 1 95.81 55 LEU B O 1
ATOM 2994 N N . THR B 1 56 ? 15.844 -14.352 13.82 1 91.19 56 THR B N 1
ATOM 2995 C CA . THR B 1 56 ? 14.789 -14.094 14.797 1 91.19 56 THR B CA 1
ATOM 2996 C C . THR B 1 56 ? 13.992 -12.852 14.414 1 91.19 56 THR B C 1
ATOM 2998 O O . THR B 1 56 ? 14.43 -12.055 13.578 1 91.19 56 THR B O 1
ATOM 3001 N N . PRO B 1 57 ? 12.859 -12.719 14.945 1 88.12 57 PRO B N 1
ATOM 3002 C CA . PRO B 1 57 ? 12.062 -11.516 14.656 1 88.12 57 PRO B CA 1
ATOM 3003 C C . PRO B 1 57 ? 12.828 -10.227 14.922 1 88.12 57 PRO B C 1
ATOM 3005 O O . PRO B 1 57 ? 12.578 -9.211 14.266 1 88.12 57 PRO B O 1
ATOM 3008 N N . ARG B 1 58 ? 13.75 -10.188 15.797 1 89.44 58 ARG B N 1
ATOM 3009 C CA . ARG B 1 58 ? 14.523 -9 16.141 1 89.44 58 ARG B CA 1
ATOM 3010 C C . ARG B 1 58 ? 15.461 -8.602 15.008 1 89.44 58 ARG B C 1
ATOM 3012 O O . ARG B 1 58 ? 15.898 -7.453 14.922 1 89.44 58 ARG B O 1
ATOM 3019 N N . ASP B 1 59 ? 15.734 -9.516 14.141 1 94.31 59 ASP B N 1
ATOM 3020 C CA . ASP B 1 59 ? 16.641 -9.25 13.031 1 94.31 59 ASP B CA 1
ATOM 3021 C C . ASP B 1 59 ? 15.938 -8.523 11.898 1 94.31 59 ASP B C 1
ATOM 3023 O O . ASP B 1 59 ? 16.578 -7.953 11.016 1 94.31 59 ASP B O 1
ATOM 3027 N N . ILE B 1 60 ? 14.609 -8.555 11.914 1 96.62 60 ILE B N 1
ATOM 3028 C CA . ILE B 1 60 ? 13.844 -8 10.805 1 96.62 60 ILE B CA 1
ATOM 3029 C C . ILE B 1 60 ? 13.828 -6.477 10.891 1 96.62 60 ILE B C 1
ATOM 3031 O O . ILE B 1 60 ? 13.484 -5.914 11.93 1 96.62 60 ILE B O 1
ATOM 3035 N N . ASP B 1 61 ? 14.141 -5.836 9.766 1 97.88 61 ASP B N 1
ATOM 3036 C CA . ASP B 1 61 ? 14.258 -4.383 9.75 1 97.88 61 ASP B CA 1
ATOM 3037 C C . ASP B 1 61 ? 12.984 -3.734 9.211 1 97.88 61 ASP B C 1
ATOM 3039 O O . ASP B 1 61 ? 12.75 -2.543 9.43 1 97.88 61 ASP B O 1
ATOM 3043 N N . MET B 1 62 ? 12.195 -4.508 8.516 1 98.5 62 MET B N 1
ATOM 3044 C CA . MET B 1 62 ? 10.969 -3.967 7.93 1 98.5 62 MET B CA 1
ATOM 3045 C C . MET B 1 62 ? 10.047 -5.09 7.477 1 98.5 62 MET B C 1
ATOM 3047 O O . MET B 1 62 ? 10.508 -6.156 7.066 1 98.5 62 MET B O 1
ATOM 3051 N N . ILE B 1 63 ? 8.781 -4.84 7.566 1 98.56 63 ILE B N 1
ATOM 3052 C CA . ILE B 1 63 ? 7.734 -5.703 7.027 1 98.56 63 ILE B CA 1
ATOM 3053 C C . ILE B 1 63 ? 7.07 -5.027 5.832 1 98.56 63 ILE B C 1
ATOM 3055 O O . ILE B 1 63 ? 6.582 -3.898 5.941 1 98.56 63 ILE B O 1
ATOM 3059 N N . LEU B 1 64 ? 7.137 -5.645 4.684 1 98.94 64 LEU B N 1
ATOM 3060 C CA . LEU B 1 64 ? 6.309 -5.285 3.535 1 98.94 64 LEU B CA 1
ATOM 3061 C C . LEU B 1 64 ? 5.152 -6.266 3.373 1 98.94 64 LEU B C 1
ATOM 3063 O O . LEU B 1 64 ? 5.371 -7.465 3.178 1 98.94 64 LEU B O 1
ATOM 3067 N N . PHE B 1 65 ? 3.939 -5.785 3.49 1 98.94 65 PHE B N 1
ATOM 3068 C CA . PHE B 1 65 ? 2.766 -6.648 3.445 1 98.94 65 PHE B CA 1
ATOM 3069 C C . PHE B 1 65 ? 1.903 -6.328 2.232 1 98.94 65 PHE B C 1
ATOM 3071 O O . PHE B 1 65 ? 1.33 -5.238 2.143 1 98.94 65 PHE B O 1
ATOM 3078 N N . ALA B 1 66 ? 1.804 -7.234 1.287 1 98.88 66 ALA B N 1
ATOM 3079 C CA . ALA B 1 66 ? 0.966 -7.082 0.101 1 98.88 66 ALA B CA 1
ATOM 3080 C C . ALA B 1 66 ? -0.364 -7.809 0.271 1 98.88 66 ALA B C 1
ATOM 3082 O O . ALA B 1 66 ? -0.389 -9.016 0.536 1 98.88 66 ALA B O 1
ATOM 3083 N N . THR B 1 67 ? -1.485 -7.074 0.14 1 98.38 67 THR B N 1
ATOM 3084 C CA . THR B 1 67 ? -2.807 -7.688 0.24 1 98.38 67 THR B CA 1
ATOM 3085 C C . THR B 1 67 ? -3.871 -6.77 -0.357 1 98.38 67 THR B C 1
ATOM 3087 O O . THR B 1 67 ? -3.74 -5.547 -0.317 1 98.38 67 THR B O 1
ATOM 3090 N N . LEU B 1 68 ? -4.871 -7.328 -0.969 1 96.38 68 LEU B N 1
ATOM 3091 C CA . LEU B 1 68 ? -6.055 -6.559 -1.347 1 96.38 68 LEU B CA 1
ATOM 3092 C C . LEU B 1 68 ? -7.184 -6.77 -0.344 1 96.38 68 LEU B C 1
ATOM 3094 O O . LEU B 1 68 ? -8.25 -6.164 -0.466 1 96.38 68 LEU B O 1
ATOM 3098 N N . SER B 1 69 ? -6.984 -7.641 0.697 1 96.06 69 SER B N 1
ATOM 3099 C CA . SER B 1 69 ? -7.977 -7.949 1.723 1 96.06 69 SER B CA 1
ATOM 3100 C C . SER B 1 69 ? -7.453 -7.609 3.115 1 96.06 69 SER B C 1
ATOM 3102 O O . SER B 1 69 ? -7.352 -8.484 3.977 1 96.06 69 SER B O 1
ATOM 3104 N N . PRO B 1 70 ? -7.215 -6.348 3.369 1 95.62 70 PRO B N 1
ATOM 3105 C CA . PRO B 1 70 ? -6.742 -5.957 4.699 1 95.62 70 PRO B CA 1
ATOM 3106 C C . PRO B 1 70 ? -7.801 -6.148 5.785 1 95.62 70 PRO B C 1
ATOM 3108 O O . PRO B 1 70 ? -8.977 -6.348 5.473 1 95.62 70 PRO B O 1
ATOM 3111 N N . GLU B 1 71 ? -7.406 -6.094 7.027 1 94.25 71 GLU B N 1
ATOM 3112 C CA . GLU B 1 71 ? -8.312 -6.293 8.156 1 94.25 71 GLU B CA 1
ATOM 3113 C C . GLU B 1 71 ? -9.414 -5.238 8.172 1 94.25 71 GLU B C 1
ATOM 3115 O O . GLU B 1 71 ? -10.57 -5.543 8.477 1 94.25 71 GLU B O 1
ATOM 3120 N N . HIS B 1 72 ? -9.016 -4.039 7.844 1 92.88 72 HIS B N 1
ATOM 3121 C CA . HIS B 1 72 ? -9.898 -2.881 7.828 1 92.88 72 HIS B CA 1
ATOM 3122 C C . HIS B 1 72 ? -9.586 -1.958 6.656 1 92.88 72 HIS B C 1
ATOM 3124 O O . HIS B 1 72 ? -8.664 -2.223 5.883 1 92.88 72 HIS B O 1
ATOM 3130 N N . HIS B 1 73 ? -10.492 -0.969 6.516 1 92.06 73 HIS B N 1
ATOM 3131 C CA . HIS B 1 73 ? -10.172 0.004 5.473 1 92.06 73 HIS B CA 1
ATOM 3132 C C . HIS B 1 73 ? -8.805 0.632 5.707 1 92.06 73 HIS B C 1
ATOM 3134 O O . HIS B 1 73 ? -8.008 0.751 4.777 1 92.06 73 HIS B O 1
ATOM 3140 N N . PHE B 1 74 ? -8.578 1.033 6.906 1 94.56 74 PHE B N 1
ATOM 3141 C CA . PHE B 1 74 ? -7.25 1.38 7.391 1 94.56 74 PHE B CA 1
ATOM 3142 C C . PHE B 1 74 ? -7.195 1.325 8.914 1 94.56 74 PHE B C 1
ATOM 3144 O O . PHE B 1 74 ? -8.211 1.511 9.586 1 94.56 74 PHE B O 1
ATOM 3151 N N . PRO B 1 75 ? -5.98 1.011 9.461 1 96.88 75 PRO B N 1
ATOM 3152 C CA . PRO B 1 75 ? -4.734 0.708 8.758 1 96.88 75 PRO B CA 1
ATOM 3153 C C . PRO B 1 75 ? -4.754 -0.661 8.078 1 96.88 75 PRO B C 1
ATOM 3155 O O . PRO B 1 75 ? -5.75 -1.383 8.172 1 96.88 75 PRO B O 1
ATOM 3158 N N . GLY B 1 76 ? -3.703 -0.943 7.285 1 95.56 76 GLY B N 1
ATOM 3159 C CA . GLY B 1 76 ? -3.578 -2.213 6.59 1 95.56 76 GLY B CA 1
ATOM 3160 C C . GLY B 1 76 ? -3.1 -3.34 7.484 1 95.56 76 GLY B C 1
ATOM 3161 O O . GLY B 1 76 ? -3.037 -3.184 8.703 1 95.56 76 GLY B O 1
ATOM 3162 N N . SER B 1 77 ? -2.781 -4.48 6.898 1 97.88 77 SER B N 1
ATOM 3163 C CA . SER B 1 77 ? -2.475 -5.715 7.617 1 97.88 77 SER B CA 1
ATOM 3164 C C . SER B 1 77 ? -1.09 -5.652 8.25 1 97.88 77 SER B C 1
ATOM 3166 O O . SER B 1 77 ? -0.803 -6.391 9.203 1 97.88 77 SER B O 1
ATOM 3168 N N . GLY B 1 78 ? -0.212 -4.824 7.695 1 98.12 78 GLY B N 1
ATOM 3169 C CA . GLY B 1 78 ? 1.17 -4.777 8.148 1 98.12 78 GLY B CA 1
ATOM 3170 C C . GLY B 1 78 ? 1.303 -4.5 9.633 1 98.12 78 GLY B C 1
ATOM 3171 O O . GLY B 1 78 ? 2.033 -5.195 10.336 1 98.12 78 GLY B O 1
ATOM 3172 N N . VAL B 1 79 ? 0.567 -3.523 10.141 1 97.5 79 VAL B N 1
ATOM 3173 C CA . VAL B 1 79 ? 0.721 -3.123 11.539 1 97.5 79 VAL B CA 1
ATOM 3174 C C . VAL B 1 79 ? 0.097 -4.176 12.453 1 97.5 79 VAL B C 1
ATOM 3176 O O . VAL B 1 79 ? 0.572 -4.402 13.57 1 97.5 79 VAL B O 1
ATOM 3179 N N . PHE B 1 80 ? -0.962 -4.816 12.008 1 97.06 80 PHE B N 1
ATOM 3180 C CA . PHE B 1 80 ? -1.557 -5.883 12.805 1 97.06 80 PHE B CA 1
ATOM 3181 C C . PHE B 1 80 ? -0.606 -7.07 12.914 1 97.06 80 PHE B C 1
ATOM 3183 O O . PHE B 1 80 ? -0.523 -7.711 13.961 1 97.06 80 PHE B O 1
ATOM 3190 N N . MET B 1 81 ? 0.046 -7.367 11.836 1 96.69 81 MET B N 1
ATOM 3191 C CA . MET B 1 81 ? 1.054 -8.422 11.906 1 96.69 81 MET B CA 1
ATOM 3192 C C . MET B 1 81 ? 2.215 -8.008 12.805 1 96.69 81 MET B C 1
ATOM 3194 O O . MET B 1 81 ? 2.719 -8.812 13.586 1 96.69 81 MET B O 1
ATOM 3198 N N . GLN B 1 82 ? 2.695 -6.746 12.633 1 96.06 82 GLN B N 1
ATOM 3199 C CA . GLN B 1 82 ? 3.771 -6.219 13.461 1 96.06 82 GLN B CA 1
ATOM 3200 C C . GLN B 1 82 ? 3.439 -6.352 14.945 1 96.06 82 GLN B C 1
ATOM 3202 O O . GLN B 1 82 ? 4.312 -6.676 15.758 1 96.06 82 GLN B O 1
ATOM 3207 N N . ARG B 1 83 ? 2.215 -6.109 15.312 1 94 83 ARG B N 1
ATOM 3208 C CA . ARG B 1 83 ? 1.751 -6.273 16.688 1 94 83 ARG B CA 1
ATOM 3209 C C . ARG B 1 83 ? 2.002 -7.695 17.188 1 94 83 ARG B C 1
ATOM 3211 O O . ARG B 1 83 ? 2.461 -7.891 18.312 1 94 83 ARG B O 1
ATOM 3218 N N . LYS B 1 84 ? 1.628 -8.617 16.344 1 92 84 LYS B N 1
ATOM 3219 C CA . LYS B 1 84 ? 1.809 -10.016 16.703 1 92 84 LYS B CA 1
ATOM 3220 C C . LYS B 1 84 ? 3.287 -10.359 16.859 1 92 84 LYS B C 1
ATOM 3222 O O . LYS B 1 84 ? 3.66 -11.156 17.719 1 92 84 LYS B O 1
ATOM 3227 N N . PHE B 1 85 ? 4.09 -9.781 16.016 1 86.38 85 PHE B N 1
ATOM 3228 C CA . PHE B 1 85 ? 5.535 -9.969 16.094 1 86.38 85 PHE B CA 1
ATOM 3229 C C . PHE B 1 85 ? 6.082 -9.438 17.406 1 86.38 85 PHE B C 1
ATOM 3231 O O . PHE B 1 85 ? 6.953 -10.055 18.016 1 86.38 85 PHE B O 1
ATOM 3238 N N . ALA B 1 86 ? 5.574 -8.281 17.719 1 79.12 86 ALA B N 1
ATOM 3239 C CA . ALA B 1 86 ? 6.027 -7.637 18.953 1 79.12 86 ALA B CA 1
ATOM 3240 C C . ALA B 1 86 ? 5.77 -8.523 20.172 1 79.12 86 ALA B C 1
ATOM 3242 O O . ALA B 1 86 ? 6.539 -8.508 21.125 1 79.12 86 ALA B O 1
ATOM 3243 N N . GLU B 1 87 ? 4.82 -9.32 20.062 1 77.88 87 GLU B N 1
ATOM 3244 C CA . GLU B 1 87 ? 4.473 -10.219 21.172 1 77.88 87 GLU B CA 1
ATOM 3245 C C . GLU B 1 87 ? 5.504 -11.336 21.312 1 77.88 87 GLU B C 1
ATOM 3247 O O . GLU B 1 87 ? 5.602 -11.961 22.375 1 77.88 87 GLU B O 1
ATOM 3252 N N . LEU B 1 88 ? 6.203 -11.508 20.203 1 74.12 88 LEU B N 1
ATOM 3253 C CA . LEU B 1 88 ? 7.211 -12.555 20.25 1 74.12 88 LEU B CA 1
ATOM 3254 C C . LEU B 1 88 ? 8.477 -12.07 20.938 1 74.12 88 LEU B C 1
ATOM 3256 O O . LEU B 1 88 ? 9.328 -12.875 21.328 1 74.12 88 LEU B O 1
ATOM 3260 N N . PHE B 1 89 ? 8.508 -10.742 21.062 1 69.06 89 PHE B N 1
ATOM 3261 C CA . PHE B 1 89 ? 9.703 -10.164 21.672 1 69.06 89 PHE B CA 1
ATOM 3262 C C . PHE B 1 89 ? 9.594 -10.188 23.188 1 69.06 89 PHE B C 1
ATOM 3264 O O . PHE B 1 89 ? 8.594 -9.75 23.75 1 69.06 89 PHE B O 1
ATOM 3271 N N . GLU B 1 90 ? 10.203 -11.227 23.891 1 57.94 90 GLU B N 1
ATOM 3272 C CA . GLU B 1 90 ? 10.219 -11.391 25.344 1 57.94 90 GLU B CA 1
ATOM 3273 C C . GLU B 1 90 ? 10.891 -10.203 26.031 1 57.94 90 GLU B C 1
ATOM 3275 O O . GLU B 1 90 ? 10.695 -9.977 27.219 1 57.94 90 GLU B O 1
ATOM 3280 N N . GLY B 1 91 ? 11.344 -9.297 25.312 1 58.53 91 GLY B N 1
ATOM 3281 C CA . GLY B 1 91 ? 12.109 -8.281 26.031 1 58.53 91 GLY B CA 1
ATOM 3282 C C . GLY B 1 91 ? 11.352 -6.984 26.219 1 58.53 91 GLY B C 1
ATOM 3283 O O . GLY B 1 91 ? 10.211 -6.852 25.766 1 58.53 91 GLY B O 1
ATOM 3284 N N . ASP B 1 92 ? 11.828 -6.051 27.109 1 59.16 92 ASP B N 1
ATOM 3285 C CA . ASP B 1 92 ? 11.211 -4.836 27.625 1 59.16 92 ASP B CA 1
ATOM 3286 C C . ASP B 1 92 ? 10.844 -3.879 26.5 1 59.16 92 ASP B C 1
ATOM 3288 O O . ASP B 1 92 ? 9.812 -3.205 26.562 1 59.16 92 ASP B O 1
ATOM 3292 N N . MET B 1 93 ? 11.891 -3.619 25.531 1 62.62 93 MET B N 1
ATOM 3293 C CA . MET B 1 93 ? 11.477 -2.574 24.594 1 62.62 93 MET B CA 1
ATOM 3294 C C . MET B 1 93 ? 11.125 -3.166 23.234 1 62.62 93 MET B C 1
ATOM 3296 O O . MET B 1 93 ? 11.922 -3.904 22.641 1 62.62 93 MET B O 1
ATOM 3300 N N . PRO B 1 94 ? 9.922 -2.994 22.859 1 66.75 94 PRO B N 1
ATOM 3301 C CA . PRO B 1 94 ? 9.539 -3.496 21.547 1 66.75 94 PRO B CA 1
ATOM 3302 C C . PRO B 1 94 ? 10.336 -2.846 20.406 1 66.75 94 PRO B C 1
ATOM 3304 O O . PRO B 1 94 ? 10.68 -1.665 20.5 1 66.75 94 PRO B O 1
ATOM 3307 N N . LYS B 1 95 ? 10.883 -3.723 19.578 1 84.69 95 LYS B N 1
ATOM 3308 C CA . LYS B 1 95 ? 11.406 -3.17 18.344 1 84.69 95 LYS B CA 1
ATOM 3309 C C . LYS B 1 95 ? 10.281 -2.607 17.469 1 84.69 95 LYS B C 1
ATOM 3311 O O . LYS B 1 95 ? 9.258 -3.264 17.281 1 84.69 95 LYS B O 1
ATOM 3316 N N . TYR B 1 96 ? 10.289 -1.309 17.172 1 92.94 96 TYR B N 1
ATOM 3317 C CA . TYR B 1 96 ? 9.312 -0.625 16.328 1 92.94 96 TYR B CA 1
ATOM 3318 C C . TYR B 1 96 ? 9.586 -0.883 14.852 1 92.94 96 TYR B C 1
ATOM 3320 O O . TYR B 1 96 ? 9.883 0.048 14.102 1 92.94 96 TYR B O 1
ATOM 3328 N N . VAL B 1 97 ? 9.422 -2.262 14.516 1 95.62 97 VAL B N 1
ATOM 3329 C CA . VAL B 1 97 ? 9.672 -2.641 13.125 1 95.62 97 VAL B CA 1
ATOM 3330 C C . VAL B 1 97 ? 8.672 -1.944 12.211 1 95.62 97 VAL B C 1
ATOM 3332 O O . VAL B 1 97 ? 7.461 -2.121 12.359 1 95.62 97 VAL B O 1
ATOM 3335 N N . PRO B 1 98 ? 9.211 -1.114 11.297 1 97.81 98 PRO B N 1
ATOM 3336 C CA . PRO B 1 98 ? 8.273 -0.479 10.367 1 97.81 98 PRO B CA 1
ATOM 3337 C C . PRO B 1 98 ? 7.508 -1.49 9.516 1 97.81 98 PRO B C 1
ATOM 3339 O O . PRO B 1 98 ? 8.055 -2.535 9.148 1 97.81 98 PRO B O 1
ATOM 3342 N N . ALA B 1 99 ? 6.277 -1.191 9.219 1 98.38 99 ALA B N 1
ATOM 3343 C CA . ALA B 1 99 ? 5.383 -2.016 8.414 1 98.38 99 ALA B CA 1
ATOM 3344 C C . ALA B 1 99 ? 4.746 -1.199 7.293 1 98.38 99 ALA B C 1
ATOM 3346 O O . ALA B 1 99 ? 4.066 -0.204 7.555 1 98.38 99 ALA B O 1
ATOM 3347 N N . MET B 1 100 ? 4.984 -1.605 6.078 1 98.75 100 MET B N 1
ATOM 3348 C CA . MET B 1 100 ? 4.414 -0.922 4.918 1 98.75 100 MET B CA 1
ATOM 3349 C C . MET B 1 100 ? 3.396 -1.811 4.211 1 98.75 100 MET B C 1
ATOM 3351 O O . MET B 1 100 ? 3.697 -2.955 3.869 1 98.75 100 MET B O 1
ATOM 3355 N N . ASP B 1 101 ? 2.24 -1.294 4.012 1 98.62 101 ASP B N 1
ATOM 3356 C CA . ASP B 1 101 ? 1.196 -2.004 3.281 1 98.62 101 ASP B CA 1
ATOM 3357 C C . ASP B 1 101 ? 1.184 -1.601 1.809 1 98.62 101 ASP B C 1
ATOM 3359 O O . ASP B 1 101 ? 1.002 -0.426 1.483 1 98.62 101 ASP B O 1
ATOM 3363 N N . ILE B 1 102 ? 1.309 -2.604 0.967 1 98.56 102 ILE B N 1
ATOM 3364 C CA . ILE B 1 102 ? 1.313 -2.434 -0.482 1 98.56 102 ILE B CA 1
ATOM 3365 C C . ILE B 1 102 ? -0.021 -2.898 -1.062 1 98.56 102 ILE B C 1
ATOM 3367 O O . ILE B 1 102 ? -0.434 -4.039 -0.846 1 98.56 102 ILE B O 1
ATOM 3371 N N . ARG B 1 103 ? -0.701 -1.958 -1.742 1 97.44 103 ARG B N 1
ATOM 3372 C CA . ARG B 1 103 ? -1.988 -2.262 -2.357 1 97.44 103 ARG B CA 1
ATOM 3373 C C . ARG B 1 103 ? -1.845 -2.445 -3.865 1 97.44 103 ARG B C 1
ATOM 3375 O O . ARG B 1 103 ? -2.279 -1.595 -4.645 1 97.44 103 ARG B O 1
ATOM 3382 N N . ASN B 1 104 ? -1.212 -3.527 -4.297 1 98.38 104 ASN B N 1
ATOM 3383 C CA . ASN B 1 104 ? -1.063 -3.881 -5.703 1 98.38 104 ASN B CA 1
ATOM 3384 C C . ASN B 1 104 ? -1.547 -5.301 -5.98 1 98.38 104 ASN B C 1
ATOM 3386 O O . ASN B 1 104 ? -1.003 -5.988 -6.844 1 98.38 104 ASN B O 1
ATOM 3390 N N . GLN B 1 105 ? -2.479 -5.754 -5.16 1 96.94 105 GLN B N 1
ATOM 3391 C CA . GLN B 1 105 ? -3.254 -6.969 -5.371 1 96.94 105 GLN B CA 1
ATOM 3392 C C . GLN B 1 105 ? -2.35 -8.141 -5.75 1 96.94 105 GLN B C 1
ATOM 3394 O O . GLN B 1 105 ? -1.412 -8.469 -5.02 1 96.94 105 GLN B O 1
ATOM 3399 N N . CYS B 1 106 ? -2.615 -8.859 -6.906 1 98.56 106 CYS B N 1
ATOM 3400 C CA . CYS B 1 106 ? -1.954 -10.109 -7.277 1 98.56 106 CYS B CA 1
ATOM 3401 C C . CYS B 1 106 ? -0.473 -9.875 -7.559 1 98.56 106 CYS B C 1
ATOM 3403 O O . CYS B 1 106 ? 0.341 -10.789 -7.41 1 98.56 106 CYS B O 1
ATOM 3405 N N . SER B 1 107 ? -0.112 -8.695 -7.988 1 98.81 107 SER B N 1
ATOM 3406 C CA . SER B 1 107 ? 1.285 -8.414 -8.297 1 98.81 107 SER B CA 1
ATOM 3407 C C . SER B 1 107 ? 2.004 -7.801 -7.102 1 98.81 107 SER B C 1
ATOM 3409 O O . SER B 1 107 ? 3.174 -7.426 -7.195 1 98.81 107 SER B O 1
ATOM 3411 N N . GLY B 1 108 ? 1.293 -7.695 -5.98 1 98.81 108 GLY B N 1
ATOM 3412 C CA . GLY B 1 108 ? 1.809 -6.996 -4.812 1 98.81 108 GLY B CA 1
ATOM 3413 C C . GLY B 1 108 ? 3.109 -7.582 -4.297 1 98.81 108 GLY B C 1
ATOM 3414 O O . GLY B 1 108 ? 3.994 -6.844 -3.852 1 98.81 108 GLY B O 1
ATOM 3415 N N . PHE B 1 109 ? 3.213 -8.914 -4.336 1 98.94 109 PHE B N 1
ATOM 3416 C CA . PHE B 1 109 ? 4.43 -9.555 -3.846 1 98.94 109 PHE B CA 1
ATOM 3417 C C . PHE B 1 109 ? 5.645 -9.078 -4.629 1 98.94 109 PHE B C 1
ATOM 3419 O O . PHE B 1 109 ? 6.695 -8.797 -4.043 1 98.94 109 PHE B O 1
ATOM 3426 N N . LEU B 1 110 ? 5.566 -8.93 -5.969 1 98.94 110 LEU B N 1
ATOM 3427 C CA . LEU B 1 110 ? 6.699 -8.531 -6.793 1 98.94 110 LEU B CA 1
ATOM 3428 C C . LEU B 1 110 ? 7.02 -7.051 -6.59 1 98.94 110 LEU B C 1
ATOM 3430 O O . LEU B 1 110 ? 8.188 -6.652 -6.645 1 98.94 110 LEU B O 1
ATOM 3434 N N . TYR B 1 111 ? 5.988 -6.238 -6.426 1 98.94 111 TYR B N 1
ATOM 3435 C CA . TYR B 1 111 ? 6.242 -4.852 -6.047 1 98.94 111 TYR B CA 1
ATOM 3436 C C . TYR B 1 111 ? 6.992 -4.781 -4.723 1 98.94 111 TYR B C 1
ATOM 3438 O O . TYR B 1 111 ? 7.934 -3.998 -4.574 1 98.94 111 TYR B O 1
ATOM 3446 N N . GLY B 1 112 ? 6.551 -5.637 -3.771 1 98.94 112 GLY B N 1
ATOM 3447 C CA . GLY B 1 112 ? 7.262 -5.742 -2.508 1 98.94 112 GLY B CA 1
ATOM 3448 C C . GLY B 1 112 ? 8.688 -6.246 -2.662 1 98.94 112 GLY B C 1
ATOM 3449 O O . GLY B 1 112 ? 9.602 -5.727 -2.027 1 98.94 112 GLY B O 1
ATOM 3450 N N . LEU B 1 113 ? 8.867 -7.207 -3.498 1 98.94 113 LEU B N 1
ATOM 3451 C CA . LEU B 1 113 ? 10.195 -7.773 -3.719 1 98.94 113 LEU B CA 1
ATOM 3452 C C . LEU B 1 113 ? 11.141 -6.73 -4.309 1 98.94 113 LEU B C 1
ATOM 3454 O O . LEU B 1 113 ? 12.297 -6.637 -3.902 1 98.94 113 LEU B O 1
ATOM 3458 N N . GLY B 1 114 ? 10.641 -5.953 -5.324 1 98.88 114 GLY B N 1
ATOM 3459 C CA . GLY B 1 114 ? 11.438 -4.859 -5.855 1 98.88 114 GLY B CA 1
ATOM 3460 C C . GLY B 1 114 ? 11.82 -3.832 -4.805 1 98.88 114 GLY B C 1
ATOM 3461 O O . GLY B 1 114 ? 12.969 -3.383 -4.758 1 98.88 114 GLY B O 1
ATOM 3462 N N . THR B 1 115 ? 10.875 -3.543 -3.953 1 98.94 115 THR B N 1
ATOM 3463 C CA . THR B 1 115 ? 11.102 -2.59 -2.873 1 98.94 115 THR B CA 1
ATOM 3464 C C . THR B 1 115 ? 12.141 -3.123 -1.892 1 98.94 115 THR B C 1
ATOM 3466 O O . THR B 1 115 ? 13.125 -2.443 -1.59 1 98.94 115 THR B O 1
ATOM 3469 N N . ALA B 1 116 ? 11.93 -4.355 -1.445 1 98.94 116 ALA B N 1
ATOM 3470 C CA . ALA B 1 116 ? 12.836 -4.98 -0.483 1 98.94 116 ALA B CA 1
ATOM 3471 C C . ALA B 1 116 ? 14.25 -5.082 -1.048 1 98.94 116 ALA B C 1
ATOM 3473 O O . ALA B 1 116 ? 15.219 -4.754 -0.365 1 98.94 116 ALA B O 1
ATOM 3474 N N . SER B 1 117 ? 14.344 -5.527 -2.271 1 98.75 117 SER B N 1
ATOM 3475 C CA . SER B 1 117 ? 15.641 -5.672 -2.92 1 98.75 117 SER B CA 1
ATOM 3476 C C . SER B 1 117 ? 16.375 -4.332 -3.006 1 98.75 117 SER B C 1
ATOM 3478 O O . SER B 1 117 ? 17.578 -4.258 -2.768 1 98.75 117 SER B O 1
ATOM 3480 N N . SER B 1 118 ? 15.633 -3.301 -3.35 1 98.81 118 SER B N 1
ATOM 3481 C CA . SER B 1 118 ? 16.234 -1.974 -3.469 1 98.81 118 SER B CA 1
ATOM 3482 C C . SER B 1 118 ? 16.719 -1.461 -2.117 1 98.81 118 SER B C 1
ATOM 3484 O O . SER B 1 118 ? 17.781 -0.859 -2.021 1 98.81 118 SER B O 1
ATOM 3486 N N . MET B 1 119 ? 15.898 -1.676 -1.071 1 98.88 119 MET B N 1
ATOM 3487 C CA . MET B 1 119 ? 16.266 -1.212 0.264 1 98.88 119 MET B CA 1
ATOM 3488 C C . MET B 1 119 ? 17.5 -1.94 0.775 1 98.88 119 MET B C 1
ATOM 3490 O O . MET B 1 119 ? 18.359 -1.339 1.431 1 98.88 119 MET B O 1
ATOM 3494 N N . VAL B 1 120 ? 17.625 -3.193 0.468 1 98.75 120 VAL B N 1
ATOM 3495 C CA . VAL B 1 120 ? 18.766 -3.994 0.906 1 98.75 120 VAL B CA 1
ATOM 3496 C C . VAL B 1 120 ? 20 -3.641 0.075 1 98.75 120 VAL B C 1
ATOM 3498 O O . VAL B 1 120 ? 21.078 -3.434 0.62 1 98.75 120 VAL B O 1
ATOM 3501 N N . GLN B 1 121 ? 19.828 -3.494 -1.236 1 98.06 121 GLN B N 1
ATOM 3502 C CA . GLN B 1 121 ? 20.953 -3.254 -2.143 1 98.06 121 GLN B CA 1
ATOM 3503 C C . GLN B 1 121 ? 21.516 -1.846 -1.962 1 98.06 121 GLN B C 1
ATOM 3505 O O . GLN B 1 121 ? 22.703 -1.611 -2.191 1 98.06 121 GLN B O 1
ATOM 3510 N N . SER B 1 122 ? 20.672 -0.898 -1.566 1 97.62 122 SER B N 1
ATOM 3511 C CA . SER B 1 122 ? 21.141 0.458 -1.296 1 97.62 122 SER B CA 1
ATOM 3512 C C . SER B 1 122 ? 21.922 0.526 0.02 1 97.62 122 SER B C 1
ATOM 3514 O O . SER B 1 122 ? 22.594 1.519 0.299 1 97.62 122 SER B O 1
ATOM 3516 N N . GLY B 1 123 ? 21.781 -0.515 0.88 1 97.94 123 GLY B N 1
ATOM 3517 C CA . GLY B 1 123 ? 22.406 -0.532 2.193 1 97.94 123 GLY B CA 1
ATOM 3518 C C . GLY B 1 123 ? 21.531 0.076 3.275 1 97.94 123 GLY B C 1
ATOM 3519 O O . GLY B 1 123 ? 21.953 0.162 4.434 1 97.94 123 GLY B O 1
ATOM 3520 N N . ALA B 1 124 ? 20.344 0.441 2.943 1 97.94 124 ALA B N 1
ATOM 3521 C CA . ALA B 1 124 ? 19.453 1.08 3.918 1 97.94 124 ALA B CA 1
ATOM 3522 C C . ALA B 1 124 ? 19.016 0.089 4.992 1 97.94 124 ALA B C 1
ATOM 3524 O O . ALA B 1 124 ? 18.859 0.456 6.16 1 97.94 124 ALA B O 1
ATOM 3525 N N . LEU B 1 125 ? 18.734 -1.125 4.578 1 98.62 125 LEU B N 1
ATOM 3526 C CA . LEU B 1 125 ? 18.297 -2.174 5.492 1 98.62 125 LEU B CA 1
ATOM 3527 C C . LEU B 1 125 ? 19.047 -3.477 5.223 1 98.62 125 LEU B C 1
ATOM 3529 O O . LEU B 1 125 ? 19.641 -3.646 4.16 1 98.62 125 LEU B O 1
ATOM 3533 N N . LYS B 1 126 ? 18.969 -4.375 6.168 1 98.75 126 LYS B N 1
ATOM 3534 C CA . LYS B 1 126 ? 19.703 -5.629 6.043 1 98.75 126 LYS B CA 1
ATOM 3535 C C . LYS B 1 126 ? 18.766 -6.801 5.777 1 98.75 126 LYS B C 1
ATOM 3537 O O . LYS B 1 126 ? 19.078 -7.699 5 1 98.75 126 LYS B O 1
ATOM 3542 N N . HIS B 1 127 ? 17.672 -6.926 6.543 1 98.75 127 HIS B N 1
ATOM 3543 C CA . HIS B 1 127 ? 16.688 -8 6.422 1 98.75 127 HIS B CA 1
ATOM 3544 C C . HIS B 1 127 ? 15.273 -7.441 6.305 1 98.75 127 HIS B C 1
ATOM 3546 O O . HIS B 1 127 ? 14.75 -6.848 7.25 1 98.75 127 HIS B O 1
ATOM 3552 N N . VAL B 1 128 ? 14.664 -7.688 5.137 1 98.88 128 VAL B N 1
ATOM 3553 C CA . VAL B 1 128 ? 13.305 -7.211 4.902 1 98.88 128 VAL B CA 1
ATOM 3554 C C . VAL B 1 128 ? 12.367 -8.398 4.703 1 98.88 128 VAL B C 1
ATOM 3556 O O . VAL B 1 128 ? 12.656 -9.305 3.918 1 98.88 128 VAL B O 1
ATOM 3559 N N . LEU B 1 129 ? 11.32 -8.43 5.461 1 98.81 129 LEU B N 1
ATOM 3560 C CA . LEU B 1 129 ? 10.289 -9.453 5.34 1 98.81 129 LEU B CA 1
ATOM 3561 C C . LEU B 1 129 ? 9.211 -9.023 4.344 1 98.81 129 LEU B C 1
ATOM 3563 O O . LEU B 1 129 ? 8.578 -7.984 4.512 1 98.81 129 LEU B O 1
ATOM 3567 N N . VAL B 1 130 ? 9.055 -9.797 3.273 1 98.94 130 VAL B N 1
ATOM 3568 C CA . VAL B 1 130 ? 8.008 -9.555 2.289 1 98.94 130 VAL B CA 1
ATOM 3569 C C . VAL B 1 130 ? 6.922 -10.617 2.418 1 98.94 130 VAL B C 1
ATOM 3571 O O . VAL B 1 130 ? 7.195 -11.812 2.283 1 98.94 130 VAL B O 1
ATOM 3574 N N . VAL B 1 131 ? 5.695 -10.148 2.652 1 98.88 131 VAL B N 1
ATOM 3575 C CA . VAL B 1 131 ? 4.582 -11.055 2.934 1 98.88 131 VAL B CA 1
ATOM 3576 C C . VAL B 1 131 ? 3.453 -10.812 1.936 1 98.88 131 VAL B C 1
ATOM 3578 O O . VAL B 1 131 ? 3.131 -9.664 1.623 1 98.88 131 VAL B O 1
ATOM 3581 N N . GLY B 1 132 ? 2.943 -11.844 1.324 1 98.81 132 GLY B N 1
ATOM 3582 C CA . GLY B 1 132 ? 1.64 -11.852 0.681 1 98.81 132 GLY B CA 1
ATOM 3583 C C . GLY B 1 132 ? 0.599 -12.641 1.457 1 98.81 132 GLY B C 1
ATOM 3584 O O . GLY B 1 132 ? 0.845 -13.773 1.863 1 98.81 132 GLY B O 1
ATOM 3585 N N . GLY B 1 133 ? -0.537 -12.031 1.736 1 98.44 133 GLY B N 1
ATOM 3586 C CA . GLY B 1 133 ? -1.596 -12.688 2.486 1 98.44 133 GLY B CA 1
ATOM 3587 C C . GLY B 1 133 ? -2.984 -12.227 2.094 1 98.44 133 GLY B C 1
ATOM 3588 O O . GLY B 1 133 ? -3.209 -11.031 1.895 1 98.44 133 GLY B O 1
ATOM 3589 N N . GLU B 1 134 ? -3.891 -13.195 1.988 1 98.19 134 GLU B N 1
ATOM 3590 C CA . GLU B 1 134 ? -5.238 -12.883 1.524 1 98.19 134 GLU B CA 1
ATOM 3591 C C . GLU B 1 134 ? -6.285 -13.719 2.254 1 98.19 134 GLU B C 1
ATOM 3593 O O . GLU B 1 134 ? -6.094 -14.922 2.457 1 98.19 134 GLU B O 1
ATOM 3598 N N . THR B 1 135 ? -7.348 -13.078 2.654 1 97.31 135 THR B N 1
ATOM 3599 C CA . THR B 1 135 ? -8.586 -13.719 3.072 1 97.31 135 THR B CA 1
ATOM 3600 C C . THR B 1 135 ? -9.734 -13.352 2.133 1 97.31 135 THR B C 1
ATOM 3602 O O . THR B 1 135 ? -10.586 -12.531 2.482 1 97.31 135 THR B O 1
ATOM 3605 N N . HIS B 1 136 ? -9.828 -14.023 1.067 1 96.12 136 HIS B N 1
ATOM 3606 C CA . HIS B 1 136 ? -10.812 -13.727 0.031 1 96.12 136 HIS B CA 1
ATOM 3607 C C . HIS B 1 136 ? -12.203 -14.203 0.442 1 96.12 136 HIS B C 1
ATOM 3609 O O . HIS B 1 136 ? -13.203 -13.594 0.059 1 96.12 136 HIS B O 1
ATOM 3615 N N . SER B 1 137 ? -12.227 -15.258 1.175 1 94.94 137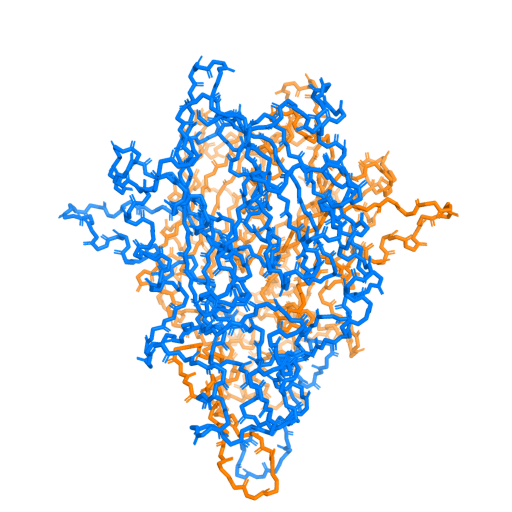 SER B N 1
ATOM 3616 C CA . SER B 1 137 ? -13.477 -15.945 1.475 1 94.94 137 SER B CA 1
ATOM 3617 C C . SER B 1 137 ? -14.461 -15.031 2.193 1 94.94 137 SER B C 1
ATOM 3619 O O . SER B 1 137 ? -15.672 -15.281 2.193 1 94.94 137 SER B O 1
ATOM 3621 N N . ALA B 1 138 ? -13.945 -13.969 2.742 1 91.44 138 ALA B N 1
ATOM 3622 C CA . ALA B 1 138 ? -14.797 -13.039 3.479 1 91.44 138 ALA B CA 1
ATOM 3623 C C . ALA B 1 138 ? -15.492 -12.062 2.531 1 91.44 138 ALA B C 1
ATOM 3625 O O . ALA B 1 138 ? -16.5 -11.453 2.893 1 91.44 138 ALA B O 1
ATOM 3626 N N . ALA B 1 139 ? -15 -11.953 1.358 1 90.88 139 ALA B N 1
ATOM 3627 C CA . ALA B 1 139 ? -15.453 -10.883 0.469 1 90.88 139 ALA B CA 1
ATOM 3628 C C . ALA B 1 139 ? -15.859 -11.438 -0.893 1 90.88 139 ALA B C 1
ATOM 3630 O O . ALA B 1 139 ? -15.609 -10.805 -1.925 1 90.88 139 ALA B O 1
ATOM 3631 N N . LEU B 1 140 ? -16.406 -12.539 -0.937 1 92.06 140 LEU B N 1
ATOM 3632 C CA . LEU B 1 140 ? -16.875 -13.148 -2.172 1 92.06 140 LEU B CA 1
ATOM 3633 C C . LEU B 1 140 ? -18.406 -13.25 -2.178 1 92.06 140 LEU B C 1
ATOM 3635 O O . LEU B 1 140 ? -19.016 -13.469 -1.133 1 92.06 140 LEU B O 1
ATOM 3639 N N . ASP B 1 141 ? -19.016 -13.055 -3.346 1 89.44 141 ASP B N 1
ATOM 3640 C CA . ASP B 1 141 ? -20.438 -13.297 -3.541 1 89.44 141 ASP B CA 1
ATOM 3641 C C . ASP B 1 141 ? -20.734 -14.797 -3.617 1 89.44 141 ASP B C 1
ATOM 3643 O O . ASP B 1 141 ? -20.656 -15.391 -4.691 1 89.44 141 ASP B O 1
ATOM 3647 N N . MET B 1 142 ? -21.203 -15.344 -2.508 1 90.62 142 MET B N 1
ATOM 3648 C CA . MET B 1 142 ? -21.406 -16.781 -2.404 1 90.62 142 MET B CA 1
ATOM 3649 C C . MET B 1 142 ? -22.781 -17.188 -2.934 1 90.62 142 MET B C 1
ATOM 3651 O O . MET B 1 142 ? -23.484 -17.984 -2.307 1 90.62 142 MET B O 1
ATOM 3655 N N . THR B 1 143 ? -23.172 -16.547 -3.996 1 89.88 143 THR B N 1
ATOM 3656 C CA . THR B 1 143 ? -24.375 -16.906 -4.746 1 89.88 143 THR B CA 1
ATOM 3657 C C . THR B 1 143 ? -24.016 -17.25 -6.191 1 89.88 143 THR B C 1
ATOM 3659 O O . THR B 1 143 ? -22.859 -17.109 -6.609 1 89.88 143 THR B O 1
ATOM 3662 N N . THR B 1 144 ? -25.016 -17.688 -6.957 1 93.81 144 THR B N 1
ATOM 3663 C CA . THR B 1 144 ? -24.812 -18.047 -8.352 1 93.81 144 THR B CA 1
ATOM 3664 C C . THR B 1 144 ? -24.375 -16.828 -9.164 1 93.81 144 THR B C 1
ATOM 3666 O O . THR B 1 144 ? -23.609 -16.969 -10.125 1 93.81 144 THR B O 1
ATOM 3669 N N . ARG B 1 145 ? -24.734 -15.688 -8.656 1 89.56 145 ARG B N 1
ATOM 3670 C CA . ARG B 1 145 ? -24.344 -14.469 -9.352 1 89.56 145 ARG B CA 1
ATOM 3671 C C . ARG B 1 145 ? -22.828 -14.297 -9.344 1 89.56 145 ARG B C 1
ATOM 3673 O O . ARG B 1 145 ? -22.25 -13.812 -10.32 1 89.56 145 ARG B O 1
ATOM 3680 N N . GLY B 1 146 ? -22.203 -14.711 -8.328 1 91.88 146 GLY B N 1
ATOM 3681 C CA . GLY B 1 146 ? -20.781 -14.516 -8.148 1 91.88 146 GLY B CA 1
ATOM 3682 C C . GLY B 1 146 ? -19.953 -15.711 -8.586 1 91.88 146 GLY B C 1
ATOM 3683 O O . GLY B 1 146 ? -18.734 -15.75 -8.359 1 91.88 146 GLY B O 1
ATOM 3684 N N . ARG B 1 147 ? -20.453 -16.672 -9.219 1 94.19 147 ARG B N 1
ATOM 3685 C CA . ARG B 1 147 ? -19.828 -17.969 -9.406 1 94.19 147 ARG B CA 1
ATOM 3686 C C . ARG B 1 147 ? -18.516 -17.844 -10.18 1 94.19 147 ARG B C 1
ATOM 3688 O O . ARG B 1 147 ? -17.547 -18.562 -9.891 1 94.19 147 ARG B O 1
ATOM 3695 N N . THR B 1 148 ? -18.453 -16.875 -11.164 1 94.5 148 THR B N 1
ATOM 3696 C CA . THR B 1 148 ? -17.266 -16.75 -12.008 1 94.5 148 THR B CA 1
ATOM 3697 C C . THR B 1 148 ? -16.078 -16.234 -11.203 1 94.5 148 THR B C 1
ATOM 3699 O O . THR B 1 148 ? -14.938 -16.609 -11.453 1 94.5 148 THR B O 1
ATOM 3702 N N . VAL B 1 149 ? -16.344 -15.445 -10.25 1 94.94 149 VAL B N 1
ATOM 3703 C CA . VAL B 1 149 ? -15.297 -14.875 -9.422 1 94.94 149 VAL B CA 1
ATOM 3704 C C . VAL B 1 149 ? -15.039 -15.781 -8.219 1 94.94 149 VAL B C 1
ATOM 3706 O O . VAL B 1 149 ? -13.898 -16.141 -7.93 1 94.94 149 VAL B O 1
ATOM 3709 N N . THR B 1 150 ? -16.047 -16.219 -7.594 1 95.62 150 THR B N 1
ATOM 3710 C CA . THR B 1 150 ? -15.977 -17 -6.355 1 95.62 150 THR B CA 1
ATOM 3711 C C . THR B 1 150 ? -15.258 -18.328 -6.582 1 95.62 150 THR B C 1
ATOM 3713 O O . THR B 1 150 ? -14.523 -18.797 -5.711 1 95.62 150 THR B O 1
ATOM 3716 N N . SER B 1 151 ? -15.391 -18.906 -7.719 1 97.25 151 SER B N 1
ATOM 3717 C CA . SER B 1 151 ? -14.82 -20.219 -8.008 1 97.25 151 SER B CA 1
ATOM 3718 C C . SER B 1 151 ? -13.297 -20.141 -8.133 1 97.25 151 SER B C 1
ATOM 3720 O O . SER B 1 151 ? -12.617 -21.172 -8.125 1 97.25 151 SER B O 1
ATOM 3722 N N . LEU B 1 152 ? -12.719 -18.953 -8.133 1 98.06 152 LEU B N 1
ATOM 3723 C CA . LEU B 1 152 ? -11.297 -18.766 -8.422 1 98.06 152 LEU B CA 1
ATOM 3724 C C . LEU B 1 152 ? -10.484 -18.703 -7.137 1 98.06 152 LEU B C 1
ATOM 3726 O O . LEU B 1 152 ? -9.367 -19.234 -7.074 1 98.06 152 LEU B O 1
ATOM 3730 N N . PHE B 1 153 ? -11.055 -18.109 -6.137 1 98.12 153 PHE B N 1
ATOM 3731 C CA . PHE B 1 153 ? -10.172 -17.562 -5.109 1 98.12 153 PHE B CA 1
ATOM 3732 C C . PHE B 1 153 ? -10.125 -18.484 -3.893 1 98.12 153 PHE B C 1
ATOM 3734 O O . PHE B 1 153 ? -11.141 -19.078 -3.52 1 98.12 153 PHE B O 1
ATOM 3741 N N . GLY B 1 154 ? -8.984 -18.594 -3.324 1 98.44 154 GLY B N 1
ATOM 3742 C CA . GLY B 1 154 ? -8.727 -19.219 -2.039 1 98.44 154 GLY B CA 1
ATOM 3743 C C . GLY B 1 154 ? -7.914 -18.359 -1.098 1 98.44 154 GL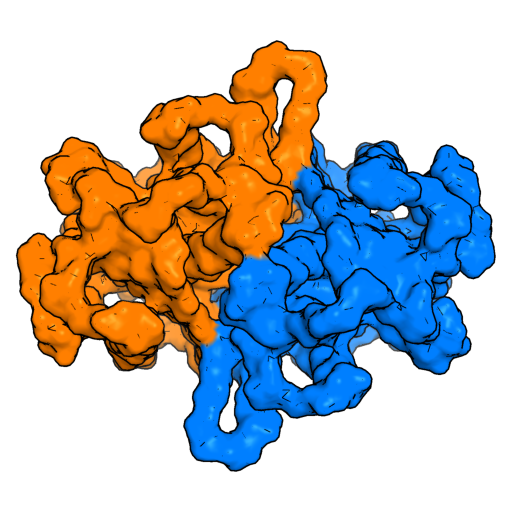Y B C 1
ATOM 3744 O O . GLY B 1 154 ? -7.359 -17.328 -1.51 1 98.44 154 GLY B O 1
ATOM 3745 N N . ASP B 1 155 ? -7.93 -18.734 0.165 1 98.56 155 ASP B N 1
ATOM 3746 C CA . ASP B 1 155 ? -7.203 -18 1.194 1 98.56 155 ASP B CA 1
ATOM 3747 C C . ASP B 1 155 ? -5.809 -18.578 1.41 1 98.56 155 ASP B C 1
ATOM 3749 O O . ASP B 1 155 ? -5.605 -19.781 1.256 1 98.56 155 ASP B O 1
ATOM 3753 N N . GLY B 1 156 ? -4.855 -17.672 1.737 1 98.62 156 GLY B N 1
ATOM 3754 C CA . GLY B 1 156 ? -3.512 -18.141 2.043 1 98.62 156 GLY B CA 1
ATOM 3755 C C . GLY B 1 156 ? -2.521 -17 2.238 1 98.62 156 GLY B C 1
ATOM 3756 O O . GLY B 1 156 ? -2.861 -15.836 2.039 1 98.62 156 GLY B O 1
ATOM 3757 N N . ALA B 1 157 ? -1.377 -17.391 2.713 1 98.81 157 ALA B N 1
ATOM 3758 C CA . ALA B 1 157 ? -0.29 -16.438 2.873 1 98.81 157 ALA B CA 1
ATOM 3759 C C . ALA B 1 157 ? 1.067 -17.109 2.672 1 98.81 157 ALA B C 1
ATOM 3761 O O . ALA B 1 157 ? 1.215 -18.312 2.902 1 98.81 157 ALA B O 1
ATOM 3762 N N . GLY B 1 158 ? 1.999 -16.391 2.188 1 98.88 158 GLY B N 1
ATOM 3763 C CA . GLY B 1 158 ? 3.406 -16.734 2.07 1 98.88 158 GLY B CA 1
ATOM 3764 C C . GLY B 1 158 ? 4.336 -15.578 2.373 1 98.88 158 GLY B C 1
ATOM 3765 O O . GLY B 1 158 ? 3.9 -14.43 2.428 1 98.88 158 GLY B O 1
ATOM 3766 N N . ALA B 1 159 ? 5.59 -15.898 2.662 1 98.88 159 ALA B N 1
ATOM 3767 C CA . ALA B 1 159 ? 6.547 -14.852 3.018 1 98.88 159 ALA B CA 1
ATOM 3768 C C . ALA B 1 159 ? 7.961 -15.234 2.586 1 98.88 159 ALA B C 1
ATOM 3770 O O . ALA B 1 159 ? 8.281 -16.422 2.467 1 98.88 159 ALA B O 1
ATOM 3771 N N . VAL B 1 160 ? 8.766 -14.242 2.357 1 98.81 160 VAL B N 1
ATOM 3772 C CA . VAL B 1 160 ? 10.203 -14.406 2.131 1 98.81 160 VAL B CA 1
ATOM 3773 C C . VAL B 1 160 ? 10.977 -13.359 2.928 1 98.81 160 VAL B C 1
ATOM 3775 O O . VAL B 1 160 ? 10.453 -12.281 3.221 1 98.81 160 VAL B O 1
ATOM 3778 N N . VAL B 1 161 ? 12.156 -13.688 3.33 1 98.69 161 VAL B N 1
ATOM 3779 C CA . VAL B 1 161 ? 13.102 -12.719 3.881 1 98.69 161 VAL B CA 1
ATOM 3780 C C . VAL B 1 161 ? 14.156 -12.367 2.83 1 98.69 161 VAL B C 1
ATOM 3782 O O . VAL B 1 161 ? 14.82 -13.258 2.289 1 98.69 161 VAL B O 1
ATOM 3785 N N . VAL B 1 162 ? 14.211 -11.117 2.467 1 98.81 162 VAL B N 1
ATOM 3786 C CA . VAL B 1 162 ? 15.266 -10.594 1.601 1 98.81 162 VAL B CA 1
ATOM 3787 C C . VAL B 1 162 ? 16.406 -10.039 2.447 1 98.81 162 VAL B C 1
ATOM 3789 O O . VAL B 1 162 ? 16.219 -9.094 3.217 1 98.81 162 VAL B O 1
ATOM 3792 N N . SER B 1 163 ? 17.594 -10.609 2.273 1 98.56 163 SER B N 1
ATOM 3793 C CA . SER B 1 163 ? 18.703 -10.273 3.152 1 98.56 163 SER B CA 1
ATOM 3794 C C . SER B 1 163 ? 19.906 -9.805 2.354 1 98.56 163 SER B C 1
ATOM 3796 O O . SER B 1 163 ? 20.125 -10.258 1.227 1 98.56 163 SER B O 1
ATOM 3798 N N . ALA B 1 164 ? 20.656 -8.898 2.959 1 98.25 164 ALA B N 1
ATOM 3799 C CA . ALA B 1 164 ? 21.938 -8.516 2.398 1 98.25 164 ALA B CA 1
ATOM 3800 C C . ALA B 1 164 ? 22.906 -9.703 2.365 1 98.25 164 ALA B C 1
ATOM 3802 O O . ALA B 1 164 ? 22.906 -10.523 3.283 1 98.25 164 ALA B O 1
ATOM 3803 N N . THR B 1 165 ? 23.609 -9.82 1.32 1 95.94 165 THR B N 1
ATOM 3804 C CA . THR B 1 165 ? 24.625 -10.875 1.198 1 95.94 165 THR B CA 1
ATOM 3805 C C . THR B 1 165 ? 25.797 -10.391 0.363 1 95.94 165 THR B C 1
ATOM 3807 O O . THR B 1 165 ? 25.641 -9.539 -0.516 1 95.94 165 THR B O 1
ATOM 3810 N N . ASP B 1 166 ? 26.953 -10.906 0.655 1 95.06 166 ASP B N 1
ATOM 3811 C CA . ASP B 1 166 ? 28.141 -10.617 -0.134 1 95.06 166 ASP B CA 1
ATOM 3812 C C . ASP B 1 166 ? 28.359 -11.688 -1.201 1 95.06 166 ASP B C 1
ATOM 3814 O O . ASP B 1 166 ? 29.281 -11.578 -2.02 1 95.06 166 ASP B O 1
ATOM 3818 N N . ASP B 1 167 ? 27.453 -12.648 -1.181 1 94.69 167 ASP B N 1
ATOM 3819 C CA . ASP B 1 167 ? 27.547 -13.695 -2.189 1 94.69 167 ASP B CA 1
ATOM 3820 C C . ASP B 1 167 ? 26.984 -13.227 -3.529 1 94.69 167 ASP B C 1
ATOM 3822 O O . ASP B 1 167 ? 25.781 -13.023 -3.668 1 94.69 167 ASP B O 1
ATOM 3826 N N . PRO B 1 168 ? 27.844 -13.086 -4.512 1 91.06 168 PRO B N 1
ATOM 3827 C CA . PRO B 1 168 ? 27.391 -12.57 -5.801 1 91.06 168 PRO B CA 1
ATOM 3828 C C . PRO B 1 168 ? 26.469 -13.539 -6.535 1 91.06 168 PRO B C 1
ATOM 3830 O O . PRO B 1 168 ? 25.844 -13.172 -7.531 1 91.06 168 PRO B O 1
ATOM 3833 N N . LYS B 1 169 ? 26.344 -14.742 -6.023 1 92.5 169 LYS B N 1
ATOM 3834 C CA . LYS B 1 169 ? 25.547 -15.75 -6.695 1 92.5 169 LYS B CA 1
ATOM 3835 C C . LYS B 1 169 ? 24.203 -15.945 -5.988 1 92.5 169 LYS B C 1
ATOM 3837 O O . LYS B 1 169 ? 23.516 -16.938 -6.211 1 92.5 169 LYS B O 1
ATOM 3842 N N . ARG B 1 170 ? 23.922 -14.977 -5.145 1 95.19 170 ARG B N 1
ATOM 3843 C CA . ARG B 1 170 ? 22.656 -15.062 -4.426 1 95.19 170 ARG B CA 1
ATOM 3844 C C . ARG B 1 170 ? 21.938 -13.727 -4.441 1 95.19 170 ARG B C 1
ATOM 3846 O O . ARG B 1 170 ? 22.562 -12.664 -4.418 1 95.19 170 ARG B O 1
ATOM 3853 N N . GLY B 1 171 ? 20.609 -13.875 -4.473 1 96.06 171 GLY B N 1
ATOM 3854 C CA . GLY B 1 171 ? 19.812 -12.672 -4.297 1 96.06 171 GLY B CA 1
ATOM 3855 C C . GLY B 1 171 ? 19.016 -12.305 -5.531 1 96.06 171 GLY B C 1
ATOM 3856 O O . GLY B 1 171 ? 19.078 -12.992 -6.551 1 96.06 171 GLY B O 1
ATOM 3857 N N . VAL B 1 172 ? 18.234 -11.281 -5.395 1 97.75 172 VAL B N 1
ATOM 3858 C CA . VAL B 1 172 ? 17.422 -10.781 -6.5 1 97.75 172 VAL B CA 1
ATOM 3859 C C . VAL B 1 172 ? 18.328 -10.062 -7.508 1 97.75 172 VAL B C 1
ATOM 3861 O O . VAL B 1 172 ? 18.953 -9.055 -7.184 1 97.75 172 VAL B O 1
ATOM 3864 N N . ARG B 1 173 ? 18.375 -10.539 -8.75 1 95.94 173 ARG B N 1
ATOM 3865 C CA . ARG B 1 173 ? 19.234 -10 -9.789 1 95.94 173 ARG B CA 1
ATOM 3866 C C . ARG B 1 173 ? 18.594 -8.805 -10.484 1 95.94 173 ARG B C 1
ATOM 3868 O O . ARG B 1 173 ? 19.281 -7.828 -10.812 1 95.94 173 ARG B O 1
ATOM 3875 N N . LYS B 1 174 ? 17.391 -9.047 -10.781 1 97.25 174 LYS B N 1
ATOM 3876 C CA . LYS B 1 174 ? 16.656 -8.031 -11.555 1 97.25 174 LYS B CA 1
ATOM 3877 C C . LYS B 1 174 ? 15.156 -8.133 -11.312 1 97.25 174 LYS B C 1
ATOM 3879 O O . LYS B 1 174 ? 14.633 -9.219 -11.07 1 97.25 174 LYS B O 1
ATOM 3884 N N . TRP B 1 175 ? 14.555 -6.98 -11.266 1 98.56 175 TRP B N 1
ATOM 3885 C CA . TRP B 1 175 ? 13.102 -6.922 -11.273 1 98.56 175 TRP B CA 1
ATOM 3886 C C . TRP B 1 175 ? 12.602 -5.887 -12.273 1 98.56 175 TRP B C 1
ATOM 3888 O O . TRP B 1 175 ? 13.344 -4.973 -12.656 1 98.56 175 TRP B O 1
ATOM 3898 N N . HIS B 1 176 ? 11.43 -6.137 -12.742 1 98.12 176 HIS B N 1
ATOM 3899 C CA . HIS B 1 176 ? 10.688 -5.254 -13.633 1 98.12 176 HIS B CA 1
ATOM 3900 C C . HIS B 1 176 ? 9.227 -5.137 -13.203 1 98.12 176 HIS B C 1
ATOM 3902 O O . HIS B 1 176 ? 8.578 -6.145 -12.922 1 98.12 176 HIS B O 1
ATOM 3908 N N . LEU B 1 177 ? 8.75 -3.885 -13.125 1 98.56 177 LEU B N 1
ATOM 3909 C CA . LEU B 1 177 ? 7.363 -3.617 -12.766 1 98.56 177 LEU B CA 1
ATOM 3910 C C . LEU B 1 177 ? 6.672 -2.795 -13.844 1 98.56 177 LEU B C 1
ATOM 3912 O O . LEU B 1 177 ? 7.328 -2.1 -14.625 1 98.56 177 LEU B O 1
ATOM 3916 N N . GLY B 1 178 ? 5.352 -2.914 -13.898 1 97.5 178 GLY B N 1
ATOM 3917 C CA . GLY B 1 178 ? 4.559 -2.146 -14.852 1 97.5 178 GLY B CA 1
ATOM 3918 C C . GLY B 1 178 ? 3.117 -1.964 -14.414 1 97.5 178 GLY B C 1
ATOM 3919 O O . GLY B 1 178 ? 2.668 -2.596 -13.461 1 97.5 178 GLY B O 1
ATOM 3920 N N . ALA B 1 179 ? 2.48 -1.053 -15.102 1 97.12 179 ALA B N 1
ATOM 3921 C CA . ALA B 1 179 ? 1.061 -0.797 -14.867 1 97.12 179 ALA B CA 1
ATOM 3922 C C . ALA B 1 179 ? 0.389 -0.252 -16.125 1 97.12 179 ALA B C 1
ATOM 3924 O O . ALA B 1 179 ? 1.042 0.368 -16.969 1 97.12 179 ALA B O 1
ATOM 3925 N N . ASP B 1 180 ? -0.833 -0.52 -16.266 1 95.62 180 ASP B N 1
ATOM 3926 C CA . ASP B 1 180 ? -1.711 0.029 -17.297 1 95.62 180 ASP B CA 1
ATOM 3927 C C . ASP B 1 180 ? -3.096 0.334 -16.734 1 95.62 180 ASP B C 1
ATOM 3929 O O . ASP B 1 180 ? -3.992 -0.511 -16.781 1 95.62 180 ASP B O 1
ATOM 3933 N N . GLY B 1 181 ? -3.225 1.608 -16.266 1 95.38 181 GLY B N 1
ATOM 3934 C CA . GLY B 1 181 ? -4.426 2.029 -15.57 1 95.38 181 GLY B CA 1
ATOM 3935 C C . GLY B 1 181 ? -5.621 2.201 -16.484 1 95.38 181 GLY B C 1
ATOM 3936 O O . GLY B 1 181 ? -6.75 2.385 -16.016 1 95.38 181 GLY B O 1
ATOM 3937 N N . ARG B 1 182 ? -5.473 2.094 -17.859 1 94.38 182 ARG B N 1
ATOM 3938 C CA . ARG B 1 182 ? -6.562 2.25 -18.812 1 94.38 182 ARG B CA 1
ATOM 3939 C C . ARG B 1 182 ? -7.633 1.188 -18.609 1 94.38 182 ARG B C 1
ATOM 3941 O O . ARG B 1 182 ? -8.805 1.41 -18.938 1 94.38 182 ARG B O 1
ATOM 3948 N N . PHE B 1 183 ? -7.242 0.043 -17.859 1 93.88 183 PHE B N 1
ATOM 3949 C CA . PHE B 1 183 ? -8.148 -1.094 -17.719 1 93.88 183 PHE B CA 1
ATOM 3950 C C . PHE B 1 183 ? -8.398 -1.411 -16.25 1 93.88 183 PHE B C 1
ATOM 3952 O O . PHE B 1 183 ? -8.711 -2.551 -15.898 1 93.88 183 PHE B O 1
ATOM 3959 N N . ALA B 1 184 ? -8.25 -0.423 -15.453 1 95.94 184 ALA B N 1
ATOM 3960 C CA . ALA B 1 184 ? -8.344 -0.611 -14.008 1 95.94 184 ALA B CA 1
ATOM 3961 C C . ALA B 1 184 ? -9.688 -1.229 -13.625 1 95.94 184 ALA B C 1
ATOM 3963 O O . ALA B 1 184 ? -9.766 -2.031 -12.695 1 95.94 184 ALA B O 1
ATOM 3964 N N . GLU B 1 185 ? -10.734 -0.971 -14.375 1 96.06 185 GLU B N 1
ATOM 3965 C CA . GLU B 1 185 ? -12.078 -1.405 -14 1 96.06 185 GLU B CA 1
ATOM 3966 C C . GLU B 1 185 ? -12.391 -2.787 -14.57 1 96.06 185 GLU B C 1
ATOM 3968 O O . GLU B 1 185 ? -13.492 -3.305 -14.391 1 96.06 185 GLU B O 1
ATOM 3973 N N . ALA B 1 186 ? -11.414 -3.445 -15.234 1 97.5 186 ALA B N 1
ATOM 3974 C CA . ALA B 1 186 ? -11.594 -4.816 -15.703 1 97.5 186 ALA B CA 1
ATOM 3975 C C . ALA B 1 186 ? -11.484 -5.812 -14.555 1 97.5 186 ALA B C 1
ATOM 3977 O O . ALA B 1 186 ? -11.922 -6.957 -14.672 1 97.5 186 ALA B O 1
ATOM 3978 N N . LEU B 1 187 ? -10.93 -5.445 -13.508 1 97.06 187 LEU B N 1
ATOM 3979 C CA . LEU B 1 187 ? -10.781 -6.215 -12.281 1 97.06 187 LEU B CA 1
ATOM 3980 C C . LEU B 1 187 ? -10.695 -5.293 -11.07 1 97.06 187 LEU B C 1
ATOM 3982 O O . LEU B 1 187 ? -9.656 -4.684 -10.82 1 97.06 187 LEU B O 1
ATOM 3986 N N . TRP B 1 188 ? -11.797 -5.145 -10.383 1 96.44 188 TRP B N 1
ATOM 3987 C CA . TRP B 1 188 ? -11.859 -4.156 -9.305 1 96.44 188 TRP B CA 1
ATOM 3988 C C . TRP B 1 188 ? -13 -4.469 -8.344 1 96.44 188 TRP B C 1
ATOM 3990 O O . TRP B 1 188 ? -13.789 -5.383 -8.578 1 96.44 188 TRP B O 1
ATOM 4000 N N . MET B 1 189 ? -12.992 -3.857 -7.25 1 93.06 189 MET B N 1
ATOM 4001 C CA . MET B 1 189 ? -14.094 -3.826 -6.289 1 93.06 189 MET B CA 1
ATOM 4002 C C . MET B 1 189 ? -14.57 -2.398 -6.051 1 93.06 189 MET B C 1
ATOM 4004 O O . MET B 1 189 ? -13.953 -1.651 -5.289 1 93.06 189 MET B O 1
ATOM 4008 N N . PRO B 1 190 ? -15.68 -2.074 -6.641 1 87.75 190 PRO B N 1
ATOM 4009 C CA . PRO B 1 190 ? -16.062 -0.667 -6.762 1 87.75 190 PRO B CA 1
ATOM 4010 C C . PRO B 1 190 ? -16.641 -0.101 -5.465 1 87.75 190 PRO B C 1
ATOM 4012 O O . PRO B 1 190 ? -16.953 1.092 -5.395 1 87.75 190 PRO B O 1
ATOM 4015 N N . VAL B 1 191 ? -16.734 -0.903 -4.492 1 78.69 191 VAL B N 1
ATOM 4016 C CA . VAL B 1 191 ? -17.266 -0.321 -3.266 1 78.69 191 VAL B CA 1
ATOM 4017 C C . VAL B 1 191 ? -16.359 0.808 -2.787 1 78.69 191 VAL B C 1
ATOM 4019 O O . VAL B 1 191 ? -15.18 0.863 -3.154 1 78.69 191 VAL B O 1
ATOM 4022 N N . TRP B 1 192 ? -16.828 1.865 -2.193 1 77.56 192 TRP B N 1
ATOM 4023 C CA . TRP B 1 192 ? -16.031 2.955 -1.631 1 77.56 192 TRP B CA 1
ATOM 4024 C C . TRP B 1 192 ? -15.656 3.967 -2.707 1 77.56 192 TRP B C 1
ATOM 4026 O O . TRP B 1 192 ? -14.5 4.371 -2.809 1 77.56 192 TRP B O 1
ATOM 4036 N N . ASP B 1 193 ? -16.5 4.363 -3.502 1 86.94 193 ASP B N 1
ATOM 4037 C CA . ASP B 1 193 ? -16.141 5.375 -4.492 1 86.94 193 ASP B CA 1
ATOM 4038 C C . ASP B 1 193 ? -15.922 6.734 -3.836 1 86.94 193 ASP B C 1
ATOM 4040 O O . ASP B 1 193 ? -16.875 7.5 -3.652 1 86.94 193 ASP B O 1
ATOM 4044 N N . ILE B 1 194 ? -14.617 7.113 -3.604 1 92.75 194 ILE B N 1
ATOM 4045 C CA . ILE B 1 194 ? -14.258 8.289 -2.812 1 92.75 194 ILE B CA 1
ATOM 4046 C C . ILE B 1 194 ? -14.625 9.555 -3.576 1 92.75 194 ILE B C 1
ATOM 4048 O O . ILE B 1 194 ? -14.586 10.656 -3.018 1 92.75 194 ILE B O 1
ATOM 4052 N N . ARG B 1 195 ? -15.055 9.461 -4.848 1 93.44 195 ARG B N 1
ATOM 4053 C CA . ARG B 1 195 ? -15.438 10.609 -5.66 1 93.44 195 ARG B CA 1
ATOM 4054 C C . ARG B 1 195 ? -16.875 11.031 -5.371 1 93.44 195 ARG B C 1
ATOM 4056 O O . ARG B 1 195 ? -17.297 12.117 -5.773 1 93.44 195 ARG B O 1
ATOM 4063 N N . LYS B 1 196 ? -17.5 10.133 -4.688 1 87.69 196 LYS B N 1
ATOM 4064 C CA . LYS B 1 196 ? -18.875 10.40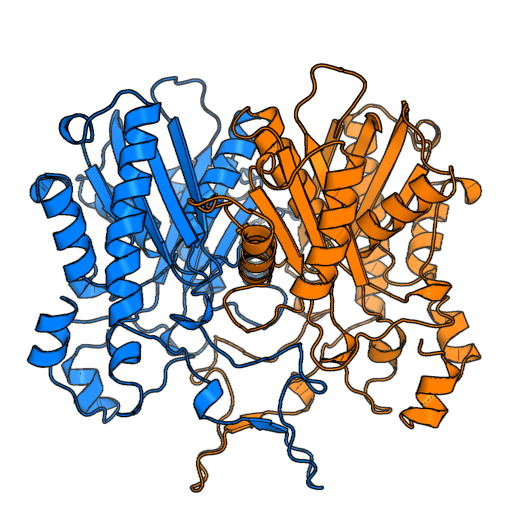6 -4.309 1 87.69 196 LYS B CA 1
ATOM 4065 C C . LYS B 1 196 ? -18.969 10.906 -2.869 1 87.69 196 LYS B C 1
ATOM 4067 O O . LYS B 1 196 ? -18.344 10.336 -1.97 1 87.69 196 LYS B O 1
ATOM 4072 N N . LYS B 1 197 ? -19.703 11.977 -2.627 1 82.06 197 LYS B N 1
ATOM 4073 C CA . LYS B 1 197 ? -19.875 12.531 -1.288 1 82.06 197 LYS B CA 1
ATOM 4074 C C . LYS B 1 197 ? -21.328 12.383 -0.819 1 82.06 197 LYS B C 1
ATOM 4076 O O . LYS B 1 197 ? -22.219 13.062 -1.321 1 82.06 197 LYS B O 1
ATOM 4081 N N . PRO B 1 198 ? -21.688 11.406 0.03 1 79.62 198 PRO B N 1
ATOM 4082 C CA . PRO B 1 198 ? -20.781 10.492 0.736 1 79.62 198 PRO B CA 1
ATOM 4083 C C . PRO B 1 198 ? -20.297 9.344 -0.144 1 79.62 198 PRO B C 1
ATOM 4085 O O . PRO B 1 198 ? -20.906 9.062 -1.185 1 79.62 198 PRO B O 1
ATOM 4088 N N . PHE B 1 199 ? -19.188 8.742 0.364 1 77.44 199 PHE B N 1
ATOM 4089 C CA . PHE B 1 199 ? -18.516 7.723 -0.439 1 77.44 199 PHE B CA 1
ATOM 4090 C C . PHE B 1 199 ? -19.406 6.492 -0.587 1 77.44 199 PHE B C 1
ATOM 4092 O O . PHE B 1 199 ? -19.156 5.645 -1.45 1 77.44 199 PHE B O 1
ATOM 4099 N N . VAL B 1 200 ? -20.375 6.285 0.313 1 71.19 200 VAL B N 1
ATOM 4100 C CA . VAL B 1 200 ? -21.375 5.219 0.229 1 71.19 200 VAL B CA 1
ATOM 4101 C C . VAL B 1 200 ? -22.781 5.82 0.187 1 71.19 200 VAL B C 1
ATOM 4103 O O . VAL B 1 200 ? -23.016 6.887 0.761 1 71.19 200 VAL B O 1
ATOM 4106 N N . ASN B 1 201 ? -23.656 5.246 -0.723 1 62.38 201 ASN B N 1
ATOM 4107 C CA . ASN B 1 201 ? -25.031 5.727 -0.707 1 62.38 201 ASN B CA 1
ATOM 4108 C C . ASN B 1 201 ? -25.719 5.383 0.605 1 62.38 201 ASN B C 1
ATOM 4110 O O . ASN B 1 201 ? -25.859 4.207 0.954 1 62.38 201 ASN B O 1
ATOM 4114 N N . LEU B 1 202 ? -25.797 6.402 1.439 1 55.97 202 LEU B N 1
ATOM 4115 C CA . LEU B 1 202 ? -26.516 6.242 2.703 1 55.97 202 LEU B CA 1
ATOM 4116 C C . LEU B 1 202 ? -28 6.527 2.533 1 55.97 202 LEU B C 1
ATOM 4118 O O . LEU B 1 202 ? -28.375 7.602 2.055 1 55.97 202 LEU B O 1
ATOM 4122 N N . PRO B 1 203 ? -28.812 5.641 2.143 1 48.56 203 PRO B N 1
ATOM 4123 C CA . PRO B 1 203 ? -30.203 6.09 2.137 1 48.56 203 PRO B CA 1
ATOM 4124 C C . PRO B 1 203 ? -30.562 6.906 3.373 1 48.56 203 PRO B C 1
ATOM 4126 O O . PRO B 1 203 ? -30 6.691 4.449 1 48.56 203 PRO B O 1
ATOM 4129 N N . HIS B 1 204 ? -30.984 8.094 3.086 1 43.16 204 HIS B N 1
ATOM 4130 C CA . HIS B 1 204 ? -31.484 9.047 4.074 1 43.16 204 HIS B CA 1
ATOM 4131 C C . HIS B 1 204 ? -32.406 8.367 5.066 1 43.16 204 HIS B C 1
ATOM 4133 O O . HIS B 1 204 ? -33 9.031 5.926 1 43.16 204 HIS B O 1
ATOM 4139 N N . GLY B 1 205 ? -32.969 7.195 4.805 1 41.03 205 GLY B N 1
ATOM 4140 C CA . GLY B 1 205 ? -34.062 7.102 5.746 1 41.03 205 GLY B CA 1
ATOM 4141 C C . GLY B 1 205 ? -33.625 7.109 7.195 1 41.03 205 GLY B C 1
ATOM 4142 O O . GLY B 1 205 ? -32.438 6.965 7.48 1 41.03 205 GLY B O 1
ATOM 4143 N N . ARG B 1 206 ? -34.688 7.383 8.047 1 41.97 206 ARG B N 1
ATOM 4144 C CA . ARG B 1 206 ? -34.719 7.672 9.484 1 41.97 206 ARG B CA 1
ATOM 4145 C C . ARG B 1 206 ? -33.781 6.73 10.25 1 41.97 206 ARG B C 1
ATOM 4147 O O . ARG B 1 206 ? -33.094 7.148 11.172 1 41.97 206 ARG B O 1
ATOM 4154 N N . ASP B 1 207 ? -34.156 5.477 10.336 1 45.62 207 ASP B N 1
ATOM 4155 C CA . ASP B 1 207 ? -33.5 4.754 11.43 1 45.62 207 ASP B CA 1
ATOM 4156 C C . ASP B 1 207 ? -32.062 4.406 11.078 1 45.62 207 ASP B C 1
ATOM 4158 O O . ASP B 1 207 ? -31.812 3.533 10.242 1 45.62 207 ASP B O 1
ATOM 4162 N N . GLY B 1 208 ? -31.109 5.34 10.648 1 50.59 208 GLY B N 1
ATOM 4163 C CA . GLY B 1 208 ? -29.703 5.719 10.562 1 50.59 208 GLY B CA 1
ATOM 4164 C C . GLY B 1 208 ? -28.844 4.668 9.891 1 50.59 208 GLY B C 1
ATOM 4165 O O . GLY B 1 208 ? -27.625 4.672 10.039 1 50.59 208 GLY B O 1
ATOM 4166 N N . LYS B 1 209 ? -29.359 3.51 9.258 1 58.91 209 LYS B N 1
ATOM 4167 C CA . LYS B 1 209 ? -28.438 2.512 8.703 1 58.91 209 LYS B CA 1
ATOM 4168 C C . LYS B 1 209 ? -28.109 2.82 7.242 1 58.91 209 LYS B C 1
ATOM 4170 O O . LYS B 1 209 ? -28.984 3.232 6.477 1 58.91 209 LYS B O 1
ATOM 4175 N N . ALA B 1 210 ? -26.859 2.898 6.879 1 65.88 210 ALA B N 1
ATOM 4176 C CA . ALA B 1 210 ? -26.359 3.123 5.523 1 65.88 210 ALA B CA 1
ATOM 4177 C C . ALA B 1 210 ? -26.656 1.926 4.625 1 65.88 210 ALA B C 1
ATOM 4179 O O . ALA B 1 210 ? -26.656 0.781 5.086 1 65.88 210 ALA B O 1
ATOM 4180 N N . GLU B 1 211 ? -27.203 2.178 3.371 1 68.88 211 GLU B N 1
ATOM 4181 C CA . GLU B 1 211 ? -27.453 1.137 2.381 1 68.88 211 GLU B CA 1
ATOM 4182 C C . GLU B 1 211 ? -26.359 1.108 1.315 1 68.88 211 GLU B C 1
ATOM 4184 O O . GLU B 1 211 ? -25.859 2.158 0.903 1 68.88 211 GLU B O 1
ATOM 4189 N N . ILE B 1 212 ? -25.891 -0.126 1.03 1 72.31 212 ILE B N 1
ATOM 4190 C CA . ILE B 1 212 ? -24.906 -0.325 -0.024 1 72.31 212 ILE B CA 1
ATOM 4191 C C . ILE B 1 212 ? -25.516 -1.156 -1.151 1 72.31 212 ILE B C 1
ATOM 4193 O O . ILE B 1 212 ? -26.234 -2.123 -0.896 1 72.31 212 ILE B O 1
ATOM 4197 N N . ASP B 1 213 ? -25.266 -0.673 -2.381 1 72.12 213 ASP B N 1
ATOM 4198 C CA . ASP B 1 213 ? -25.609 -1.497 -3.537 1 72.12 213 ASP B CA 1
ATOM 4199 C C . ASP B 1 213 ? -24.844 -2.816 -3.52 1 72.12 213 ASP B C 1
ATOM 4201 O O . ASP B 1 213 ? -23.609 -2.822 -3.574 1 72.12 213 ASP B O 1
ATOM 4205 N N . PRO B 1 214 ? -25.656 -3.859 -3.498 1 71 214 PRO B N 1
ATOM 4206 C CA . PRO B 1 214 ? -24.984 -5.156 -3.434 1 71 214 PRO B CA 1
ATOM 4207 C C . PRO B 1 214 ? -24.047 -5.387 -4.617 1 71 214 PRO B C 1
ATOM 4209 O O . PRO B 1 214 ? -23.047 -6.113 -4.496 1 71 214 PRO B O 1
ATOM 4212 N N . GLY B 1 215 ? -24.406 -4.758 -5.715 1 74.88 215 GLY B N 1
ATOM 4213 C CA . GLY B 1 215 ? -23.594 -4.938 -6.906 1 74.88 215 GLY B CA 1
ATOM 4214 C C . GLY B 1 215 ? -22.203 -4.328 -6.781 1 74.88 215 GLY B C 1
ATOM 4215 O O . GLY B 1 215 ? -21.312 -4.648 -7.566 1 74.88 215 GLY B O 1
ATOM 4216 N N . THR B 1 216 ? -21.969 -3.555 -5.742 1 81.31 216 THR B N 1
ATOM 4217 C CA . THR B 1 216 ? -20.672 -2.895 -5.602 1 81.31 216 THR B CA 1
ATOM 4218 C C . THR B 1 216 ? -19.859 -3.547 -4.492 1 81.31 216 THR B C 1
ATOM 4220 O O . THR B 1 216 ? -18.672 -3.24 -4.332 1 81.31 216 THR B O 1
ATOM 4223 N N . LEU B 1 217 ? -20.5 -4.469 -3.797 1 82.62 217 LEU B N 1
ATOM 4224 C CA . LEU B 1 217 ? -19.922 -4.996 -2.568 1 82.62 217 LEU B CA 1
ATOM 4225 C C . LEU B 1 217 ? -18.875 -6.062 -2.875 1 82.62 217 LEU B C 1
ATOM 4227 O O . LEU B 1 217 ? -18.031 -6.371 -2.029 1 82.62 217 LEU B O 1
ATOM 4231 N N . TRP B 1 218 ? -18.938 -6.57 -4.078 1 89.12 218 TRP B N 1
ATOM 4232 C CA . TRP B 1 218 ? -18.109 -7.727 -4.402 1 89.12 218 TRP B CA 1
ATOM 4233 C C . TRP B 1 218 ? -17.156 -7.41 -5.547 1 89.12 218 TRP B C 1
ATOM 4235 O O . TRP B 1 218 ? -17.453 -6.562 -6.395 1 89.12 218 TRP B O 1
ATOM 4245 N N . PRO B 1 219 ? -16 -8.125 -5.535 1 93.25 219 PRO B N 1
ATOM 4246 C CA . PRO B 1 219 ? -15.117 -7.973 -6.688 1 93.25 219 PRO B CA 1
ATOM 4247 C C . PRO B 1 219 ? -15.805 -8.289 -8.008 1 93.25 219 PRO B C 1
ATOM 4249 O O . PRO B 1 219 ? -16.609 -9.227 -8.086 1 93.25 219 PRO B O 1
ATOM 4252 N N . GLN B 1 220 ? -15.445 -7.477 -8.969 1 94.19 220 GLN B N 1
ATOM 4253 C CA . GLN B 1 220 ? -15.93 -7.645 -10.336 1 94.19 220 GLN B CA 1
ATOM 4254 C C . GLN B 1 220 ? -14.781 -7.871 -11.305 1 94.19 220 GLN B C 1
ATOM 4256 O O . GLN B 1 220 ? -13.68 -7.348 -11.109 1 94.19 220 GLN B O 1
ATOM 4261 N N . MET B 1 221 ? -15.117 -8.672 -12.359 1 96.19 221 MET B N 1
ATOM 4262 C CA . MET B 1 221 ? -14.039 -9.031 -13.281 1 96.19 221 MET B CA 1
ATOM 4263 C C . MET B 1 221 ? -14.578 -9.234 -14.688 1 96.19 221 MET B C 1
ATOM 4265 O O . MET B 1 221 ? -15.586 -9.914 -14.883 1 96.19 221 MET B O 1
ATOM 4269 N N . ASP B 1 222 ? -13.906 -8.57 -15.648 1 96.75 222 ASP B N 1
ATOM 4270 C CA . ASP B 1 222 ? -14.023 -8.945 -17.047 1 96.75 222 ASP B CA 1
ATOM 4271 C C . ASP B 1 222 ? -12.984 -10 -17.438 1 96.75 222 ASP B C 1
ATOM 4273 O O . ASP B 1 222 ? -11.891 -9.664 -17.906 1 96.75 222 ASP B O 1
ATOM 4277 N N . GLY B 1 223 ? -13.438 -11.25 -17.359 1 95.75 223 GLY B N 1
ATOM 4278 C CA . GLY B 1 223 ? -12.508 -12.359 -17.5 1 95.75 223 GLY B CA 1
ATOM 4279 C C . GLY B 1 223 ? -11.766 -12.367 -18.812 1 95.75 223 GLY B C 1
ATOM 4280 O O . GLY B 1 223 ? -10.57 -12.68 -18.859 1 95.75 223 GLY B O 1
ATOM 4281 N N . LYS B 1 224 ? -12.406 -12.016 -19.859 1 96.31 224 LYS B N 1
ATOM 4282 C CA . LYS B 1 224 ? -11.789 -12.023 -21.188 1 96.31 224 LYS B CA 1
ATOM 4283 C C . LYS B 1 224 ? -10.68 -10.977 -21.281 1 96.31 224 LYS B C 1
ATOM 4285 O O . LYS B 1 224 ? -9.586 -11.273 -21.766 1 96.31 224 LYS B O 1
ATOM 4290 N N . GLN B 1 225 ? -10.945 -9.812 -20.828 1 97.06 225 GLN B N 1
ATOM 4291 C CA . GLN B 1 225 ? -9.945 -8.75 -20.859 1 97.06 225 GLN B CA 1
ATOM 4292 C C . GLN B 1 225 ? -8.766 -9.078 -19.953 1 97.06 225 GLN B C 1
ATOM 4294 O O . GLN B 1 225 ? -7.613 -8.859 -20.328 1 97.06 225 GLN B O 1
ATOM 4299 N N . VAL B 1 226 ? -9.109 -9.586 -18.781 1 97.56 226 VAL B N 1
ATOM 4300 C CA . VAL B 1 226 ? -8.07 -9.938 -17.828 1 97.56 226 VAL B CA 1
ATOM 4301 C C . VAL B 1 226 ? -7.16 -11.008 -18.438 1 97.56 226 VAL B C 1
ATOM 4303 O O . VAL B 1 226 ? -5.934 -10.898 -18.359 1 97.56 226 VAL B O 1
ATOM 4306 N N . PHE B 1 227 ? -7.742 -12.016 -19.078 1 97.31 227 PHE B N 1
ATOM 4307 C CA . PHE B 1 227 ? -6.984 -13.109 -19.672 1 97.31 227 PHE B CA 1
ATOM 4308 C C . PHE B 1 227 ? -6.027 -12.586 -20.734 1 97.31 227 PHE B C 1
ATOM 4310 O O . PHE B 1 227 ? -4.832 -12.875 -20.703 1 97.31 227 PHE B O 1
ATOM 4317 N N . ARG B 1 228 ? -6.504 -11.82 -21.594 1 97.81 228 ARG B N 1
ATOM 4318 C CA . ARG B 1 228 ? -5.723 -11.297 -22.719 1 97.81 228 ARG B CA 1
ATOM 4319 C C . ARG B 1 228 ? -4.547 -10.461 -22.219 1 97.81 228 ARG B C 1
ATOM 4321 O O . ARG B 1 228 ? -3.406 -10.68 -22.641 1 97.81 228 ARG B O 1
ATOM 4328 N N . HIS B 1 229 ? -4.797 -9.602 -21.359 1 97.94 229 HIS B N 1
ATOM 4329 C CA . HIS B 1 229 ? -3.754 -8.703 -20.875 1 97.94 229 HIS B CA 1
ATOM 4330 C C . HIS B 1 229 ? -2.766 -9.438 -19.969 1 97.94 229 HIS B C 1
ATOM 4332 O O . HIS B 1 229 ? -1.576 -9.109 -19.953 1 97.94 229 HIS B O 1
ATOM 4338 N N . ALA B 1 230 ? -3.309 -10.344 -19.172 1 98.5 230 ALA B N 1
ATOM 4339 C CA . ALA B 1 230 ? -2.424 -11.125 -18.312 1 98.5 230 ALA B CA 1
ATOM 4340 C C . ALA B 1 230 ? -1.374 -11.867 -19.125 1 98.5 230 ALA B C 1
ATOM 4342 O O . ALA B 1 230 ? -0.18 -11.797 -18.828 1 98.5 230 ALA B O 1
ATOM 4343 N N . VAL B 1 231 ? -1.812 -12.555 -20.172 1 98.44 231 VAL B N 1
ATOM 4344 C CA . VAL B 1 231 ? -0.89 -13.312 -21 1 98.44 231 VAL B CA 1
ATOM 4345 C C . VAL B 1 231 ? 0.132 -12.367 -21.641 1 98.44 231 VAL B C 1
ATOM 4347 O O . VAL B 1 231 ? 1.338 -12.625 -21.578 1 98.44 231 VAL B O 1
ATOM 4350 N N . GLU B 1 232 ? -0.302 -11.32 -22.141 1 98 232 GLU B N 1
ATOM 4351 C CA . GLU B 1 232 ? 0.56 -10.359 -22.812 1 98 232 GLU B CA 1
ATOM 4352 C C . GLU B 1 232 ? 1.591 -9.773 -21.844 1 98 232 GLU B C 1
ATOM 4354 O O . GLU B 1 232 ? 2.787 -9.766 -22.141 1 98 232 GLU B O 1
ATOM 4359 N N . LYS B 1 233 ? 1.182 -9.281 -20.734 1 98.19 233 LYS B N 1
ATOM 4360 C CA . LYS B 1 233 ? 2.057 -8.531 -19.828 1 98.19 233 LYS B CA 1
ATOM 4361 C C . LYS B 1 233 ? 3.002 -9.461 -19.078 1 98.19 233 LYS B C 1
ATOM 4363 O O . LYS B 1 233 ? 4.141 -9.086 -18.781 1 98.19 233 LYS B O 1
ATOM 4368 N N . MET B 1 234 ? 2.527 -10.656 -18.75 1 98.62 234 MET B N 1
ATOM 4369 C CA . MET B 1 234 ? 3.42 -11.617 -18.125 1 98.62 234 MET B CA 1
ATOM 4370 C C . MET B 1 234 ? 4.535 -12.039 -19.078 1 98.62 234 MET B C 1
ATOM 4372 O O . MET B 1 234 ? 5.703 -12.094 -18.688 1 98.62 234 MET B O 1
ATOM 4376 N N . CYS B 1 235 ? 4.172 -12.281 -20.328 1 98.31 235 CYS B N 1
ATOM 4377 C CA . CYS B 1 235 ? 5.191 -12.609 -21.328 1 98.31 235 CYS B CA 1
ATOM 4378 C C . CYS B 1 235 ? 6.172 -11.453 -21.5 1 98.31 235 CYS B C 1
ATOM 4380 O O . CYS B 1 235 ? 7.387 -11.656 -21.438 1 98.31 235 CYS B O 1
ATOM 4382 N N . MET B 1 236 ? 5.66 -10.297 -21.609 1 97.25 236 MET B N 1
ATOM 4383 C CA . MET B 1 236 ? 6.48 -9.117 -21.859 1 97.25 236 MET B CA 1
ATOM 4384 C C . MET B 1 236 ? 7.445 -8.875 -20.688 1 97.25 236 MET B C 1
ATOM 4386 O O . MET B 1 236 ? 8.625 -8.609 -20.906 1 97.25 236 MET B O 1
ATOM 4390 N N . SER B 1 237 ? 6.93 -8.938 -19.484 1 97.44 237 SER B N 1
ATOM 4391 C CA . SER B 1 237 ? 7.75 -8.633 -18.312 1 97.44 237 SER B CA 1
ATOM 4392 C C . SER B 1 237 ? 8.828 -9.688 -18.109 1 97.44 237 SER B C 1
ATOM 4394 O O . SER B 1 237 ? 9.961 -9.367 -17.734 1 97.44 237 SER B O 1
ATOM 4396 N N . LEU B 1 238 ? 8.484 -10.914 -18.297 1 97.69 238 LEU B N 1
ATOM 4397 C CA . LEU B 1 238 ? 9.461 -11.984 -18.188 1 97.69 238 LEU B CA 1
ATOM 4398 C C . LEU B 1 238 ? 10.555 -11.836 -19.234 1 97.69 238 LEU B C 1
ATOM 4400 O O . LEU B 1 238 ? 11.742 -12 -18.938 1 97.69 238 LEU B O 1
ATOM 4404 N N . MET B 1 239 ? 10.156 -11.547 -20.438 1 97.38 239 MET B N 1
ATOM 4405 C CA . MET B 1 239 ? 11.133 -11.344 -21.5 1 97.38 239 MET B CA 1
ATOM 4406 C C . MET B 1 239 ? 12.047 -10.164 -21.188 1 97.38 239 MET B C 1
ATOM 4408 O O . MET B 1 239 ? 13.242 -10.211 -21.469 1 97.38 239 MET B O 1
ATOM 4412 N N . GLN B 1 240 ? 11.492 -9.172 -20.625 1 96.69 240 GLN B N 1
ATOM 4413 C CA . GLN B 1 240 ? 12.258 -7.98 -20.297 1 96.69 240 GLN B CA 1
ATOM 4414 C C . GLN B 1 240 ? 13.352 -8.289 -19.281 1 96.69 240 GLN B C 1
ATOM 4416 O O . GLN B 1 240 ? 14.508 -7.895 -19.453 1 96.69 240 GLN B O 1
ATOM 4421 N N . VAL B 1 241 ? 12.984 -8.961 -18.203 1 97.5 241 VAL B N 1
ATOM 4422 C CA . VAL B 1 241 ? 13.977 -9.234 -17.172 1 97.5 241 VAL B CA 1
ATOM 4423 C C . VAL B 1 241 ? 15.023 -10.211 -17.703 1 97.5 241 VAL B C 1
ATOM 4425 O O . VAL B 1 241 ? 16.203 -10.117 -17.359 1 97.5 241 VAL B O 1
ATOM 4428 N N . CYS B 1 242 ? 14.641 -11.148 -18.516 1 97.31 242 CYS B N 1
ATOM 4429 C CA . CYS B 1 242 ? 15.594 -12.062 -19.125 1 97.31 242 CYS B CA 1
ATOM 4430 C C . CYS B 1 242 ? 16.547 -11.312 -20.047 1 97.31 242 CYS B C 1
ATOM 4432 O O . CYS B 1 242 ? 17.766 -11.539 -20.016 1 97.31 242 CYS B O 1
ATOM 4434 N N . PHE B 1 243 ? 15.977 -10.422 -20.797 1 97 243 PHE B N 1
ATOM 4435 C CA . PHE B 1 243 ? 16.781 -9.633 -21.719 1 97 243 PHE B CA 1
ATOM 4436 C C . PHE B 1 243 ? 17.797 -8.789 -20.969 1 97 243 PHE B C 1
ATOM 4438 O O . PHE B 1 243 ? 18.984 -8.766 -21.312 1 97 243 PHE B O 1
ATOM 4445 N N . ASP B 1 244 ? 17.344 -8.156 -19.938 1 96.25 244 ASP B N 1
ATOM 4446 C CA . ASP B 1 244 ? 18.203 -7.289 -19.141 1 96.25 244 ASP B CA 1
ATOM 4447 C C . ASP B 1 244 ? 19.359 -8.07 -18.547 1 96.25 244 ASP B C 1
ATOM 4449 O O . ASP B 1 244 ? 20.438 -7.508 -18.297 1 96.25 244 ASP B O 1
ATOM 4453 N N . GLN B 1 245 ? 19.156 -9.336 -18.312 1 96.25 245 GLN B N 1
ATOM 4454 C CA . GLN B 1 245 ? 20.188 -10.156 -17.656 1 96.25 245 GLN B CA 1
ATOM 4455 C C . GLN B 1 245 ? 20.875 -11.07 -18.656 1 96.25 245 GLN B C 1
ATOM 4457 O O . GLN B 1 245 ? 21.641 -11.953 -18.266 1 96.25 245 GLN B O 1
ATOM 4462 N N . SER B 1 246 ? 20.562 -10.906 -19.953 1 97.31 246 SER B N 1
ATOM 4463 C CA . SER B 1 246 ? 21.141 -11.719 -21.031 1 97.31 246 SER B CA 1
ATOM 4464 C C . SER B 1 246 ? 20.906 -13.203 -20.781 1 97.31 246 SER B C 1
ATOM 4466 O O . SER B 1 246 ? 21.844 -14.008 -20.875 1 97.31 246 SER B O 1
ATOM 4468 N N . LEU B 1 247 ? 19.703 -13.477 -20.375 1 96.69 247 LEU B N 1
ATOM 4469 C CA . LEU B 1 247 ? 19.281 -14.859 -20.141 1 96.69 247 LEU B CA 1
ATOM 4470 C C . LEU B 1 247 ? 18.188 -15.281 -21.109 1 96.69 247 LEU B C 1
ATOM 4472 O O . LEU B 1 247 ? 17.484 -14.43 -21.656 1 96.69 247 LEU B O 1
ATOM 4476 N N . SER B 1 248 ? 18.125 -16.547 -21.359 1 93.81 248 SER B N 1
ATOM 4477 C CA . SER B 1 248 ? 16.984 -17.156 -22.031 1 93.81 248 SER B CA 1
ATOM 4478 C C . SER B 1 248 ? 16.172 -18 -21.047 1 93.81 248 SER B C 1
ATOM 4480 O O . SER B 1 248 ? 16.594 -18.234 -19.922 1 93.81 248 SER B O 1
ATOM 4482 N N . ALA B 1 249 ? 15.031 -18.422 -21.5 1 90.69 249 ALA B N 1
ATOM 4483 C CA . ALA B 1 249 ? 14.188 -19.297 -20.688 1 90.69 249 ALA B CA 1
ATOM 4484 C C . ALA B 1 249 ? 14.938 -20.547 -20.281 1 90.69 249 ALA B C 1
ATOM 4486 O O . ALA B 1 249 ? 14.711 -21.094 -19.188 1 90.69 249 ALA B O 1
ATOM 4487 N N . ASN B 1 250 ? 15.828 -20.969 -21.078 1 92.69 250 ASN B N 1
ATOM 4488 C CA . ASN B 1 250 ? 16.578 -22.188 -20.812 1 92.69 250 ASN B CA 1
ATOM 4489 C C . ASN B 1 250 ? 17.562 -22.016 -19.672 1 92.69 250 ASN B C 1
ATOM 4491 O O . ASN B 1 250 ? 17.984 -22.984 -19.047 1 92.69 250 ASN B O 1
ATOM 4495 N N . ASP B 1 251 ? 17.906 -20.797 -19.406 1 96.12 251 ASP B N 1
ATOM 4496 C CA . ASP B 1 251 ? 18.859 -20.5 -18.344 1 96.12 251 ASP B CA 1
ATOM 4497 C C . ASP B 1 251 ? 18.172 -20.5 -16.969 1 96.12 251 ASP B C 1
ATOM 4499 O O . ASP B 1 251 ? 18.844 -20.516 -15.938 1 96.12 251 ASP B O 1
ATOM 4503 N N . ILE B 1 252 ? 16.875 -20.516 -16.984 1 98.25 252 ILE B N 1
ATOM 4504 C CA . ILE B 1 252 ? 16.109 -20.469 -15.742 1 98.25 252 ILE B CA 1
ATOM 4505 C C . ILE B 1 252 ? 15.805 -21.891 -15.281 1 98.25 252 ILE B C 1
ATOM 4507 O O . ILE B 1 252 ? 15.383 -22.734 -16.078 1 98.25 252 ILE B O 1
ATOM 4511 N N . ASP B 1 253 ? 15.961 -22.156 -14.023 1 98.5 253 ASP B N 1
ATOM 4512 C CA . ASP B 1 253 ? 15.758 -23.5 -13.484 1 98.5 253 ASP B CA 1
ATOM 4513 C C . ASP B 1 253 ? 14.305 -23.703 -13.062 1 98.5 253 ASP B C 1
ATOM 4515 O O . ASP B 1 253 ? 13.805 -24.828 -13.102 1 98.5 253 ASP B O 1
ATOM 4519 N N . LEU B 1 254 ? 13.711 -22.672 -12.586 1 98.81 254 LEU B N 1
ATOM 4520 C CA . LEU B 1 254 ? 12.367 -22.781 -12.039 1 98.81 254 LEU B CA 1
ATOM 4521 C C . LEU B 1 254 ? 11.555 -21.516 -12.336 1 98.81 254 LEU B C 1
ATOM 4523 O O . LEU B 1 254 ? 12.055 -20.406 -12.172 1 98.81 254 LEU B O 1
ATOM 4527 N N . PHE B 1 255 ? 10.359 -21.719 -12.852 1 98.81 255 PHE B N 1
ATOM 4528 C CA . PHE B 1 255 ? 9.43 -20.625 -13.094 1 98.81 255 PHE B CA 1
ATOM 4529 C C . PHE B 1 255 ? 8.305 -20.625 -12.07 1 98.81 255 PHE B C 1
ATOM 4531 O O . PHE B 1 255 ? 7.637 -21.656 -11.883 1 98.81 255 PHE B O 1
ATOM 4538 N N . VAL B 1 256 ? 8.102 -19.5 -11.406 1 98.88 256 VAL B N 1
ATOM 4539 C CA . VAL B 1 256 ? 7.074 -19.328 -10.391 1 98.88 256 VAL B CA 1
ATOM 4540 C C . VAL B 1 256 ? 6.125 -18.203 -10.797 1 98.88 256 VAL B C 1
ATOM 4542 O O . VAL B 1 256 ? 6.434 -17.031 -10.609 1 98.88 256 VAL B O 1
ATOM 4545 N N . PHE B 1 257 ? 4.977 -18.578 -11.281 1 98.81 257 PHE B N 1
ATOM 4546 C CA . PHE B 1 257 ? 4.004 -17.625 -11.781 1 98.81 257 PHE B CA 1
ATOM 4547 C C . PHE B 1 257 ? 2.881 -17.422 -10.773 1 98.81 257 PHE B C 1
ATOM 4549 O O . PHE B 1 257 ? 2.451 -18.359 -10.109 1 98.81 257 PHE B O 1
ATOM 4556 N N . HIS B 1 258 ? 2.506 -16.141 -10.602 1 98.62 258 HIS B N 1
ATOM 4557 C CA . HIS B 1 258 ? 1.182 -15.961 -10.023 1 98.62 258 HIS B CA 1
ATOM 4558 C C . HIS B 1 258 ? 0.133 -16.766 -10.773 1 98.62 258 HIS B C 1
ATOM 4560 O O . HIS B 1 258 ? 0.15 -16.828 -12.008 1 98.62 258 HIS B O 1
ATOM 4566 N N . GLN B 1 259 ? -0.783 -17.359 -10.031 1 97.19 259 GLN B N 1
ATOM 4567 C CA . GLN B 1 259 ? -1.76 -18.266 -10.625 1 97.19 259 GLN B CA 1
ATOM 4568 C C . GLN B 1 259 ? -3.172 -17.688 -10.531 1 97.19 259 GLN B C 1
ATOM 4570 O O . GLN B 1 259 ? -3.922 -18.031 -9.609 1 97.19 259 GLN B O 1
ATOM 4575 N N . ALA B 1 260 ? -3.473 -16.844 -11.531 1 96.5 260 ALA B N 1
ATOM 4576 C CA . ALA B 1 260 ? -4.863 -16.406 -11.602 1 96.5 260 ALA B CA 1
ATOM 4577 C C . ALA B 1 260 ? -5.777 -17.562 -12 1 96.5 260 ALA B C 1
ATOM 4579 O O . ALA B 1 260 ? -6.848 -17.75 -11.414 1 96.5 260 ALA B O 1
ATOM 4580 N N . ASN B 1 261 ? -5.508 -18.281 -12.93 1 95.88 261 ASN B N 1
ATOM 4581 C CA . ASN B 1 261 ? -6.02 -19.578 -13.359 1 95.88 261 ASN B CA 1
ATOM 4582 C C . ASN B 1 261 ? -4.988 -20.344 -14.172 1 95.88 261 ASN B C 1
ATOM 4584 O O . ASN B 1 261 ? -3.994 -19.766 -14.625 1 95.88 261 ASN B O 1
ATOM 4588 N N . MET B 1 262 ? -5.199 -21.625 -14.305 1 96.44 262 MET B N 1
ATOM 4589 C CA . MET B 1 262 ? -4.191 -22.5 -14.891 1 96.44 262 MET B CA 1
ATOM 4590 C C . MET B 1 262 ? -4.008 -22.203 -16.375 1 96.44 262 MET B C 1
ATOM 4592 O O . MET B 1 262 ? -2.906 -22.328 -16.906 1 96.44 262 MET B O 1
ATOM 4596 N N . ARG B 1 263 ? -4.957 -21.781 -17.062 1 96.38 263 ARG B N 1
ATOM 4597 C CA . ARG B 1 263 ? -4.93 -21.547 -18.5 1 96.38 263 ARG B CA 1
ATOM 4598 C C . ARG B 1 263 ? -3.967 -20.422 -18.844 1 96.38 263 ARG B C 1
ATOM 4600 O O . ARG B 1 263 ? -3.246 -20.5 -19.844 1 96.38 263 ARG B O 1
ATOM 4607 N N . ILE B 1 264 ? -3.967 -19.406 -18.031 1 97.81 264 ILE B N 1
ATOM 4608 C CA . ILE B 1 264 ? -3.072 -18.281 -18.266 1 97.81 264 ILE B CA 1
ATOM 4609 C C . ILE B 1 264 ? -1.62 -18.734 -18.188 1 97.81 264 ILE B C 1
ATOM 4611 O O . ILE B 1 264 ? -0.81 -18.438 -19.062 1 97.81 264 ILE B O 1
ATOM 4615 N N . ASN B 1 265 ? -1.302 -19.469 -17.141 1 98 265 ASN B N 1
ATOM 4616 C CA . ASN B 1 265 ? 0.064 -19.938 -16.938 1 98 265 ASN B CA 1
ATOM 4617 C C . ASN B 1 265 ? 0.503 -20.844 -18.094 1 98 265 ASN B C 1
ATOM 4619 O O . ASN B 1 265 ? 1.642 -20.766 -18.547 1 98 265 ASN B O 1
ATOM 4623 N N . THR B 1 266 ? -0.398 -21.672 -18.5 1 96.75 266 THR B N 1
ATOM 4624 C CA . THR B 1 266 ? -0.108 -22.594 -19.609 1 96.75 266 THR B CA 1
ATOM 4625 C C . THR B 1 266 ? 0.165 -21.812 -20.891 1 96.75 266 THR B C 1
ATOM 4627 O O . THR B 1 266 ? 1.125 -22.094 -21.609 1 96.75 266 THR B O 1
ATOM 4630 N N . TYR B 1 267 ? -0.651 -20.859 -21.156 1 97.56 267 TYR B N 1
ATOM 4631 C CA . TYR B 1 267 ? -0.489 -20.062 -22.375 1 97.56 267 TYR B CA 1
ATOM 4632 C C . TYR B 1 267 ? 0.826 -19.281 -22.344 1 97.56 267 TYR B C 1
ATOM 4634 O O . TYR B 1 267 ? 1.517 -19.188 -23.359 1 97.56 267 TYR B O 1
ATOM 4642 N N . VAL B 1 268 ? 1.152 -18.703 -21.219 1 98.06 268 VAL B N 1
ATOM 4643 C CA . VAL B 1 268 ? 2.408 -17.969 -21.078 1 98.06 268 VAL B CA 1
ATOM 4644 C C . VAL B 1 268 ? 3.584 -18.906 -21.312 1 98.06 268 VAL B C 1
ATOM 4646 O O . VAL B 1 268 ? 4.512 -18.594 -22.062 1 98.06 268 VAL B O 1
ATOM 4649 N N . ALA B 1 269 ? 3.553 -20.078 -20.688 1 97.69 269 ALA B N 1
ATOM 4650 C CA . ALA B 1 269 ? 4.625 -21.062 -20.828 1 97.69 269 ALA B CA 1
ATOM 4651 C C . ALA B 1 269 ? 4.773 -21.5 -22.281 1 97.69 269 ALA B C 1
ATOM 4653 O O . ALA B 1 269 ? 5.891 -21.594 -22.797 1 97.69 269 ALA B O 1
ATOM 4654 N N . ASP B 1 270 ? 3.648 -21.75 -22.906 1 97.44 270 ASP B N 1
ATOM 4655 C CA . ASP B 1 270 ? 3.658 -22.188 -24.297 1 97.44 270 ASP B CA 1
ATOM 4656 C C . ASP B 1 270 ? 4.227 -21.094 -25.203 1 97.44 270 ASP B C 1
ATOM 4658 O O . ASP B 1 270 ? 5.047 -21.375 -26.078 1 97.44 270 ASP B O 1
ATOM 4662 N N . THR B 1 271 ? 3.791 -19.938 -24.969 1 97.31 271 THR B N 1
ATOM 4663 C CA . THR B 1 271 ? 4.207 -18.797 -25.781 1 97.31 271 THR B CA 1
ATOM 4664 C C . THR B 1 271 ? 5.711 -18.578 -25.688 1 97.31 271 THR B C 1
ATOM 4666 O O . THR B 1 271 ? 6.371 -18.266 -26.672 1 97.31 271 THR B O 1
ATOM 4669 N N . LEU B 1 272 ? 6.289 -18.781 -24.5 1 97.06 272 LEU B N 1
ATOM 4670 C CA . LEU B 1 272 ? 7.691 -18.469 -24.266 1 97.06 272 LEU B CA 1
ATOM 4671 C C . LEU B 1 272 ? 8.562 -19.719 -24.391 1 97.06 272 LEU B C 1
ATOM 4673 O O . LEU B 1 272 ? 9.773 -19.656 -24.203 1 97.06 272 LEU B O 1
ATOM 4677 N N . GLY B 1 273 ? 7.938 -20.844 -24.625 1 96.5 273 GLY B N 1
ATOM 4678 C CA . GLY B 1 273 ? 8.664 -22.094 -24.766 1 96.5 273 GLY B CA 1
ATOM 4679 C C . GLY B 1 273 ? 9.242 -22.594 -23.453 1 96.5 273 GLY B C 1
ATOM 4680 O O . GLY B 1 273 ? 10.344 -23.156 -23.438 1 96.5 273 GLY B O 1
ATOM 4681 N N . ILE B 1 274 ? 8.555 -22.375 -22.406 1 97.25 274 ILE B N 1
ATOM 4682 C CA . ILE B 1 274 ? 9.008 -22.828 -21.094 1 97.25 274 ILE B CA 1
ATOM 4683 C C . ILE B 1 274 ? 8.641 -24.281 -20.891 1 97.25 274 ILE B C 1
ATOM 4685 O O . ILE B 1 274 ? 7.465 -24.656 -20.984 1 97.25 274 ILE B O 1
ATOM 4689 N N . PRO B 1 275 ? 9.609 -25.109 -20.609 1 95.31 275 PRO B N 1
ATOM 4690 C CA . PRO B 1 275 ? 9.281 -26.5 -20.312 1 95.31 275 PRO B CA 1
ATOM 4691 C C . PRO B 1 275 ? 8.336 -26.641 -19.125 1 95.31 275 PRO B C 1
ATOM 4693 O O . PRO B 1 275 ? 8.547 -26 -18.094 1 95.31 275 PRO B O 1
ATOM 4696 N N . GLN B 1 276 ? 7.418 -27.484 -19.234 1 92.56 276 GLN B N 1
ATOM 4697 C CA . GLN B 1 276 ? 6.371 -27.641 -18.234 1 92.56 276 GLN B CA 1
ATOM 4698 C C . GLN B 1 276 ? 6.953 -28.109 -16.906 1 92.56 276 GLN B C 1
ATOM 4700 O O . GLN B 1 276 ? 6.449 -27.75 -15.836 1 92.56 276 GLN B O 1
ATOM 4705 N N . ASP B 1 277 ? 7.969 -28.891 -17.016 1 94.44 277 ASP B N 1
ATOM 4706 C CA . ASP B 1 277 ? 8.539 -29.453 -15.797 1 94.44 277 ASP B CA 1
ATOM 4707 C C . ASP B 1 277 ? 9.258 -28.375 -14.984 1 94.44 277 ASP B C 1
ATOM 4709 O O . ASP B 1 277 ? 9.57 -28.594 -13.812 1 94.44 277 ASP B O 1
ATOM 4713 N N . LYS B 1 278 ? 9.523 -27.188 -15.539 1 97.44 278 LYS B N 1
ATOM 4714 C CA . LYS B 1 278 ? 10.172 -26.078 -14.836 1 97.44 278 LYS B CA 1
ATOM 4715 C C . LYS B 1 278 ? 9.141 -25.125 -14.242 1 97.44 278 LYS B C 1
ATOM 4717 O O . LYS B 1 278 ? 9.492 -24.219 -13.492 1 97.44 278 LYS B O 1
ATOM 4722 N N . LEU B 1 279 ? 7.938 -25.344 -14.586 1 97.75 279 LEU B N 1
ATOM 4723 C CA . LEU B 1 279 ? 6.844 -24.531 -14.078 1 97.75 279 LEU B CA 1
ATOM 4724 C C . LEU B 1 279 ? 6.109 -25.234 -12.945 1 97.75 279 LEU B C 1
ATOM 4726 O O . LEU B 1 279 ? 5.617 -26.359 -13.133 1 97.75 279 LEU B O 1
ATOM 4730 N N . ILE B 1 280 ? 5.969 -24.562 -11.82 1 97.94 280 ILE B N 1
ATOM 4731 C CA . ILE B 1 280 ? 5.324 -25.203 -10.688 1 97.94 280 ILE B CA 1
ATOM 4732 C C . ILE B 1 280 ? 3.945 -24.594 -10.453 1 97.94 280 ILE B C 1
ATOM 4734 O O . ILE B 1 280 ? 3.727 -23.422 -10.75 1 97.94 280 ILE B O 1
ATOM 4738 N N . HIS B 1 281 ? 3.037 -25.422 -9.906 1 97.69 281 HIS B N 1
ATOM 4739 C CA . HIS B 1 281 ? 1.65 -25.031 -9.672 1 97.69 281 HIS B CA 1
ATOM 4740 C C . HIS B 1 281 ? 1.103 -25.672 -8.398 1 97.69 281 HIS B C 1
ATOM 4742 O O . HIS B 1 281 ? 1.499 -26.766 -8.031 1 97.69 281 HIS B O 1
ATOM 4748 N N . ASN B 1 282 ? 0.263 -24.938 -7.73 1 98.31 282 ASN B N 1
ATOM 4749 C CA . ASN B 1 282 ? -0.524 -25.516 -6.645 1 98.31 282 ASN B CA 1
ATOM 4750 C C . ASN B 1 282 ? -1.957 -25 -6.652 1 98.31 282 ASN B C 1
ATOM 4752 O O . ASN B 1 282 ? -2.684 -25.141 -5.668 1 98.31 282 ASN B O 1
ATOM 4756 N N . ILE B 1 283 ? -2.316 -24.422 -7.77 1 98.62 283 ILE B N 1
ATOM 4757 C CA . ILE B 1 283 ? -3.607 -23.75 -7.879 1 98.62 283 ILE B CA 1
ATOM 4758 C C . ILE B 1 283 ? -4.734 -24.781 -7.75 1 98.62 283 ILE B C 1
ATOM 4760 O O . ILE B 1 283 ? -5.828 -24.453 -7.293 1 98.62 283 ILE B O 1
ATOM 4764 N N . HIS B 1 284 ? -4.523 -26.047 -8.141 1 98.44 284 HIS B N 1
ATOM 4765 C CA . HIS B 1 284 ? -5.543 -27.078 -8.047 1 98.44 284 HIS B CA 1
ATOM 4766 C C . HIS B 1 284 ? -5.93 -27.344 -6.594 1 98.44 284 HIS B C 1
ATOM 4768 O O . HIS B 1 284 ? -7.043 -27.781 -6.312 1 98.44 284 HIS B O 1
ATOM 4774 N N . LYS B 1 285 ? -5.039 -26.953 -5.688 1 98.19 285 LYS B N 1
ATOM 4775 C CA . LYS B 1 285 ? -5.27 -27.25 -4.277 1 98.19 285 LYS B CA 1
ATOM 4776 C C . LYS B 1 285 ? -5.703 -26 -3.52 1 98.19 285 LYS B C 1
ATOM 4778 O O . LYS B 1 285 ? -6.406 -26.094 -2.512 1 98.19 285 LYS B O 1
ATOM 4783 N N . TYR B 1 286 ? -5.301 -24.828 -4.023 1 98.31 286 TYR B N 1
ATOM 4784 C CA . TYR B 1 286 ? -5.445 -23.656 -3.164 1 98.31 286 TYR B CA 1
ATOM 4785 C C . TYR B 1 286 ? -6.277 -22.578 -3.848 1 98.31 286 TYR B C 1
ATOM 4787 O O . TYR B 1 286 ? -6.723 -21.625 -3.201 1 98.31 286 TYR B O 1
ATOM 4795 N N . GLY B 1 287 ? -6.582 -22.719 -5.148 1 98.5 287 GLY B N 1
ATOM 4796 C CA . GLY B 1 287 ? -7.188 -21.625 -5.887 1 98.5 287 GLY B CA 1
ATOM 4797 C C . GLY B 1 287 ? -6.246 -20.453 -6.09 1 98.5 287 GLY B C 1
ATOM 4798 O O . GLY B 1 287 ? -5.027 -20.594 -5.984 1 98.5 287 GLY B O 1
ATOM 4799 N N . ASN B 1 288 ? -6.793 -19.375 -6.582 1 98.62 288 ASN B N 1
ATOM 4800 C CA . ASN B 1 288 ? -6.059 -18.125 -6.727 1 98.62 288 ASN B CA 1
ATOM 4801 C C . ASN B 1 288 ? -5.852 -17.438 -5.383 1 98.62 288 ASN B C 1
ATOM 4803 O O . ASN B 1 288 ? -6.809 -16.938 -4.789 1 98.62 288 ASN B O 1
ATOM 4807 N N . THR B 1 289 ? -4.59 -17.344 -4.953 1 98.69 289 THR B N 1
ATOM 4808 C CA . THR B 1 289 ? -4.297 -16.734 -3.658 1 98.69 289 THR B CA 1
ATOM 4809 C C . THR B 1 289 ? -3.639 -15.375 -3.834 1 98.69 289 THR B C 1
ATOM 4811 O O . THR B 1 289 ? -3.008 -14.859 -2.906 1 98.69 289 THR B O 1
ATOM 4814 N N . THR B 1 290 ? -3.699 -14.859 -4.977 1 98.31 290 THR B N 1
ATOM 4815 C CA . THR B 1 290 ? -3.33 -13.484 -5.293 1 98.31 290 THR B CA 1
ATOM 4816 C C . THR B 1 290 ? -1.894 -13.195 -4.863 1 98.31 290 THR B C 1
ATOM 4818 O O . THR B 1 290 ? -0.957 -13.836 -5.344 1 98.31 290 THR B O 1
ATOM 4821 N N . ALA B 1 291 ? -1.673 -12.289 -3.926 1 98.62 291 ALA B N 1
ATOM 4822 C CA . ALA B 1 291 ? -0.326 -11.867 -3.547 1 98.62 291 ALA B CA 1
ATOM 4823 C C . ALA B 1 291 ? 0.417 -12.984 -2.824 1 98.62 291 ALA B C 1
ATOM 4825 O O . ALA B 1 291 ? 1.646 -12.969 -2.732 1 98.62 291 ALA B O 1
ATOM 4826 N N . ALA B 1 292 ? -0.256 -13.961 -2.332 1 98.81 292 ALA B N 1
ATOM 4827 C CA . ALA B 1 292 ? 0.348 -15.039 -1.557 1 98.81 292 ALA B CA 1
ATOM 4828 C C . ALA B 1 292 ? 0.929 -16.109 -2.471 1 98.81 292 ALA B C 1
ATOM 4830 O O . ALA B 1 292 ? 1.727 -16.938 -2.033 1 98.81 292 ALA B O 1
ATOM 4831 N N . THR B 1 293 ? 0.575 -16.109 -3.748 1 98.88 293 THR B N 1
ATOM 4832 C CA . THR B 1 293 ? 0.843 -17.234 -4.641 1 98.88 293 THR B CA 1
ATOM 4833 C C . THR B 1 293 ? 2.342 -17.5 -4.734 1 98.88 293 THR B C 1
ATOM 4835 O O . THR B 1 293 ? 2.797 -18.609 -4.441 1 98.88 293 THR B O 1
ATOM 4838 N N . ILE B 1 294 ? 3.105 -16.5 -5.047 1 98.94 294 ILE B N 1
ATOM 4839 C CA . ILE B 1 294 ? 4.516 -16.703 -5.367 1 98.94 294 ILE B CA 1
ATOM 4840 C C . ILE B 1 294 ? 5.27 -17.156 -4.117 1 98.94 294 ILE B C 1
ATOM 4842 O O . ILE B 1 294 ? 5.957 -18.172 -4.133 1 98.94 294 ILE B O 1
ATOM 4846 N N . PRO B 1 295 ? 5.098 -16.469 -3.02 1 98.94 295 PRO B N 1
ATOM 4847 C CA . PRO B 1 295 ? 5.848 -16.953 -1.856 1 98.94 295 PRO B CA 1
ATOM 4848 C C . PRO B 1 295 ? 5.348 -18.297 -1.347 1 98.94 295 PRO B C 1
ATOM 4850 O O . PRO B 1 295 ? 6.129 -19.094 -0.811 1 98.94 295 PRO B O 1
ATOM 4853 N N . LEU B 1 296 ? 4.066 -18.641 -1.514 1 98.69 296 LEU B N 1
ATOM 4854 C CA . LEU B 1 296 ? 3.553 -19.969 -1.17 1 98.69 296 LEU B CA 1
ATOM 4855 C C . LEU B 1 296 ? 4.207 -21.047 -2.025 1 98.69 296 LEU B C 1
ATOM 4857 O O . LEU B 1 296 ? 4.613 -22.094 -1.511 1 98.69 296 LEU B O 1
ATOM 4861 N N . LEU B 1 297 ? 4.289 -20.766 -3.305 1 98.81 297 LEU B N 1
ATOM 4862 C CA . LEU B 1 297 ? 4.898 -21.719 -4.23 1 98.81 297 LEU B CA 1
ATOM 4863 C C . LEU B 1 297 ? 6.379 -21.906 -3.918 1 98.81 297 LEU B C 1
ATOM 4865 O O . LEU B 1 297 ? 6.891 -23.031 -3.959 1 98.81 297 LEU B O 1
ATOM 4869 N N . LEU B 1 298 ? 7.059 -20.797 -3.621 1 98.75 298 LEU B N 1
ATOM 4870 C CA . LEU B 1 298 ? 8.469 -20.891 -3.266 1 98.75 298 LEU B CA 1
ATOM 4871 C C . LEU B 1 298 ? 8.664 -21.75 -2.023 1 98.75 298 LEU B C 1
ATOM 4873 O O . LEU B 1 298 ? 9.555 -22.594 -1.986 1 98.75 298 LEU B O 1
ATOM 4877 N N . ALA B 1 299 ? 7.855 -21.547 -1.059 1 98.5 299 ALA B N 1
ATOM 4878 C CA . ALA B 1 299 ? 7.953 -22.312 0.183 1 98.5 299 ALA B CA 1
ATOM 4879 C C . ALA B 1 299 ? 7.734 -23.797 -0.07 1 98.5 299 ALA B C 1
ATOM 4881 O O . ALA B 1 299 ? 8.492 -24.641 0.421 1 98.5 299 ALA B O 1
ATOM 4882 N N . GLU B 1 300 ? 6.691 -24.094 -0.8 1 98.19 300 GLU B N 1
ATOM 4883 C CA . GLU B 1 300 ? 6.395 -25.5 -1.093 1 98.19 300 GLU B CA 1
ATOM 4884 C C . GLU B 1 300 ? 7.504 -26.141 -1.924 1 98.19 300 GLU B C 1
ATOM 4886 O O . GLU B 1 300 ? 7.848 -27.297 -1.718 1 98.19 300 GLU B O 1
ATOM 4891 N N . ALA B 1 301 ? 7.984 -25.375 -2.861 1 98.44 301 ALA B N 1
ATOM 4892 C CA . ALA B 1 301 ? 9.062 -25.875 -3.713 1 98.44 301 ALA B CA 1
ATOM 4893 C C . ALA B 1 301 ? 10.305 -26.203 -2.891 1 98.44 301 ALA B C 1
ATOM 4895 O O . ALA B 1 301 ? 11 -27.188 -3.16 1 98.44 301 ALA B O 1
ATOM 4896 N N . GLU B 1 302 ? 10.594 -25.375 -1.925 1 97.38 302 GLU B N 1
ATOM 4897 C CA . GLU B 1 302 ? 11.711 -25.656 -1.035 1 97.38 302 GLU B CA 1
ATOM 4898 C C . GLU B 1 302 ? 11.469 -26.922 -0.217 1 97.38 302 GLU B C 1
ATOM 4900 O O . GLU B 1 302 ? 12.359 -27.75 -0.067 1 97.38 302 GLU B O 1
ATOM 4905 N N . GLU B 1 303 ? 10.297 -27.047 0.293 1 96.75 303 GLU B N 1
ATOM 4906 C CA . GLU B 1 303 ? 9.938 -28.172 1.134 1 96.75 303 GLU B CA 1
ATOM 4907 C C . GLU B 1 303 ? 10.016 -29.484 0.356 1 96.75 303 GLU B C 1
ATOM 4909 O O . GLU B 1 303 ? 10.398 -30.516 0.91 1 96.75 303 GLU B O 1
ATOM 4914 N N . THR B 1 304 ? 9.672 -29.422 -0.9 1 96.88 304 THR B N 1
ATOM 4915 C CA . THR B 1 304 ? 9.609 -30.641 -1.702 1 96.88 304 THR B CA 1
ATOM 4916 C C . THR B 1 304 ? 10.938 -30.875 -2.422 1 96.88 304 THR B C 1
ATOM 4918 O O . THR B 1 304 ? 11.086 -31.875 -3.139 1 96.88 304 THR B O 1
ATOM 4921 N N . GLY B 1 305 ? 11.875 -29.953 -2.322 1 96.62 305 GLY B N 1
ATOM 4922 C CA . GLY B 1 305 ? 13.188 -30.109 -2.916 1 96.62 305 GLY B CA 1
ATOM 4923 C C . GLY B 1 305 ? 13.242 -29.672 -4.367 1 96.62 305 GLY B C 1
ATOM 4924 O O . GLY B 1 305 ? 14.266 -29.844 -5.035 1 96.62 305 GLY B O 1
ATOM 4925 N N . ARG B 1 306 ? 12.203 -29.094 -4.848 1 97.69 306 ARG B N 1
ATOM 4926 C CA . ARG B 1 306 ? 12.172 -28.594 -6.219 1 97.69 306 ARG B CA 1
ATOM 4927 C C . ARG B 1 306 ? 12.953 -27.297 -6.348 1 97.69 306 ARG B C 1
ATOM 4929 O O . ARG B 1 306 ? 13.391 -26.922 -7.441 1 97.69 306 ARG B O 1
ATOM 4936 N N . LEU B 1 307 ? 13.031 -26.594 -5.262 1 98.06 307 LEU B N 1
ATOM 4937 C CA . LEU B 1 307 ? 13.836 -25.391 -5.176 1 98.06 307 LEU B CA 1
ATOM 4938 C C . LEU B 1 307 ? 15.031 -25.594 -4.258 1 98.06 307 LEU B C 1
ATOM 4940 O O . LEU B 1 307 ? 14.875 -25.969 -3.094 1 98.06 307 LEU B O 1
ATOM 4944 N N . LYS B 1 308 ? 16.203 -25.344 -4.793 1 96.62 308 LYS B N 1
ATOM 4945 C CA . LYS B 1 308 ? 17.453 -25.562 -4.07 1 96.62 308 LYS B CA 1
ATOM 4946 C C . LYS B 1 308 ? 18.391 -24.375 -4.238 1 96.62 308 LYS B C 1
ATOM 4948 O O . LYS B 1 308 ? 18.312 -23.641 -5.23 1 96.62 308 LYS B O 1
ATOM 4953 N N . PRO B 1 309 ? 19.281 -24.203 -3.232 1 95.06 309 PRO B N 1
ATOM 4954 C CA . PRO B 1 309 ? 20.281 -23.141 -3.389 1 95.06 309 PRO B CA 1
ATOM 4955 C C . PRO B 1 309 ? 21.078 -23.266 -4.695 1 95.06 309 PRO B C 1
ATOM 4957 O O . PRO B 1 309 ? 21.422 -24.375 -5.109 1 95.06 309 PRO B O 1
ATOM 4960 N N . GLY B 1 310 ? 21.266 -22.125 -5.332 1 95.31 310 GLY B N 1
ATOM 4961 C CA . GLY B 1 310 ? 22.031 -22.109 -6.566 1 95.31 310 GLY B CA 1
ATOM 4962 C C . GLY B 1 310 ? 21.156 -22.047 -7.809 1 95.31 310 GLY B C 1
ATOM 4963 O O . GLY B 1 310 ? 21.625 -21.734 -8.898 1 95.31 310 GLY B O 1
ATOM 4964 N N . MET B 1 311 ? 19.922 -22.344 -7.672 1 97.88 311 MET B N 1
ATOM 4965 C CA . MET B 1 311 ? 19 -22.312 -8.797 1 97.88 311 MET B CA 1
ATOM 4966 C C . MET B 1 311 ? 18.641 -20.891 -9.195 1 97.88 311 MET B C 1
ATOM 4968 O O . MET B 1 311 ? 18.562 -20 -8.336 1 97.88 311 MET B O 1
ATOM 4972 N N . LYS B 1 312 ? 18.453 -20.688 -10.5 1 98.19 312 LYS B N 1
ATOM 4973 C CA . LYS B 1 312 ? 17.891 -19.438 -11.016 1 98.19 312 LYS B CA 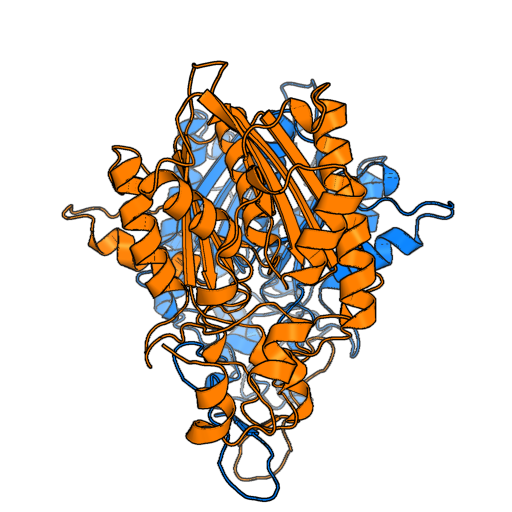1
ATOM 4974 C C . LYS B 1 312 ? 16.375 -19.531 -11.117 1 98.19 312 LYS B C 1
ATOM 4976 O O . LYS B 1 312 ? 15.836 -20.406 -11.789 1 98.19 312 LYS B O 1
ATOM 4981 N N . VAL B 1 313 ? 15.773 -18.625 -10.461 1 98.75 313 VAL B N 1
ATOM 4982 C CA . VAL B 1 313 ? 14.312 -18.656 -10.367 1 98.75 313 VAL B CA 1
ATOM 4983 C C . VAL B 1 313 ? 13.727 -17.406 -11.039 1 98.75 313 VAL B C 1
ATOM 4985 O O . VAL B 1 313 ? 14.195 -16.297 -10.805 1 98.75 313 VAL B O 1
ATOM 4988 N N . ALA B 1 314 ? 12.758 -17.594 -11.914 1 98.81 314 ALA B N 1
ATOM 4989 C CA . ALA B 1 314 ? 12.008 -16.5 -12.508 1 98.81 314 ALA B CA 1
ATOM 4990 C C . ALA B 1 314 ? 10.602 -16.422 -11.93 1 98.81 314 ALA B C 1
ATOM 4992 O O . ALA B 1 314 ? 9.922 -17.438 -11.781 1 98.81 314 ALA B O 1
ATOM 4993 N N . MET B 1 315 ? 10.219 -15.266 -11.539 1 98.94 315 MET B N 1
ATOM 4994 C CA . MET B 1 315 ? 8.906 -14.992 -10.969 1 98.94 315 MET B CA 1
ATOM 4995 C C . MET B 1 315 ? 8.148 -13.969 -11.812 1 98.94 315 MET B C 1
ATOM 4997 O O . MET B 1 315 ? 8.734 -13 -12.297 1 98.94 315 MET B O 1
ATOM 5001 N N . VAL B 1 316 ? 6.887 -14.18 -12.016 1 98.81 316 VAL B N 1
ATOM 5002 C CA . VAL B 1 316 ? 6.094 -13.211 -12.766 1 98.81 316 VAL B CA 1
ATOM 5003 C C . VAL B 1 316 ? 4.664 -13.188 -12.234 1 98.81 316 VAL B C 1
ATOM 5005 O O . VAL B 1 316 ? 4.16 -14.203 -11.75 1 98.81 316 VAL B O 1
ATOM 5008 N N . ALA B 1 317 ? 4.062 -12.023 -12.188 1 98.81 317 ALA B N 1
ATOM 5009 C CA . ALA B 1 317 ? 2.697 -11.852 -11.703 1 98.81 317 ALA B CA 1
ATOM 5010 C C . ALA B 1 317 ? 1.974 -10.75 -12.477 1 98.81 317 ALA B C 1
ATOM 5012 O O . ALA B 1 317 ? 2.605 -9.82 -12.984 1 98.81 317 ALA B O 1
ATOM 5013 N N . PHE B 1 318 ? 0.701 -10.898 -12.617 1 98.62 318 PHE B N 1
ATOM 5014 C CA . PHE B 1 318 ? -0.254 -9.945 -13.156 1 98.62 318 PHE B CA 1
ATOM 5015 C C . PHE B 1 318 ? -1.446 -9.773 -12.227 1 98.62 318 PHE B C 1
ATOM 5017 O O . PHE B 1 318 ? -1.892 -10.742 -11.602 1 98.62 318 PHE B O 1
ATOM 5024 N N . GLY B 1 319 ? -1.922 -8.5 -12.117 1 97.81 319 GLY B N 1
ATOM 5025 C CA . GLY B 1 319 ? -3.031 -8.32 -11.195 1 97.81 319 GLY B CA 1
ATOM 5026 C C . GLY B 1 319 ? -3.857 -7.082 -11.5 1 97.81 319 GLY B C 1
ATOM 5027 O O . GLY B 1 319 ? -3.701 -6.469 -12.555 1 97.81 319 GLY B O 1
ATOM 5028 N N . SER B 1 320 ? -4.73 -6.793 -10.539 1 97.25 320 SER B N 1
ATOM 5029 C CA . SER B 1 320 ? -5.703 -5.707 -10.641 1 97.25 320 SER B CA 1
ATOM 5030 C C . SER B 1 320 ? -5.008 -4.352 -10.734 1 97.25 320 SER B C 1
ATOM 5032 O O . SER B 1 320 ? -3.965 -4.141 -10.117 1 97.25 320 SER B O 1
ATOM 5034 N N . GLY B 1 321 ? -5.609 -3.479 -11.555 1 92.56 321 GLY B N 1
ATOM 5035 C CA . GLY B 1 321 ? -5.141 -2.111 -11.703 1 92.56 321 GLY B CA 1
ATOM 5036 C C . GLY B 1 321 ? -4.883 -1.719 -13.141 1 92.56 321 GLY B C 1
ATOM 5037 O O . GLY B 1 321 ? -5.246 -0.618 -13.57 1 92.56 321 GLY B O 1
ATOM 5038 N N . PHE B 1 322 ? -4.496 -2.588 -13.977 1 97.38 322 PHE B N 1
ATOM 5039 C CA . PHE B 1 322 ? -3.617 -3.727 -14.211 1 97.38 322 PHE B CA 1
ATOM 5040 C C . PHE B 1 322 ? -2.191 -3.414 -13.773 1 97.38 322 PHE B C 1
ATOM 5042 O O . PHE B 1 322 ? -1.651 -2.357 -14.117 1 97.38 322 PHE B O 1
ATOM 5049 N N . THR B 1 323 ? -1.604 -4.117 -12.992 1 98.5 323 THR B N 1
ATOM 5050 C CA . THR B 1 323 ? -0.2 -4.082 -12.602 1 98.5 323 THR B CA 1
ATOM 5051 C C . THR B 1 323 ? 0.456 -5.445 -12.812 1 98.5 323 THR B C 1
ATOM 5053 O O . THR B 1 323 ? -0.22 -6.473 -12.789 1 98.5 323 THR B O 1
ATOM 5056 N N . TRP B 1 324 ? 1.75 -5.438 -13.109 1 98.75 324 TRP B N 1
ATOM 5057 C CA . TRP B 1 324 ? 2.49 -6.68 -13.289 1 98.75 324 TRP B CA 1
ATOM 5058 C C . TRP B 1 324 ? 3.938 -6.523 -12.836 1 98.75 324 TRP B C 1
ATOM 5060 O O . TRP B 1 324 ? 4.395 -5.41 -12.578 1 98.75 324 TRP B O 1
ATOM 5070 N N . GLY B 1 325 ? 4.586 -7.598 -12.617 1 98.5 325 GLY B N 1
ATOM 5071 C CA . GLY B 1 325 ? 6 -7.621 -12.289 1 98.5 325 GLY B CA 1
ATOM 5072 C C . GLY B 1 325 ? 6.68 -8.93 -12.648 1 98.5 325 GLY B C 1
ATOM 5073 O O . GLY B 1 325 ? 6.012 -9.953 -12.82 1 98.5 325 GLY B O 1
ATOM 5074 N N . ALA B 1 326 ? 7.926 -8.867 -12.844 1 98.81 326 ALA B N 1
ATOM 5075 C CA . ALA B 1 326 ? 8.797 -10.023 -13.016 1 98.81 326 ALA B CA 1
ATOM 5076 C C . ALA B 1 326 ? 10.125 -9.828 -12.289 1 98.81 326 ALA B C 1
ATOM 5078 O O . ALA B 1 326 ? 10.547 -8.695 -12.055 1 98.81 326 ALA B O 1
ATOM 5079 N N . ALA B 1 327 ? 10.688 -10.906 -11.891 1 98.81 327 ALA B N 1
ATOM 5080 C CA . ALA B 1 327 ? 11.992 -10.852 -11.227 1 98.81 327 ALA B CA 1
ATOM 5081 C C . ALA B 1 327 ? 12.781 -12.133 -11.469 1 98.81 327 ALA B C 1
ATOM 5083 O O . ALA B 1 327 ? 12.203 -13.195 -11.711 1 98.81 327 ALA B O 1
ATOM 5084 N N . ILE B 1 328 ? 14.055 -12 -11.492 1 98.62 328 ILE B N 1
ATOM 5085 C CA . ILE B 1 328 ? 14.984 -13.125 -11.508 1 98.62 328 ILE B CA 1
ATOM 5086 C C . ILE B 1 328 ? 15.82 -13.117 -10.227 1 98.62 328 ILE B C 1
ATOM 5088 O O . ILE B 1 328 ? 16.344 -12.07 -9.828 1 98.62 328 ILE B O 1
ATOM 5092 N N . ALA B 1 329 ? 15.891 -14.273 -9.625 1 98.31 329 ALA B N 1
ATOM 5093 C CA . ALA B 1 329 ? 16.703 -14.398 -8.422 1 98.31 329 ALA B CA 1
ATOM 5094 C C . ALA B 1 329 ? 17.609 -15.625 -8.5 1 98.31 329 ALA B C 1
ATOM 5096 O O . ALA B 1 329 ? 17.203 -16.672 -9.023 1 98.31 329 ALA B O 1
ATOM 5097 N N . ASP B 1 330 ? 18.797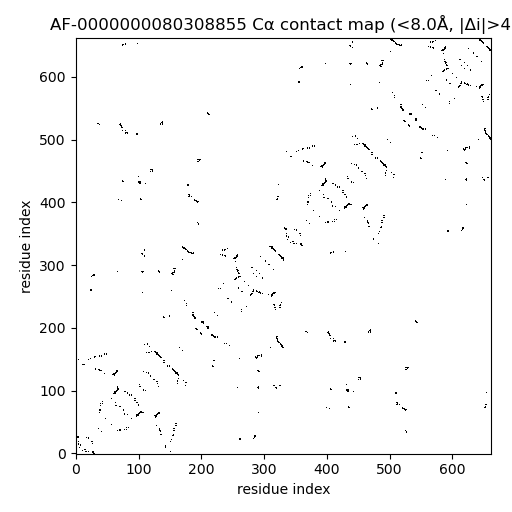 -15.406 -8.039 1 97.56 330 ASP B N 1
ATOM 5098 C CA . ASP B 1 330 ? 19.656 -16.547 -7.695 1 97.56 330 ASP B CA 1
ATOM 5099 C C . ASP B 1 330 ? 19.375 -17.031 -6.273 1 97.56 330 ASP B C 1
ATOM 5101 O O . ASP B 1 330 ? 19.703 -16.344 -5.301 1 97.56 330 ASP B O 1
ATOM 5105 N N . TRP B 1 331 ? 18.844 -18.25 -6.176 1 96.69 331 TRP B N 1
ATOM 5106 C CA . TRP B 1 331 ? 18.328 -18.719 -4.895 1 96.69 331 TRP B CA 1
ATOM 5107 C C . TRP B 1 331 ? 19.469 -19.172 -3.994 1 96.69 331 TRP B C 1
ATOM 5109 O O . TRP B 1 331 ? 20.328 -19.953 -4.418 1 96.69 331 TRP B O 1
#

Foldseek 3Di:
DAFPVNLCVVLVAPDDQVRLCVVFVAGGAAADDPPDFFLNQQLVQQVVQQVVVVHALVQAQAEEEEEQGAPDPDDGSFVVNLVVSQVVVPDDDGDPRYYDYAHPWQASQLVVQVVLQVCCVVVVGFKHKGKYWYRCVVQADSYNVRCVPVSFAHGHMHMHIAGHDPDPLFGWDDKDKDFDLVCLLQKDQQQQCVVDVVSAQAPPDDVGGGDHDPVRRHIDHDVVVQLVVLLVVQLVQLVVQCVVVVHALVLAQAEFEQRSGPVSVVSNCVVRVHDPVRYDDDCNHHGRHRNRRRRVRVVVCVVVVVDDQQGKYKYKYFDHSTMIMITITRD/DAFPVNLCPVLVAPDDQCRLCVVFVAGGAAADDPPDFFLNQQLVQQVVQQVVVVHALVQAQAEEEEEQGAPDPDDGSFVVNLVVSQVVPPDDDGDPRYYDYAHQWQASQLVVQVVLQVCCVVVVGFKHKGKYWYRCVVQADSYNVRCVPVSFAHGHMHMHIAGHDPDPLFGWDDKDKDFDLVCLLQKDQQQQCVVDVVSAQAPPDDVRGGDHDPVRRHIDHDVVVQLVVLLVVQLVQLVVQCVVVVHALVLAQAEFEQRSGPVSVVSNCVVRVHDPVRYDDDCNHHGRHRNRRRRVRVVVCVVVVVDDQQGKYKYKYFDHSTMIMITITRD

Secondary structure (DSSP, 8-state):
-EEHHHHHHTT--S--HHHHHHHH---EE--PPTT--HHHHHHHHHHHHHHHTT--GGG--EEEEE-SS-SSSBS-HHHHHHHHHHTT--SSSPP---EEEE--GGGHHHHHHHHHHHHHHTTS-SEEEEEEEE-GGGGS--SGGGHHHHTTB--EEEEEEEE--S-TTSEEEEEEEEE-GGGGGGEEB----TTSSSSS-----SS-PEEE-HHHHS-EE-HHHHHHHHHHHHHHHHHHHHHHTT--GGG-SEEEE--S-HHHHHHHHHHHT--GGGB---HHHH-B-GGGHHHHHHHHHHHHTSS-TT-EEEEEEEETTTEEEEEEEE-/-EEHHHHHHTT--S--HHHHHHHH---EE--PPTT--HHHHHHHHHHHHHHHTT--GGG--EEEEE-SS-SSSBS-HHHHHHHHHHTT--SSS-----EEEE--GGGHHHHHHHHHHHHHHTTS-SEEEEEEEE-GGGGS--SGGGHHHHTTB--EEEEEEEE--S-TTSEEEEEEEEE-GGGGGGEEB----TTSSSSS-----SS-PEEE-HHHHS-EE-HHHHHHHHHHHHHHHHHHHHHHTT--GGG-SEEEE--S-HHHHHHHHHHHT--GGGB---HHHH-B-GGGHHHHHHHHHHHHTSS-TT-EEEEEEEETTTEEEEEEEE-

pLDDT: mean 93.75, std 10.2, range [41.03, 98.94]

Radius of gyration: 23.75 Å; Cα contacts (8 Å, |Δi|>4): 1709; chains: 2; bounding box: 64×62×58 Å

Solvent-accessible surface area (backbone atoms only — not comparable to full-atom values): 31387 Å² total; per-residue (Å²): 121,42,42,45,56,42,43,29,76,74,47,61,23,83,70,45,47,66,63,44,28,75,65,30,49,33,51,24,19,30,59,66,58,82,68,44,28,14,29,57,42,24,42,58,25,40,52,51,30,37,49,75,68,74,46,54,80,85,60,44,56,30,38,34,27,9,28,74,33,33,42,23,72,32,34,37,29,23,24,56,26,42,30,58,53,43,68,68,50,87,58,88,77,70,74,45,44,18,45,40,20,32,40,33,27,28,15,11,36,50,54,38,47,48,48,42,49,19,29,28,68,45,63,78,39,52,29,29,37,37,26,8,17,27,30,44,68,17,54,51,46,74,37,52,88,25,43,84,58,46,72,34,53,11,28,38,35,9,28,45,68,50,62,62,70,89,49,88,68,49,44,78,76,42,66,40,65,26,25,46,22,88,48,25,80,38,30,26,23,61,36,49,31,27,28,34,77,53,25,56,64,48,51,79,56,82,90,59,47,30,38,42,63,52,85,29,70,28,69,44,70,41,64,67,63,48,51,56,50,40,36,51,51,39,45,50,34,44,50,47,46,27,54,76,64,74,44,55,71,84,68,44,59,33,37,40,52,41,46,76,35,46,56,51,54,50,50,35,29,61,74,67,66,46,60,66,91,34,49,63,84,59,37,39,57,30,21,20,24,42,17,7,30,45,36,38,50,52,52,50,29,41,75,72,61,75,44,52,82,69,37,33,36,37,34,33,19,51,28,41,17,34,28,33,20,15,36,36,28,28,65,120,42,41,44,55,41,43,30,75,74,46,60,22,83,70,45,49,68,63,44,29,75,66,30,48,32,50,25,18,31,59,68,56,84,69,43,29,15,28,57,42,25,44,58,27,38,52,52,29,36,50,75,69,74,48,54,80,86,60,44,57,32,37,35,28,9,30,74,34,33,42,23,72,32,34,39,31,23,26,57,26,43,31,58,52,42,68,67,50,88,58,92,73,70,75,47,42,19,44,41,19,33,40,33,27,28,14,11,35,50,56,37,47,50,48,43,50,19,28,28,67,44,62,77,41,50,28,31,35,37,28,6,16,25,31,45,69,16,54,49,44,73,38,54,87,25,44,83,58,46,72,35,54,10,27,39,34,9,28,44,68,50,62,61,71,88,50,88,67,49,42,79,75,42,65,41,66,27,25,46,21,86,48,24,81,38,29,26,23,60,34,50,32,26,28,34,76,53,26,58,61,50,53,78,58,80,89,64,45,30,38,43,63,56,84,29,70,29,70,43,70,40,62,67,62,49,51,55,50,39,37,51,51,39,46,50,33,45,50,48,46,27,54,77,64,75,44,55,71,82,68,43,57,34,40,40,51,40,44,74,33,46,57,52,54,51,50,36,28,61,74,67,66,47,59,66,91,34,49,63,83,58,36,38,57,30,22,21,23,43,18,8,30,44,36,37,50,52,52,52,27,42,74,71,60,76,42,52,82,68,37,32,36,36,37,33,18,53,28,42,17,32,27,33,20,14,34,36,29,28,65

Organism: NCBI:txid927083

Sequence (662 aa):
MVTNDDLRTQYGIDTTHEWIHQRTGIEERRYAEDGVGSADMGFEAAKIAIQRAGLTPRDIDMILFATLSPEHHFPGSGVFMQRKFAELFEGDMPKYVPAMDIRNQCSGFLYGLGTASSMVQSGALKHVLVVGGETHSAALDMTTRGRTVTSLFGDGAGAVVVSATDDPKRGVRKWHLGADGRFAEALWMPVWDIRKKPFVNLPHGRDGKAEIDPGTLWPQMDGKQVFRHAVEKMCMSLMQVCFDQSLSANDIDLFVFHQANMRINTYVADTLGIPQDKLIHNIHKYGNTTAATIPLLLAEAEETGRLKPGMKVAMVAFGSGFTWGAAIADWMVTNDDLRTQYGIDTTHEWIHQRTGIEERRYAEDGVGSADMGFEAAKIAIQRAGLTPRDIDMILFATLSPEHHFPGSGVFMQRKFAELFEGDMPKYVPAMDIRNQCSGFLYGLGTASSMVQSGALKHVLVVGGETHSAALDMTTRGRTVTSLFGDGAGAVVVSATDDPKRGVRKWHLGADGRFAEALWMPVWDIRKKPFVNLPHGRDGKAEIDPGTLWPQMDGKQVFRHAVEKMCMSLMQVCFDQSLSANDIDLFVFHQANMRINTYVADTLGIPQDKLIHNIHKYGNTTAATIPLLLAEAEETGRLKPGMKVAMVAFGSGFTWGAAIADW

Nearest PDB structures (foldseek):
  4ylt-assembly1_A-2  TM=9.641E-01  e=2.251E-35  Yersinia pestis
  4nhd-assembly1_A  TM=9.606E-01  e=1.741E-35  Vibrio cholerae O1 biovar El Tor str. N16961
  2ebd-assembly1_B  TM=9.686E-01  e=5.239E-34  Aquifex aeolicus VF5
  3il3-assembly1_A-2  TM=9.473E-01  e=3.837E-33  Haemophilus influenzae
  3gwe-assembly1_B  TM=8.838E-01  e=1.104E-29  Burkholderia pseudomallei 1710b